Protein AF-0000000084808199 (afdb_homodimer)

Radius of gyration: 27.98 Å; Cα contacts (8 Å, |Δi|>4): 1368; chains: 2; bounding box: 54×91×61 Å

Nearest PDB structures (foldseek):
  1wwk-assembly1_B  TM=9.023E-01  e=4.568E-27  Pyrococcus horikoshii OT3
  5tx7-assembly1_B  TM=8.523E-01  e=6.727E-28  Nitratidesulfovibrio vulgaris
  6p2i-assembly1_B  TM=8.141E-01  e=3.147E-24  Bacillus sp. 5mfcol3.1
  1sc6-assembly1_C  TM=8.464E-01  e=5.380E-20  Escherichia coli
  5vg6-assembly3_D  TM=7.647E-01  e=9.998E-20  Xanthobacter autotrophicus Py2

Solvent-accessible surface area (backbone atoms only — not comparable to full-atom values): 30611 Å² total; per-residue (Å²): 113,36,32,24,32,56,34,25,40,71,65,56,43,51,50,42,63,72,64,62,52,90,78,44,52,56,70,44,76,36,77,33,64,76,54,49,50,86,46,42,37,67,72,42,65,51,26,28,28,40,34,35,64,82,58,46,47,49,64,76,48,52,70,58,26,49,62,47,35,36,35,42,31,65,35,78,64,50,70,82,34,30,55,66,69,63,33,43,74,72,57,24,46,75,42,68,46,70,76,38,30,24,65,36,33,19,50,40,49,52,19,37,50,35,24,50,36,51,43,37,49,48,28,28,54,38,32,44,72,45,38,80,53,66,53,73,27,56,75,54,65,71,34,32,38,19,30,41,23,70,48,71,34,36,49,46,36,47,48,31,41,43,32,46,43,28,42,38,35,32,29,44,98,69,77,70,95,42,92,85,45,46,74,46,55,66,68,58,38,33,46,63,16,48,29,39,36,47,44,50,73,78,46,88,85,32,46,40,60,44,26,56,68,52,56,70,47,30,26,79,51,16,35,41,35,34,69,50,52,33,60,29,38,33,60,70,44,51,53,52,31,46,74,73,43,42,27,52,22,38,21,35,25,46,54,87,51,79,72,58,60,45,80,38,69,68,53,73,42,73,50,46,43,44,40,51,65,29,45,52,37,21,68,65,20,52,49,38,42,45,51,51,51,49,53,49,47,32,54,52,58,70,73,104,112,37,34,25,32,56,34,24,39,73,67,56,43,51,49,43,63,72,64,60,52,91,76,43,52,55,70,44,78,36,79,34,63,76,54,49,51,87,46,43,36,68,73,43,66,49,26,28,30,39,34,35,63,81,55,47,47,49,65,74,49,53,71,58,26,50,62,47,34,34,35,41,31,66,34,78,65,52,70,81,34,31,55,64,70,63,34,43,75,72,57,24,46,77,43,68,47,71,73,38,30,26,65,34,34,19,51,38,49,52,19,37,50,35,26,49,35,50,44,36,48,47,27,28,53,38,32,44,72,46,37,78,53,67,54,74,27,56,73,54,64,70,34,32,38,19,31,40,22,70,49,72,34,36,49,47,36,44,48,31,42,42,31,47,43,27,41,37,35,32,31,42,98,70,76,70,95,42,93,83,46,47,75,47,56,67,67,57,38,32,46,64,17,48,28,39,34,48,44,49,74,80,45,88,86,33,48,38,60,46,26,54,69,52,56,69,48,30,26,80,52,16,34,41,34,35,72,49,51,34,59,30,38,33,61,69,45,51,52,51,30,46,73,73,43,42,28,52,23,39,22,35,24,47,53,87,51,77,73,58,58,46,81,38,69,69,55,73,43,74,51,46,42,44,40,52,64,29,45,50,38,20,66,65,19,51,50,39,41,44,52,51,51,49,52,49,47,32,52,53,59,70,74,103

Sequence (608 aa):
MHAVFVDASETLAMIMEAQALPDDPPMVIHRDPDVTPEELPGVLAGAEIAIIDHTYLPTDIARQCAGLKHVVFLGTGARSYMNIEELAELGISVHLIRGYGDTAVAEATIALMWAAARNLALMDREMRAGQWLREDGMQLTGKTLGLIGFGGIGAEVARIAHGSGMKVIAWNRTPKPTPGVTFVDIDTLLRDSHVVSLHLLLDDETRGFLSRERIAAMRPGAILVNTARAGLTDEAAMIEALRSGHLRHAALDVFEIEPLPADHPLTTLPNVTLSAHSAFRTPEASDNLIAASLAHCRRIAAVEMHAVFVDASETLAMIMEAQALPDDPPMVIHRDPDVTPEELPGVLAGAEIAIIDHTYLPTDIARQCAGLKHVVFLGTGARSYMNIEELAELGISVHLIRGYGDTAVAEATIALMWAAARNLALMDREMRAGQWLREDGMQLTGKTLGLIGFGGIGAEVARIAHGSGMKVIAWNRTPKPTPGVTFVDIDTLLRDSHVVSLHLLLDDETRGFLSRERIAAMRPGAILVNTARAGLTDEAAMIEALRSGHLRHAALDVFEIEPLPADHPLTTLPNVTLSAHSAFRTPEASDNLIAASLAHCRRIAAVE

Organism: Rhodopseudomonas palustris (strain HaA2) (NCBI:txid316058)

pLDDT: mean 95.82, std 3.43, range [76.19, 98.94]

Foldseek 3Di:
DEEEAQQDAPLLVVLLVVQDDPLFHHYHYDHHNPDALQCRLVRCVQPQEYEYEAYAHELVSLLSNHNHQEYEYLADPCVVRYDQVSCVVVNHHYHYDPDLQLLLLLVVLVVLVQCLQLLVVLCVVQVVVVDRDHDDGHDQAAFEEEEEDDDSNNVNNQVVSVVVRHQYEYEDPDDDDDPRYHYDDLLCRQDRHLEYEYDDADDPVQFQVAPLVSLLSHHFQHEYEYLHEQRNHDPVSVLVCLVVRSHQAYEYQYDPDPPDDCPPSQNVRSRYHYHDSCSRPDPSSSSSSSNSSSVVSSVVVVVD/DEEEAQQDAPLLVVLLVVLDDPLFHHYHYDHHNPDALQCRLVRCVQPQEYEYEAYAHELVSLLSNHNHQEYEYLADPCVVRYDQVSCVVVNHHYHYDPDLQLLLLLVVLVVLVQCLQLLVVLCVVQVVVVDRDHDDGHDQAAAEEEEEDDDSNN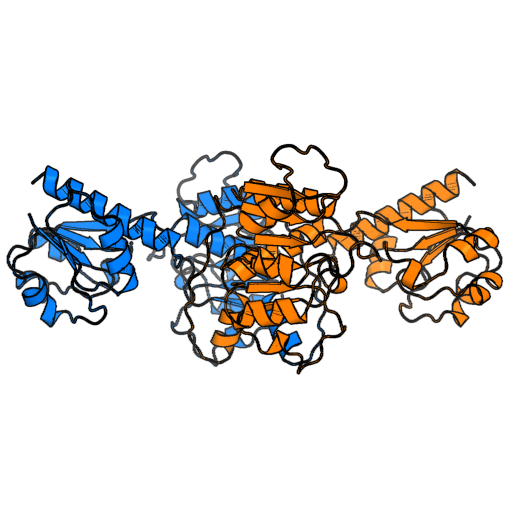VNNQVVSVVVRHQYEYEDPDDDDDPRYHYDDLLCRQQRHLEYEYDDADDPVQFQVAPLVSLLSHQFQHEYEYLHEQRNHPPVSVLVCLVVRSHVAYEYQYDPDPPDDCPPSQVVRSRYHYHDSCSRPDPSSSSSSSNSSSVVSSVVVVVD

Structure (mmCIF, N/CA/C/O backbone):
data_AF-0000000084808199-model_v1
#
loop_
_entity.id
_entity.type
_entity.pdbx_description
1 polymer 'D-isomer specific 2-hydroxyacid dehydrogenase, NAD-binding'
#
loop_
_atom_site.group_PDB
_atom_site.id
_atom_site.type_symbol
_atom_site.label_atom_id
_atom_site.label_alt_id
_atom_site.label_comp_id
_atom_site.label_asym_id
_atom_site.label_entity_id
_atom_site.label_seq_id
_atom_site.pdbx_PDB_ins_code
_atom_site.Cartn_x
_atom_site.Cartn_y
_atom_site.Cartn_z
_atom_site.occupancy
_atom_site.B_iso_or_equiv
_atom_site.auth_seq_id
_atom_site.auth_comp_id
_atom_site.auth_asym_id
_atom_site.auth_atom_id
_atom_site.pdbx_PDB_model_num
ATOM 1 N N . MET A 1 1 ? -4.422 35.656 29.141 1 88.12 1 MET A N 1
ATOM 2 C CA . MET A 1 1 ? -3.984 35.5 27.766 1 88.12 1 MET A CA 1
ATOM 3 C C . MET A 1 1 ? -5.07 34.812 26.938 1 88.12 1 MET A C 1
ATOM 5 O O . MET A 1 1 ? -5.75 33.906 27.406 1 88.12 1 MET A O 1
ATOM 9 N N . HIS A 1 2 ? -5.391 35.469 25.812 1 92.88 2 HIS A N 1
ATOM 10 C CA . HIS A 1 2 ? -6.379 34.812 24.953 1 92.88 2 HIS A CA 1
ATOM 11 C C . HIS A 1 2 ? -5.797 34.5 23.578 1 92.88 2 HIS A C 1
ATOM 13 O O . HIS A 1 2 ? -4.836 35.125 23.156 1 92.88 2 HIS A O 1
ATOM 19 N N . ALA A 1 3 ? -6.324 33.438 22.984 1 96.94 3 ALA A N 1
ATOM 20 C CA . ALA A 1 3 ? -5.832 32.906 21.719 1 96.94 3 ALA A CA 1
ATOM 21 C C . ALA A 1 3 ? -6.898 33.031 20.625 1 96.94 3 ALA A C 1
ATOM 23 O O . ALA A 1 3 ? -8.094 33 20.922 1 96.94 3 ALA A O 1
ATOM 24 N N . VAL A 1 4 ? -6.422 33.219 19.406 1 98 4 VAL A N 1
ATOM 25 C CA . VAL A 1 4 ? -7.328 33.219 18.266 1 98 4 VAL A CA 1
ATOM 26 C C . VAL A 1 4 ? -6.801 32.281 17.188 1 98 4 VAL A C 1
ATOM 28 O O . VAL A 1 4 ? -5.652 32.375 16.766 1 98 4 VAL A O 1
ATOM 31 N N . PHE A 1 5 ? -7.605 31.297 16.797 1 98.5 5 PHE A N 1
ATOM 32 C CA . PHE A 1 5 ? -7.367 30.562 15.562 1 98.5 5 PHE A CA 1
ATOM 33 C C . PHE A 1 5 ? -7.848 31.359 14.359 1 98.5 5 PHE A C 1
ATOM 35 O O . PHE A 1 5 ? -9.047 31.406 14.078 1 98.5 5 PHE A O 1
ATOM 42 N N . VAL A 1 6 ? -6.926 31.844 13.586 1 98 6 VAL A N 1
ATOM 43 C CA . VAL A 1 6 ? -7.254 32.969 12.742 1 98 6 VAL A CA 1
ATOM 44 C C . VAL A 1 6 ? -7.816 32.5 11.406 1 98 6 VAL A C 1
ATOM 46 O O . VAL A 1 6 ? -8.516 33.219 10.711 1 98 6 VAL A O 1
ATOM 49 N N . ASP A 1 7 ? -7.52 31.25 11.016 1 97.62 7 ASP A N 1
ATOM 50 C CA . ASP A 1 7 ? -7.891 30.766 9.688 1 97.62 7 ASP A CA 1
ATOM 51 C C . ASP A 1 7 ? -8.422 29.344 9.742 1 97.62 7 ASP A C 1
ATOM 53 O O . ASP A 1 7 ? -8.062 28.5 8.914 1 97.62 7 ASP A O 1
ATOM 57 N N . ALA A 1 8 ? -9.297 29.094 10.672 1 96.75 8 ALA A N 1
ATOM 58 C CA . ALA A 1 8 ? -9.812 27.75 10.922 1 96.75 8 ALA A CA 1
ATOM 59 C C . ALA A 1 8 ? -10.766 27.312 9.812 1 96.75 8 ALA A C 1
ATOM 61 O O . ALA A 1 8 ? -11.734 28.016 9.508 1 96.75 8 ALA A O 1
ATOM 62 N N . SER A 1 9 ? -10.43 26.25 9.164 1 94.12 9 SER A N 1
ATOM 63 C CA . SER A 1 9 ? -11.469 25.578 8.383 1 94.12 9 SER A CA 1
ATOM 64 C C . SER A 1 9 ? -12.555 25 9.289 1 94.12 9 SER A C 1
ATOM 66 O O . SER A 1 9 ? -12.359 24.875 10.5 1 94.12 9 SER A O 1
ATOM 68 N N . GLU A 1 10 ? -13.695 24.719 8.672 1 94.12 10 GLU A N 1
ATOM 69 C CA . GLU A 1 10 ? -14.773 24.141 9.477 1 94.12 10 GLU A CA 1
ATOM 70 C C . GLU A 1 10 ? -14.328 22.859 10.164 1 94.12 10 GLU A C 1
ATOM 72 O O . GLU A 1 10 ? -14.656 22.625 11.328 1 94.12 10 GLU A O 1
ATOM 77 N N . THR A 1 11 ? -13.586 22.109 9.531 1 92.06 11 THR A N 1
ATOM 78 C CA . THR A 1 11 ? -13.109 20.844 10.078 1 92.06 11 THR A CA 1
ATOM 79 C C . THR A 1 11 ? -12.18 21.078 11.258 1 92.06 11 THR A C 1
ATOM 81 O O . THR A 1 11 ? -12.352 20.484 12.328 1 92.06 11 THR A O 1
ATOM 84 N N . LEU A 1 12 ? -11.219 21.875 11.109 1 94.88 12 LEU A N 1
ATOM 85 C CA . LEU A 1 12 ? -10.258 22.125 12.172 1 94.88 12 LEU A CA 1
ATOM 86 C C . LEU A 1 12 ? -10.922 22.828 13.359 1 94.88 12 LEU A C 1
ATOM 88 O O . LEU A 1 12 ? -10.57 22.562 14.508 1 94.88 12 LEU A O 1
ATOM 92 N N . ALA A 1 13 ? -11.875 23.703 13 1 96.12 13 ALA A N 1
ATOM 93 C CA . ALA A 1 13 ? -12.633 24.359 14.062 1 96.12 13 ALA A CA 1
ATOM 94 C C . ALA A 1 13 ? -13.375 23.344 14.922 1 96.12 13 ALA A C 1
ATOM 96 O O . ALA A 1 13 ? -13.336 23.422 16.156 1 96.12 13 ALA A O 1
ATOM 97 N N . MET A 1 14 ? -13.953 22.438 14.219 1 96 14 MET A N 1
ATOM 98 C CA . MET A 1 14 ? -14.734 21.422 14.922 1 96 14 MET A CA 1
ATOM 99 C C . MET A 1 14 ? -13.828 20.547 15.789 1 96 14 MET A C 1
ATOM 101 O O . MET A 1 14 ? -14.195 20.188 16.922 1 96 14 MET A O 1
ATOM 105 N N . ILE A 1 15 ? -12.727 20.234 15.289 1 95.69 15 ILE A N 1
ATOM 106 C CA . ILE A 1 15 ? -11.773 19.422 16.047 1 95.69 15 ILE A CA 1
ATOM 107 C C . ILE A 1 15 ? -11.305 20.188 17.281 1 95.69 15 ILE A C 1
ATOM 109 O O . ILE A 1 15 ? -11.234 19.625 18.375 1 95.69 15 ILE A O 1
ATOM 113 N N . MET A 1 16 ? -10.984 21.422 17.109 1 96.56 16 MET A N 1
ATOM 114 C CA . MET A 1 16 ? -10.492 22.234 18.219 1 96.56 16 MET A CA 1
ATOM 115 C C . MET A 1 16 ? -11.555 22.359 19.312 1 96.56 16 MET A C 1
ATOM 117 O O . MET A 1 16 ? -11.25 22.266 20.5 1 96.56 16 MET A O 1
ATOM 121 N N . GLU A 1 17 ? -12.773 22.562 18.875 1 96.62 17 GLU A N 1
ATOM 122 C CA . GLU A 1 17 ? -13.875 22.656 19.828 1 96.62 17 GLU A CA 1
ATOM 123 C C . GLU A 1 17 ? -14.055 21.359 20.609 1 96.62 17 GLU A C 1
ATOM 125 O O . GLU A 1 17 ? -14.266 21.375 21.812 1 96.62 17 GLU A O 1
ATOM 130 N N . ALA A 1 18 ? -13.914 20.328 19.906 1 96.19 18 ALA A N 1
ATOM 131 C CA . ALA A 1 18 ? -14.117 19.016 20.516 1 96.19 18 ALA A CA 1
ATOM 132 C C . ALA A 1 18 ? -13 18.703 21.5 1 96.19 18 ALA A C 1
ATOM 134 O O . ALA A 1 18 ? -13.219 17.969 22.469 1 96.19 18 ALA A O 1
ATOM 135 N N . GLN A 1 19 ? -11.852 19.312 21.328 1 96.38 19 GLN A N 1
ATOM 136 C CA . GLN A 1 19 ? -10.688 18.969 22.141 1 96.38 19 GLN A CA 1
ATOM 137 C C . GLN A 1 19 ? -10.43 20.016 23.219 1 96.38 19 GLN A C 1
ATOM 139 O O . GLN A 1 19 ? -9.5 19.875 24.016 1 96.38 19 GLN A O 1
ATOM 144 N N . ALA A 1 20 ? -11.234 20.984 23.234 1 94.19 20 ALA A N 1
ATOM 145 C CA . ALA A 1 20 ? -11.039 22.078 24.188 1 94.19 20 ALA A CA 1
ATOM 146 C C . ALA A 1 20 ? -11.133 21.578 25.625 1 94.19 20 ALA A C 1
ATOM 148 O O . ALA A 1 20 ? -11.961 20.734 25.953 1 94.19 20 ALA A O 1
ATOM 149 N N . LEU A 1 21 ? -10.297 22.031 26.406 1 93.25 21 LEU A N 1
ATOM 150 C CA . LEU A 1 21 ? -10.273 21.719 27.828 1 93.25 21 LEU A CA 1
ATOM 151 C C . LEU A 1 21 ? -10.477 22.969 28.656 1 93.25 21 LEU A C 1
ATOM 153 O O . LEU A 1 21 ? -10.227 24.094 28.203 1 93.25 21 LEU A O 1
ATOM 157 N N . PRO A 1 22 ? -10.891 22.812 29.891 1 90.81 22 PRO A N 1
ATOM 158 C CA . PRO A 1 22 ? -11.133 23.969 30.766 1 90.81 22 PRO A CA 1
ATOM 159 C C . PRO A 1 22 ? -9.867 24.781 31.031 1 90.81 22 PRO A C 1
ATOM 161 O O . PRO A 1 22 ? -9.945 25.984 31.266 1 90.81 22 PRO A O 1
ATOM 164 N N . ASP A 1 23 ? -8.766 24.156 30.953 1 89.81 23 ASP A N 1
ATOM 165 C CA . ASP A 1 23 ? -7.523 24.844 31.281 1 89.81 23 ASP A CA 1
ATOM 166 C C . ASP A 1 23 ? -6.945 25.547 30.047 1 89.81 23 ASP A C 1
ATOM 168 O O . ASP A 1 23 ? -5.91 26.203 30.141 1 89.81 23 ASP A O 1
ATOM 172 N N . ASP A 1 24 ? -7.617 25.391 28.953 1 92.88 24 ASP A N 1
ATOM 173 C CA . ASP A 1 24 ? -7.188 26.141 27.781 1 92.88 24 ASP A CA 1
ATOM 174 C C . ASP A 1 24 ? -7.387 27.641 27.969 1 92.88 24 ASP A C 1
ATOM 176 O O . ASP A 1 24 ? -8.32 28.062 28.641 1 92.88 24 ASP A O 1
ATOM 180 N N . PRO A 1 25 ? -6.461 28.406 27.422 1 93.62 25 PRO A N 1
ATOM 181 C CA . PRO A 1 25 ? -6.785 29.828 27.406 1 93.62 25 PRO A CA 1
ATOM 182 C C . PRO A 1 25 ? -8.031 30.141 26.578 1 93.62 25 PRO A C 1
ATOM 184 O O . PRO A 1 25 ? -8.438 29.328 25.734 1 93.62 25 PRO A O 1
ATOM 187 N N . PRO A 1 26 ? -8.648 31.25 27 1 94.38 26 PRO A N 1
ATOM 188 C CA . PRO A 1 26 ? -9.789 31.625 26.156 1 94.38 26 PRO A CA 1
ATOM 189 C C . PRO A 1 26 ? -9.445 31.625 24.672 1 94.38 26 PRO A C 1
ATOM 191 O O . PRO A 1 26 ? -8.406 32.156 24.266 1 94.38 26 PRO A O 1
ATOM 194 N N . MET A 1 27 ? -10.281 30.938 23.922 1 94.75 27 MET A N 1
ATOM 195 C CA . MET A 1 27 ? -10 30.688 22.516 1 94.75 27 MET A CA 1
ATOM 196 C C . MET A 1 27 ? -11.133 31.203 21.625 1 94.75 27 MET A C 1
ATOM 198 O O . MET A 1 27 ? -12.297 30.859 21.844 1 94.75 27 MET A O 1
ATOM 202 N N . VAL A 1 28 ? -10.766 32.062 20.75 1 96.88 28 VAL A N 1
ATOM 203 C CA . VAL A 1 28 ? -11.695 32.438 19.703 1 96.88 28 VAL A CA 1
ATOM 204 C C . VAL A 1 28 ? -11.336 31.734 18.406 1 96.88 28 VAL A C 1
ATOM 206 O O . VAL A 1 28 ? -10.172 31.734 18 1 96.88 28 VAL A O 1
ATOM 209 N N . ILE A 1 29 ? -12.281 31.094 17.781 1 98 29 ILE A N 1
ATOM 210 C CA . ILE A 1 29 ? -12.062 30.391 16.516 1 98 29 ILE A CA 1
ATOM 211 C C . ILE A 1 29 ? -12.664 31.203 15.375 1 98 29 ILE A C 1
ATOM 213 O O . ILE A 1 29 ? -13.891 31.297 15.25 1 98 29 ILE A O 1
ATOM 217 N N . HIS A 1 30 ? -11.773 31.781 14.57 1 98 30 HIS A N 1
ATOM 218 C CA . HIS A 1 30 ? -12.211 32.469 13.367 1 98 30 HIS A CA 1
ATOM 219 C C . HIS A 1 30 ? -12.367 31.516 12.203 1 98 30 HIS A C 1
ATOM 221 O O . HIS A 1 30 ? -11.391 31.172 11.531 1 98 30 HIS A O 1
ATOM 227 N N . ARG A 1 31 ? -13.586 31.172 11.852 1 97.06 31 ARG A N 1
ATOM 228 C CA . ARG A 1 31 ? -13.898 30.125 10.867 1 97.06 31 ARG A CA 1
ATOM 229 C C . ARG A 1 31 ? -13.875 30.688 9.453 1 97.06 31 ARG A C 1
ATOM 231 O O . ARG A 1 31 ? -14.906 30.734 8.781 1 97.06 31 ARG A O 1
ATOM 238 N N . ASP A 1 32 ? -12.703 31.047 8.984 1 96.38 32 ASP A N 1
ATOM 239 C CA . ASP A 1 32 ? -12.469 31.547 7.633 1 96.38 32 ASP A CA 1
ATOM 240 C C . ASP A 1 32 ? -11.062 31.188 7.148 1 96.38 32 ASP A C 1
ATOM 242 O O . ASP A 1 32 ? -10.117 31.953 7.344 1 96.38 32 ASP A O 1
ATOM 246 N N . PRO A 1 33 ? -11.031 30.094 6.434 1 93.69 33 PRO A N 1
ATOM 247 C CA . PRO A 1 33 ? -9.711 29.656 5.961 1 93.69 33 PRO A CA 1
ATOM 248 C C . PRO A 1 33 ? -9.117 30.609 4.93 1 93.69 33 PRO A C 1
ATOM 250 O O . PRO A 1 33 ? -7.93 30.5 4.594 1 93.69 33 PRO A O 1
ATOM 253 N N . ASP A 1 34 ? -9.859 31.641 4.484 1 94.5 34 ASP A N 1
ATOM 254 C CA . ASP A 1 34 ? -9.391 32.531 3.42 1 94.5 34 ASP A CA 1
ATOM 255 C C . ASP A 1 34 ? -9.07 33.906 3.961 1 94.5 34 ASP A C 1
ATOM 257 O O . ASP A 1 34 ? -8.906 34.875 3.191 1 94.5 34 ASP A O 1
ATOM 261 N N . VAL A 1 35 ? -9.008 34.062 5.219 1 96.19 35 VAL A N 1
ATOM 262 C CA . VAL A 1 35 ? -8.648 35.344 5.828 1 96.19 35 VAL A CA 1
ATOM 263 C C . VAL A 1 35 ? -7.348 35.844 5.211 1 96.19 35 VAL A C 1
ATOM 265 O O . VAL A 1 35 ? -6.438 35.062 4.922 1 96.19 35 VAL A O 1
ATOM 268 N N . THR A 1 36 ? -7.301 37.156 4.977 1 96.56 36 THR A N 1
ATOM 269 C CA . THR A 1 36 ? -6.113 37.75 4.387 1 96.56 36 THR A CA 1
ATOM 270 C C . THR A 1 36 ? -5.219 38.375 5.469 1 96.56 36 THR A C 1
ATOM 272 O O . THR A 1 36 ? -5.68 38.656 6.574 1 96.56 36 THR A O 1
ATOM 275 N N . PRO A 1 37 ? -3.955 38.5 5.086 1 97.5 37 PRO A N 1
ATOM 276 C CA . PRO A 1 37 ? -3.039 39.094 6.051 1 97.5 37 PRO A CA 1
ATOM 277 C C . PRO A 1 37 ? -3.553 40.438 6.586 1 97.5 37 PRO A C 1
ATOM 279 O O . PRO A 1 37 ? -3.482 40.688 7.789 1 97.5 37 PRO A O 1
ATOM 282 N N . GLU A 1 38 ? -4.125 41.219 5.754 1 96.94 38 GLU A N 1
ATOM 283 C CA . GLU A 1 38 ? -4.582 42.562 6.113 1 96.94 38 GLU A CA 1
ATOM 284 C C . GLU A 1 38 ? -5.715 42.5 7.137 1 96.94 38 GLU A C 1
ATOM 286 O O . GLU A 1 38 ? -5.949 43.469 7.867 1 96.94 38 GLU A O 1
ATOM 291 N N . GLU A 1 39 ? -6.324 41.406 7.211 1 98.06 39 GLU A N 1
ATOM 292 C CA . GLU A 1 39 ? -7.465 41.25 8.109 1 98.06 39 GLU A CA 1
ATOM 293 C C . GLU A 1 39 ? -7.02 40.781 9.492 1 98.06 39 GLU A C 1
ATOM 295 O O . GLU A 1 39 ? -7.785 40.844 10.453 1 98.06 39 GLU A O 1
ATOM 300 N N . LEU A 1 40 ? -5.816 40.344 9.656 1 98 40 LEU A N 1
ATOM 301 C CA . LEU A 1 40 ? -5.332 39.688 10.859 1 98 40 LEU A CA 1
ATOM 302 C C . LEU A 1 40 ? -5.406 40.594 12.062 1 98 40 LEU A C 1
ATOM 304 O O . LEU A 1 40 ? -5.809 40.188 13.148 1 98 40 LEU A O 1
ATOM 308 N N . PRO A 1 41 ? -4.996 41.938 11.969 1 97.75 41 PRO A N 1
ATOM 309 C CA . PRO A 1 41 ? -5.094 42.812 13.141 1 97.75 41 PRO A CA 1
ATOM 310 C C . PRO A 1 41 ? -6.508 42.875 13.711 1 97.75 41 PRO A C 1
ATOM 312 O O . PRO A 1 41 ? -6.691 42.875 14.93 1 97.75 41 PRO A O 1
ATOM 315 N N . GLY A 1 42 ? -7.422 42.969 12.82 1 97.31 42 GLY A N 1
ATOM 316 C CA . GLY A 1 42 ? -8.812 42.969 13.25 1 97.31 42 GLY A CA 1
ATOM 317 C C . GLY A 1 42 ? -9.273 41.656 13.844 1 97.31 42 GLY A C 1
ATOM 318 O O . GLY A 1 42 ? -9.938 41.656 14.883 1 97.31 42 GLY A O 1
ATOM 319 N N . VAL A 1 43 ? -8.914 40.531 13.227 1 97.69 43 VAL A N 1
ATOM 320 C CA . VAL A 1 43 ? -9.305 39.188 13.656 1 97.69 43 VAL A CA 1
ATOM 321 C C . VAL A 1 43 ? -8.695 38.906 15.031 1 97.69 43 VAL A C 1
ATOM 323 O O . VAL A 1 43 ? -9.359 38.312 15.891 1 97.69 43 VAL A O 1
ATOM 326 N N . LEU A 1 44 ? -7.473 39.281 15.25 1 97.5 44 LEU A N 1
ATOM 327 C CA . LEU A 1 44 ? -6.777 39 16.5 1 97.5 44 LEU A CA 1
ATOM 328 C C . LEU A 1 44 ? -7.297 39.906 17.625 1 97.5 44 LEU A C 1
ATOM 330 O O . LEU A 1 44 ? -7.336 39.5 18.781 1 97.5 44 LEU A O 1
ATOM 334 N N . ALA A 1 45 ? -7.652 41.156 17.25 1 94.62 45 ALA A N 1
ATOM 335 C CA . ALA A 1 45 ? -8.305 42.094 18.172 1 94.62 45 ALA A CA 1
ATOM 336 C C . ALA A 1 45 ? -7.582 42.125 19.516 1 94.62 45 ALA A C 1
ATOM 338 O O . ALA A 1 45 ? -8.203 41.969 20.578 1 94.62 45 ALA A O 1
ATOM 339 N N . GLY A 1 46 ? -6.273 42.188 19.484 1 94.94 46 GLY A N 1
ATOM 340 C CA . GLY A 1 46 ? -5.492 42.344 20.688 1 94.94 46 GLY A CA 1
ATOM 341 C C . GLY A 1 46 ? -5.098 41.031 21.344 1 94.94 46 GLY A C 1
ATOM 342 O O . GLY A 1 46 ? -4.492 41.031 22.422 1 94.94 46 GLY A O 1
ATOM 343 N N . ALA A 1 47 ? -5.375 39.938 20.75 1 96.5 47 ALA A N 1
ATOM 344 C CA . ALA A 1 47 ? -5.02 38.625 21.281 1 96.5 47 ALA A CA 1
ATOM 345 C C . ALA A 1 47 ? -3.506 38.469 21.406 1 96.5 47 ALA A C 1
ATOM 347 O O . ALA A 1 47 ? -2.752 39 20.594 1 96.5 47 ALA A O 1
ATOM 348 N N . GLU A 1 48 ? -3.082 37.719 22.406 1 97.12 48 GLU A N 1
ATOM 349 C CA . GLU A 1 48 ? -1.659 37.5 22.656 1 97.12 48 GLU A CA 1
ATOM 350 C C . GLU A 1 48 ? -1.141 36.312 21.875 1 97.12 48 GLU A C 1
ATOM 352 O O . GLU A 1 48 ? 0.057 36.219 21.594 1 97.12 48 GLU A O 1
ATOM 357 N N . ILE A 1 49 ? -2.078 35.344 21.531 1 97.75 49 ILE A N 1
ATOM 358 C CA . ILE A 1 49 ? -1.688 34.125 20.828 1 97.75 49 ILE A CA 1
ATOM 359 C C . ILE A 1 49 ? -2.477 34 19.531 1 97.75 49 ILE A C 1
ATOM 361 O O . ILE A 1 49 ? -3.711 34.031 19.531 1 97.75 49 ILE A O 1
ATOM 365 N N . ALA A 1 50 ? -1.767 33.906 18.438 1 98.31 50 ALA A N 1
ATOM 366 C CA . ALA A 1 50 ? -2.367 33.625 17.141 1 98.31 50 ALA A CA 1
ATOM 367 C C . ALA A 1 50 ? -2.072 32.188 16.719 1 98.31 50 ALA A C 1
ATOM 369 O O . ALA A 1 50 ? -0.909 31.766 16.641 1 98.31 50 ALA A O 1
ATOM 370 N N . ILE A 1 51 ? -3.08 31.406 16.469 1 98.06 51 ILE A N 1
ATOM 371 C CA . ILE A 1 51 ? -2.932 30.094 15.844 1 98.06 51 ILE A CA 1
ATOM 372 C C . ILE A 1 51 ? -3.148 30.219 14.336 1 98.06 51 ILE A C 1
ATOM 374 O O . ILE A 1 51 ? -4.199 30.688 13.891 1 98.06 51 ILE A O 1
ATOM 378 N N . ILE A 1 52 ? -2.131 29.844 13.547 1 97.25 52 ILE A N 1
ATOM 379 C CA . ILE A 1 52 ? -2.172 30.062 12.109 1 97.25 52 ILE A CA 1
ATOM 380 C C . ILE A 1 52 ? -1.924 28.75 11.375 1 97.25 52 ILE A C 1
ATOM 382 O O . ILE A 1 52 ? -0.94 28.062 11.648 1 97.25 52 ILE A O 1
ATOM 386 N N . ASP A 1 53 ? -2.82 28.453 10.5 1 94.44 53 ASP A N 1
ATOM 387 C CA . ASP A 1 53 ? -2.672 27.25 9.68 1 94.44 53 ASP A CA 1
ATOM 388 C C . ASP A 1 53 ? -1.896 27.547 8.398 1 94.44 53 ASP A C 1
ATOM 390 O O . ASP A 1 53 ? -0.922 26.859 8.078 1 94.44 53 ASP A O 1
ATOM 394 N N . HIS A 1 54 ? -2.338 28.641 7.594 1 91.88 54 HIS A N 1
ATOM 395 C CA . HIS A 1 54 ? -1.683 28.875 6.309 1 91.88 54 HIS A CA 1
ATOM 396 C C . HIS A 1 54 ? -1.726 30.344 5.918 1 91.88 54 HIS A C 1
ATOM 398 O O . HIS A 1 54 ? -1.426 30.703 4.773 1 91.88 54 HIS A O 1
ATOM 404 N N . THR A 1 55 ? -2.172 31.234 6.746 1 94.81 55 THR A N 1
ATOM 405 C CA . THR A 1 55 ? -2.26 32.656 6.414 1 94.81 55 THR A CA 1
ATOM 406 C C . THR A 1 55 ? -0.902 33.312 6.574 1 94.81 55 THR A C 1
ATOM 408 O O . THR A 1 55 ? -0.219 33.125 7.582 1 94.81 55 THR A O 1
ATOM 411 N N . TYR A 1 56 ? -0.562 34.062 5.574 1 95.62 56 TYR A N 1
ATOM 412 C CA . TYR A 1 56 ? 0.684 34.812 5.621 1 95.62 56 TYR A CA 1
ATOM 413 C C . TYR A 1 56 ? 0.639 35.875 6.715 1 95.62 56 TYR A C 1
ATOM 415 O O . TYR A 1 56 ? -0.382 36.531 6.902 1 95.62 56 TYR A O 1
ATOM 423 N N . LEU A 1 57 ? 1.729 36.031 7.488 1 97.38 57 LEU A N 1
ATOM 424 C CA . LEU A 1 57 ? 1.896 37.031 8.508 1 97.38 57 LEU A CA 1
ATOM 425 C C . LEU A 1 57 ? 3.156 37.875 8.258 1 97.38 57 LEU A C 1
ATOM 427 O O . LEU A 1 57 ? 4.176 37.656 8.922 1 97.38 57 LEU A O 1
ATOM 431 N N . PRO A 1 58 ? 2.998 38.812 7.309 1 96.88 58 PRO A N 1
ATOM 432 C CA . PRO A 1 58 ? 4.137 39.719 7.078 1 96.88 58 PRO A CA 1
ATOM 433 C C . PRO A 1 58 ? 4.484 40.562 8.305 1 96.88 58 PRO A C 1
ATOM 435 O O . PRO A 1 58 ? 3.605 40.875 9.109 1 96.88 58 PRO A O 1
ATOM 438 N N . THR A 1 59 ? 5.758 40.938 8.32 1 97.31 59 THR A N 1
ATOM 439 C CA . THR A 1 59 ? 6.254 41.656 9.477 1 97.31 59 THR A CA 1
ATOM 440 C C . THR A 1 59 ? 5.469 42.969 9.664 1 97.31 59 THR A C 1
ATOM 442 O O . THR A 1 59 ? 5.176 43.344 10.797 1 97.31 59 THR A O 1
ATOM 445 N N . ASP A 1 60 ? 5.168 43.594 8.578 1 97.25 60 ASP A N 1
ATOM 446 C CA . ASP A 1 60 ? 4.449 44.875 8.656 1 97.25 60 ASP A CA 1
ATOM 447 C C . ASP A 1 60 ? 3.043 44.656 9.219 1 97.25 60 ASP A C 1
ATOM 449 O O . ASP A 1 60 ? 2.523 45.531 9.922 1 97.25 60 ASP A O 1
ATOM 453 N N . ILE A 1 61 ? 2.432 43.562 8.922 1 97.75 61 ILE A N 1
ATOM 454 C CA . ILE A 1 61 ? 1.113 43.25 9.461 1 97.75 61 ILE A CA 1
ATOM 455 C C . ILE A 1 61 ? 1.235 42.844 10.93 1 97.75 61 ILE A C 1
ATOM 457 O O . ILE A 1 61 ? 0.406 43.25 11.758 1 97.75 61 ILE A O 1
ATOM 461 N N . ALA A 1 62 ? 2.234 42.125 11.297 1 97.88 62 ALA A N 1
ATOM 462 C CA . ALA A 1 62 ? 2.469 41.719 12.68 1 97.88 62 ALA A CA 1
ATOM 463 C C . ALA A 1 62 ? 2.604 42.938 13.594 1 97.88 62 ALA A C 1
ATOM 465 O O . ALA A 1 62 ? 2.125 42.906 14.727 1 97.88 62 ALA A O 1
ATOM 466 N N . ARG A 1 63 ? 3.225 43.969 13.07 1 96.62 63 ARG A N 1
ATOM 467 C CA . ARG A 1 63 ? 3.418 45.188 13.836 1 96.62 63 ARG A CA 1
ATOM 468 C C . ARG A 1 63 ? 2.078 45.844 14.18 1 96.62 63 ARG A C 1
ATOM 470 O O . ARG A 1 63 ? 1.959 46.5 15.203 1 96.62 63 ARG A O 1
ATOM 477 N N . GLN A 1 64 ? 1.204 45.562 13.305 1 97.06 64 GLN A N 1
ATOM 478 C CA . GLN A 1 64 ? -0.115 46.156 13.5 1 97.06 64 GLN A CA 1
ATOM 479 C C . GLN A 1 64 ? -0.958 45.312 14.453 1 97.06 64 GLN A C 1
ATOM 481 O O . GLN A 1 64 ? -2.029 45.75 14.883 1 97.06 64 GLN A O 1
ATOM 486 N N . CYS A 1 65 ? -0.599 44.094 14.727 1 96.31 65 CYS A N 1
ATOM 487 C CA . CYS A 1 65 ? -1.321 43.219 15.641 1 96.31 65 CYS A CA 1
ATOM 488 C C . CYS A 1 65 ? -0.948 43.531 17.094 1 96.31 65 CYS A C 1
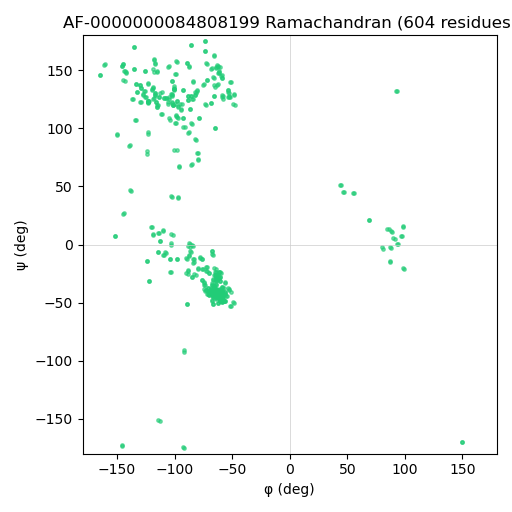ATOM 490 O O . CYS A 1 65 ? -0.164 42.781 17.688 1 96.31 65 CYS A O 1
ATOM 492 N N . ALA A 1 66 ? -1.755 44.438 17.578 1 90.44 66 ALA A N 1
ATOM 493 C CA . ALA A 1 66 ? -1.458 44.938 18.922 1 90.44 66 ALA A CA 1
ATOM 494 C C . ALA A 1 66 ? -1.629 43.812 19.953 1 90.44 66 ALA A C 1
ATOM 496 O O . ALA A 1 66 ? -2.609 43.062 19.906 1 90.44 66 ALA A O 1
ATOM 497 N N . GLY A 1 67 ? -0.681 43.562 20.766 1 94.06 67 GLY A N 1
ATOM 498 C CA . GLY A 1 67 ? -0.786 42.625 21.859 1 94.06 67 GLY A CA 1
ATOM 499 C C . GLY A 1 67 ? -0.181 41.25 21.531 1 94.06 67 GLY A C 1
ATOM 500 O O . GLY A 1 67 ? 0.08 40.469 22.438 1 94.06 67 GLY A O 1
ATOM 501 N N . LEU A 1 68 ? -0.036 40.969 20.203 1 97.25 68 LEU A N 1
ATOM 502 C CA . LEU A 1 68 ? 0.448 39.656 19.766 1 97.25 68 LEU A CA 1
ATOM 503 C C . LEU A 1 68 ? 1.824 39.375 20.344 1 97.25 68 LEU A C 1
ATOM 505 O O . LEU A 1 68 ? 2.746 40.188 20.219 1 97.25 68 LEU A O 1
ATOM 509 N N . LYS A 1 69 ? 1.919 38.219 21 1 97.31 69 LYS A N 1
ATOM 510 C CA . LYS A 1 69 ? 3.18 37.812 21.609 1 97.31 69 LYS A CA 1
ATOM 511 C C . LYS A 1 69 ? 3.654 36.469 21.078 1 97.31 69 LYS A C 1
ATOM 513 O O . LYS A 1 69 ? 4.855 36.219 21.016 1 97.31 69 LYS A O 1
ATOM 518 N N . HIS A 1 70 ? 2.688 35.594 20.719 1 97.75 70 HIS A N 1
ATOM 519 C CA . HIS A 1 70 ? 3.006 34.25 20.281 1 97.75 70 HIS A CA 1
ATOM 520 C C . HIS A 1 70 ? 2.24 33.875 19.016 1 97.75 70 HIS A C 1
ATOM 522 O O . HIS A 1 70 ? 1.072 34.25 18.875 1 97.75 70 HIS A O 1
ATOM 528 N N . VAL A 1 71 ? 2.924 33.25 18.141 1 98.12 71 VAL A N 1
ATOM 529 C CA . VAL A 1 71 ? 2.299 32.594 17 1 98.12 71 VAL A CA 1
ATOM 530 C C . VAL A 1 71 ? 2.494 31.094 17.094 1 98.12 71 VAL A C 1
ATOM 532 O O . VAL A 1 71 ? 3.625 30.609 17.188 1 98.12 71 VAL A O 1
ATOM 535 N N . VAL A 1 72 ? 1.428 30.375 17.141 1 97.56 72 VAL A N 1
ATOM 536 C CA . VAL A 1 72 ? 1.451 28.922 17.031 1 97.56 72 VAL A CA 1
ATOM 537 C C . VAL A 1 72 ? 1.092 28.516 15.602 1 97.56 72 VAL A C 1
ATOM 539 O O . VAL A 1 72 ? -0.081 28.531 15.219 1 97.56 72 VAL A O 1
ATOM 542 N N . PHE A 1 73 ? 2.074 28.125 14.852 1 96.31 73 PHE A N 1
ATOM 543 C CA . PHE A 1 73 ? 1.872 27.719 13.461 1 96.31 73 PHE A CA 1
ATOM 544 C C . PHE A 1 73 ? 1.54 26.234 13.383 1 96.31 73 PHE A C 1
ATOM 546 O O . PHE A 1 73 ? 2.271 25.391 13.914 1 96.31 73 PHE A O 1
ATOM 553 N N . LEU A 1 74 ? 0.439 25.984 12.68 1 94.06 74 LEU A N 1
ATOM 554 C CA . LEU A 1 74 ? -0.005 24.594 12.555 1 94.06 74 LEU A CA 1
ATOM 555 C C . LEU A 1 74 ? 0.798 23.859 11.484 1 94.06 74 LEU A C 1
ATOM 557 O O . LEU A 1 74 ? 0.247 23.438 10.469 1 94.06 74 LEU A O 1
ATOM 561 N N . GLY A 1 75 ? 2.068 23.531 11.766 1 87.44 75 GLY A N 1
ATOM 562 C CA . GLY A 1 75 ? 2.982 22.844 10.875 1 87.44 75 GLY A CA 1
ATOM 563 C C . GLY A 1 75 ? 4.434 23.219 11.094 1 87.44 75 GLY A C 1
ATOM 564 O O . GLY A 1 75 ? 4.77 23.859 12.094 1 87.44 75 GLY A O 1
ATOM 565 N N . THR A 1 76 ? 5.32 22.797 10.188 1 79.81 76 THR A N 1
ATOM 566 C CA . THR A 1 76 ? 6.746 23.031 10.367 1 79.81 76 THR A CA 1
ATOM 567 C C . THR A 1 76 ? 7.246 24.062 9.352 1 79.81 76 THR A C 1
ATOM 569 O O . THR A 1 76 ? 8.367 24.562 9.469 1 79.81 76 THR A O 1
ATOM 572 N N . GLY A 1 77 ? 6.473 24.438 8.422 1 79.75 77 GLY A N 1
ATOM 573 C CA . GLY A 1 77 ? 6.91 25.297 7.336 1 79.75 77 GLY A CA 1
ATOM 574 C C . GLY A 1 77 ? 6.586 26.766 7.57 1 79.75 77 GLY A C 1
ATOM 575 O O . GLY A 1 77 ? 6.195 27.469 6.645 1 79.75 77 GLY A O 1
ATOM 576 N N . ALA A 1 78 ? 6.734 27.234 8.75 1 87.94 78 ALA A N 1
ATOM 577 C CA . ALA A 1 78 ? 6.336 28.594 9.117 1 87.94 78 ALA A CA 1
ATOM 578 C C . ALA A 1 78 ? 7.09 29.625 8.281 1 87.94 78 ALA A C 1
ATOM 580 O O . ALA A 1 78 ? 6.559 30.703 7.988 1 87.94 78 ALA A O 1
ATOM 581 N N . ARG A 1 79 ? 8.25 29.266 7.77 1 85.62 79 ARG A N 1
ATOM 582 C CA . ARG A 1 79 ? 9.102 30.219 7.066 1 85.62 79 ARG A CA 1
ATOM 583 C C . ARG A 1 79 ? 8.516 30.578 5.707 1 85.62 79 ARG A C 1
ATOM 585 O O . ARG A 1 79 ? 8.867 31.609 5.129 1 85.62 79 ARG A O 1
ATOM 592 N N . SER A 1 80 ? 7.637 29.734 5.242 1 81.75 80 SER A N 1
ATOM 593 C CA . SER A 1 80 ? 6.945 30.062 3.994 1 81.75 80 SER A CA 1
ATOM 594 C C . SER A 1 80 ? 5.859 31.109 4.215 1 81.75 80 SER A C 1
ATOM 596 O O . SER A 1 80 ? 5.383 31.719 3.26 1 81.75 80 SER A O 1
ATOM 598 N N . TYR A 1 81 ? 5.531 31.375 5.461 1 91.62 81 TYR A N 1
ATOM 599 C CA . TYR A 1 81 ? 4.359 32.188 5.738 1 91.62 81 TYR A CA 1
ATOM 600 C C . TYR A 1 81 ? 4.727 33.406 6.586 1 91.62 81 TYR A C 1
ATOM 602 O O . TYR A 1 81 ? 3.936 34.344 6.723 1 91.62 81 TYR A O 1
ATOM 610 N N . MET A 1 82 ? 5.91 33.406 7.172 1 94.62 82 MET A N 1
ATOM 611 C CA . MET A 1 82 ? 6.32 34.5 8.062 1 94.62 82 MET A CA 1
ATOM 612 C C . MET A 1 82 ? 7.836 34.5 8.227 1 94.62 82 MET A C 1
ATOM 614 O O . MET A 1 82 ? 8.516 33.531 7.949 1 94.62 82 MET A O 1
ATOM 618 N N . ASN A 1 83 ? 8.375 35.656 8.531 1 95.12 83 ASN A N 1
ATOM 619 C CA . ASN A 1 83 ? 9.781 35.812 8.883 1 95.12 83 ASN A CA 1
ATOM 620 C C . ASN A 1 83 ? 10 35.688 10.391 1 95.12 83 ASN A C 1
ATOM 622 O O . ASN A 1 83 ? 9.867 36.656 11.133 1 95.12 83 ASN A O 1
ATOM 626 N N . ILE A 1 84 ? 10.453 34.562 10.766 1 96.19 84 ILE A N 1
ATOM 627 C CA . ILE A 1 84 ? 10.516 34.188 12.18 1 96.19 84 ILE A CA 1
ATOM 628 C C . ILE A 1 84 ? 11.477 35.125 12.914 1 96.19 84 ILE A C 1
ATOM 630 O O . ILE A 1 84 ? 11.18 35.594 14.016 1 96.19 84 ILE A O 1
ATOM 634 N N . GLU A 1 85 ? 12.594 35.438 12.312 1 95.81 85 GLU A N 1
ATOM 635 C CA . GLU A 1 85 ? 13.594 36.312 12.93 1 95.81 85 GLU A CA 1
ATOM 636 C C . GLU A 1 85 ? 13.055 37.75 13.117 1 95.81 85 GLU A C 1
ATOM 638 O O . GLU A 1 85 ? 13.242 38.344 14.18 1 95.81 85 GLU A O 1
ATOM 643 N N . GLU A 1 86 ? 12.422 38.219 12.148 1 97 86 GLU A N 1
ATOM 644 C CA . GLU A 1 86 ? 11.852 39.562 12.242 1 97 86 GLU A CA 1
ATOM 645 C C . GLU A 1 86 ? 10.75 39.625 13.297 1 97 86 GLU A C 1
ATOM 647 O O . GLU A 1 86 ? 10.617 40.625 14.016 1 97 86 GLU A O 1
ATOM 652 N N . LEU A 1 87 ? 9.953 38.594 13.375 1 97.69 87 LEU A N 1
ATOM 653 C CA . LEU A 1 87 ? 8.906 38.531 14.383 1 97.69 87 LEU A CA 1
ATOM 654 C C . LEU A 1 87 ? 9.508 38.531 15.789 1 97.69 87 LEU A C 1
ATOM 656 O O . LEU A 1 87 ? 8.984 39.156 16.703 1 97.69 87 LEU A O 1
ATOM 660 N N . ALA A 1 88 ? 10.594 37.844 15.961 1 97.12 88 ALA A N 1
ATOM 661 C CA . ALA A 1 88 ? 11.281 37.781 17.25 1 97.12 88 ALA A CA 1
ATOM 662 C C . ALA A 1 88 ? 11.758 39.188 17.672 1 97.12 88 ALA A C 1
ATOM 664 O O . ALA A 1 88 ? 11.719 39.531 18.859 1 97.12 88 ALA A O 1
ATOM 665 N N . GLU A 1 89 ? 12.227 39.938 16.703 1 96.75 89 GLU A N 1
ATOM 666 C CA . GLU A 1 89 ? 12.672 41.281 16.969 1 96.75 89 GLU A CA 1
ATOM 667 C C . GLU A 1 89 ? 11.523 42.156 17.453 1 96.75 89 GLU A C 1
ATOM 669 O O . GLU A 1 89 ? 11.742 43.156 18.172 1 96.75 89 GLU A O 1
ATOM 674 N N . LEU A 1 90 ? 10.336 41.844 17.062 1 96.56 90 LEU A N 1
ATOM 675 C CA . LEU A 1 90 ? 9.148 42.562 17.5 1 96.56 90 LEU A CA 1
ATOM 676 C C . LEU A 1 90 ? 8.656 42.031 18.844 1 96.56 90 LEU A C 1
ATOM 678 O O . LEU A 1 90 ? 7.648 42.5 19.359 1 96.56 90 LEU A O 1
ATOM 682 N N . GLY A 1 91 ? 9.375 41 19.344 1 96.19 91 GLY A N 1
ATOM 683 C CA . GLY A 1 91 ? 8.953 40.406 20.594 1 96.19 91 GLY A CA 1
ATOM 684 C C . GLY A 1 91 ? 7.906 39.312 20.406 1 96.19 91 GLY A C 1
ATOM 685 O O . GLY A 1 91 ? 7.23 38.938 21.359 1 96.19 91 GLY A O 1
ATOM 686 N N . ILE A 1 92 ? 7.695 38.844 19.219 1 97.62 92 ILE A N 1
ATOM 687 C CA . ILE A 1 92 ? 6.73 37.812 18.922 1 97.62 92 ILE A CA 1
ATOM 688 C C . ILE A 1 92 ? 7.449 36.469 18.75 1 97.62 92 ILE A C 1
ATOM 690 O O . ILE A 1 92 ? 8.297 36.312 17.875 1 97.62 92 ILE A O 1
ATOM 694 N N . SER A 1 93 ? 7.109 35.469 19.578 1 97.19 93 SER A N 1
ATOM 695 C CA . SER A 1 93 ? 7.695 34.125 19.5 1 97.19 93 SER A CA 1
ATOM 696 C C . SER A 1 93 ? 6.863 33.219 18.625 1 97.19 93 SER A C 1
ATOM 698 O O . SER A 1 93 ? 5.641 33.156 18.75 1 97.19 93 SER A O 1
ATOM 700 N N . VAL A 1 94 ? 7.547 32.5 17.719 1 97.25 94 VAL A N 1
ATOM 701 C CA . VAL A 1 94 ? 6.867 31.594 16.828 1 97.25 94 VAL A CA 1
ATOM 702 C C . VAL A 1 94 ? 7.105 30.156 17.297 1 97.25 94 VAL A C 1
ATOM 704 O O . VAL A 1 94 ? 8.242 29.75 17.531 1 97.25 94 VAL A O 1
ATOM 707 N N . HIS A 1 95 ? 6.031 29.422 17.469 1 95.88 95 HIS A N 1
ATOM 708 C CA . HIS A 1 95 ? 6.051 28.031 17.875 1 95.88 95 HIS A CA 1
ATOM 709 C C . HIS A 1 95 ? 5.551 27.109 16.766 1 95.88 95 HIS A C 1
ATOM 711 O O . HIS A 1 95 ? 4.5 27.375 16.172 1 95.88 95 HIS A O 1
ATOM 717 N N . LEU A 1 96 ? 6.328 26.078 16.5 1 93.88 96 LEU A N 1
ATOM 718 C CA . LEU A 1 96 ? 5.961 25.141 15.453 1 93.88 96 LEU A CA 1
ATOM 719 C C . LEU A 1 96 ? 5.383 23.859 16.062 1 93.88 96 LEU A C 1
ATOM 721 O O . LEU A 1 96 ? 5.766 23.453 17.156 1 93.88 96 LEU A O 1
ATOM 725 N N . ILE A 1 97 ? 4.391 23.359 15.43 1 93 97 ILE A N 1
ATOM 726 C CA . ILE A 1 97 ? 3.857 22.047 15.812 1 93 97 ILE A CA 1
ATOM 727 C C . ILE A 1 97 ? 4.52 20.953 14.977 1 93 97 ILE A C 1
ATOM 729 O O . ILE A 1 97 ? 4.238 20.812 13.789 1 93 97 ILE A O 1
ATOM 733 N N . ARG A 1 98 ? 5.355 20.203 15.633 1 88.31 98 ARG A N 1
ATOM 734 C CA . ARG A 1 98 ? 6.129 19.156 14.953 1 88.31 98 ARG A CA 1
ATOM 735 C C . ARG A 1 98 ? 5.582 17.781 15.266 1 88.31 98 ARG A C 1
ATOM 737 O O . ARG A 1 98 ? 4.871 17.594 16.25 1 88.31 98 ARG A O 1
ATOM 744 N N . GLY A 1 99 ? 5.781 16.875 14.398 1 89.94 99 GLY A N 1
ATOM 745 C CA . GLY A 1 99 ? 5.566 15.461 14.672 1 89.94 99 GLY A CA 1
ATOM 746 C C . GLY A 1 99 ? 4.109 15.047 14.586 1 89.94 99 GLY A C 1
ATOM 747 O O . GLY A 1 99 ? 3.773 13.875 14.781 1 89.94 99 GLY A O 1
ATOM 748 N N . TYR A 1 100 ? 3.178 15.992 14.328 1 89.38 100 TYR A N 1
ATOM 749 C CA . TYR A 1 100 ? 1.749 15.703 14.344 1 89.38 100 TYR A CA 1
ATOM 750 C C . TYR A 1 100 ? 1.386 14.719 13.234 1 89.38 100 TYR A C 1
ATOM 752 O O . TYR A 1 100 ? 0.396 13.992 13.336 1 89.38 100 TYR A O 1
ATOM 760 N N . GLY A 1 101 ? 2.201 14.672 12.211 1 92.12 101 GLY A N 1
ATOM 761 C CA . GLY A 1 101 ? 1.838 13.898 11.031 1 92.12 101 GLY A CA 1
ATOM 762 C C . GLY A 1 101 ? 2.82 12.789 10.719 1 92.12 101 GLY A C 1
ATOM 763 O O . GLY A 1 101 ? 2.801 12.219 9.625 1 92.12 101 GLY A O 1
ATOM 764 N N . ASP A 1 102 ? 3.688 12.461 11.703 1 94.19 102 ASP A N 1
ATOM 765 C CA . ASP A 1 102 ? 4.738 11.477 11.445 1 94.19 102 ASP A CA 1
ATOM 766 C C . ASP A 1 102 ? 4.145 10.141 11.016 1 94.19 102 ASP A C 1
ATOM 768 O O . ASP A 1 102 ? 4.562 9.562 10.008 1 94.19 102 ASP A O 1
ATOM 772 N N . THR A 1 103 ? 3.145 9.719 11.719 1 95.75 103 THR A N 1
ATOM 773 C CA . THR A 1 103 ? 2.523 8.438 11.398 1 95.75 103 THR A CA 1
ATOM 774 C C . THR A 1 103 ? 1.777 8.523 10.07 1 95.75 103 THR A C 1
ATOM 776 O O . THR A 1 103 ? 1.854 7.602 9.25 1 95.75 103 THR A O 1
ATOM 779 N N . ALA A 1 104 ? 1.092 9.625 9.875 1 96.69 104 ALA A N 1
ATOM 780 C CA . ALA A 1 104 ? 0.347 9.812 8.633 1 96.69 104 ALA A CA 1
ATOM 781 C C . ALA A 1 104 ? 1.279 9.766 7.426 1 96.69 104 ALA A C 1
ATOM 783 O O . ALA A 1 104 ? 1.018 9.047 6.457 1 96.69 104 ALA A O 1
ATOM 784 N N . VAL A 1 105 ? 2.338 10.484 7.492 1 97.19 105 VAL A N 1
ATOM 785 C CA . VAL A 1 105 ? 3.271 10.562 6.371 1 97.19 105 VAL A CA 1
ATOM 786 C C . VAL A 1 105 ? 3.979 9.219 6.199 1 97.19 105 VAL A C 1
ATOM 788 O O . VAL A 1 105 ? 4.211 8.766 5.074 1 97.19 105 VAL A O 1
ATOM 791 N N . ALA A 1 106 ? 4.332 8.57 7.309 1 98.25 106 ALA A N 1
ATOM 792 C CA . ALA A 1 106 ? 4.965 7.258 7.246 1 98.25 106 ALA A CA 1
ATOM 793 C C . ALA A 1 106 ? 4.055 6.242 6.555 1 98.25 106 ALA A C 1
ATOM 795 O O . ALA A 1 106 ? 4.5 5.488 5.688 1 98.25 106 ALA A O 1
ATOM 796 N N . GLU A 1 107 ? 2.791 6.266 6.914 1 98.38 107 GLU A N 1
ATOM 797 C CA . GLU A 1 107 ? 1.838 5.336 6.32 1 98.38 107 GLU A CA 1
ATOM 798 C C . GLU A 1 107 ? 1.62 5.641 4.84 1 98.38 107 GLU A C 1
ATOM 800 O O . GLU A 1 107 ? 1.418 4.727 4.035 1 98.38 107 GLU A O 1
ATOM 805 N N . ALA A 1 108 ? 1.659 6.906 4.527 1 98.56 108 ALA A N 1
ATOM 806 C CA . ALA A 1 108 ? 1.566 7.262 3.111 1 98.56 108 ALA A CA 1
ATOM 807 C C . ALA A 1 108 ? 2.77 6.738 2.334 1 98.56 108 ALA A C 1
ATOM 809 O O . ALA A 1 108 ? 2.627 6.266 1.202 1 98.56 108 ALA A O 1
ATOM 810 N N . THR A 1 109 ? 3.926 6.84 2.93 1 98.81 109 THR A N 1
ATOM 811 C CA . THR A 1 109 ? 5.145 6.305 2.336 1 98.81 109 THR A CA 1
ATOM 812 C C . THR A 1 109 ? 5.016 4.805 2.094 1 98.81 109 THR A C 1
ATOM 814 O O . THR A 1 109 ? 5.316 4.316 1.002 1 98.81 109 THR A O 1
ATOM 817 N N . ILE A 1 110 ? 4.52 4.09 3.078 1 98.81 110 ILE A N 1
ATOM 818 C CA . ILE A 1 110 ? 4.312 2.646 3.012 1 98.81 110 ILE A CA 1
ATOM 819 C C . ILE A 1 110 ? 3.283 2.322 1.932 1 98.81 110 ILE A C 1
ATOM 821 O O . ILE A 1 110 ? 3.482 1.406 1.13 1 98.81 110 ILE A O 1
ATOM 825 N N . ALA A 1 111 ? 2.199 3.094 1.901 1 98.81 111 ALA A N 1
ATOM 826 C CA . ALA A 1 111 ? 1.154 2.887 0.902 1 98.81 111 ALA A CA 1
ATOM 827 C C . ALA A 1 111 ? 1.706 3.051 -0.511 1 98.81 111 ALA A C 1
ATOM 829 O O . ALA A 1 111 ? 1.446 2.221 -1.386 1 98.81 111 ALA A O 1
ATOM 830 N N . LEU A 1 112 ? 2.469 4.086 -0.691 1 98.88 112 LEU A N 1
ATOM 831 C CA . LEU A 1 112 ? 3.07 4.367 -1.991 1 98.88 112 LEU A CA 1
ATOM 832 C C . LEU A 1 112 ? 4.051 3.268 -2.383 1 98.88 112 LEU A C 1
ATOM 834 O O . LEU A 1 112 ? 4.062 2.818 -3.531 1 98.88 112 LEU A O 1
ATOM 838 N N . MET A 1 113 ? 4.859 2.848 -1.457 1 98.81 113 MET A N 1
ATOM 839 C CA . MET A 1 113 ? 5.824 1.771 -1.68 1 98.81 113 MET A CA 1
ATOM 840 C C . MET A 1 113 ? 5.121 0.504 -2.156 1 98.81 113 MET A C 1
ATOM 842 O O . MET A 1 113 ? 5.496 -0.072 -3.178 1 98.81 113 MET A O 1
ATOM 846 N N . TRP A 1 114 ? 4.074 0.128 -1.482 1 98.62 114 TRP A N 1
ATOM 847 C CA . TRP A 1 114 ? 3.359 -1.103 -1.803 1 98.62 114 TRP A CA 1
ATOM 848 C C . TRP A 1 114 ? 2.621 -0.973 -3.131 1 98.62 114 TRP A C 1
ATOM 850 O O . TRP A 1 114 ? 2.605 -1.909 -3.934 1 98.62 114 TRP A O 1
ATOM 860 N N . ALA A 1 115 ? 1.972 0.177 -3.328 1 98.75 115 ALA A N 1
ATOM 861 C CA . ALA A 1 115 ? 1.273 0.403 -4.59 1 98.75 115 ALA A CA 1
ATOM 862 C C . ALA A 1 115 ? 2.234 0.31 -5.773 1 98.75 115 ALA A C 1
ATOM 864 O O . ALA A 1 115 ? 1.897 -0.265 -6.809 1 98.75 115 ALA A O 1
ATOM 865 N N . ALA A 1 116 ? 3.414 0.849 -5.617 1 98.75 116 ALA A N 1
ATOM 866 C CA . ALA A 1 116 ? 4.438 0.807 -6.656 1 98.75 116 ALA A CA 1
ATOM 867 C C . ALA A 1 116 ? 4.918 -0.622 -6.898 1 98.75 116 ALA A C 1
ATOM 869 O O . ALA A 1 116 ? 5.07 -1.048 -8.047 1 98.75 116 ALA A O 1
ATOM 870 N N . ALA A 1 117 ? 5.125 -1.358 -5.828 1 98.56 117 ALA A N 1
ATOM 871 C CA . ALA A 1 117 ? 5.625 -2.727 -5.922 1 98.56 117 ALA A CA 1
ATOM 872 C C . ALA A 1 117 ? 4.664 -3.611 -6.711 1 98.56 117 ALA A C 1
ATOM 874 O O . ALA A 1 117 ? 5.086 -4.555 -7.383 1 98.56 117 ALA A O 1
ATOM 875 N N . ARG A 1 118 ? 3.373 -3.221 -6.66 1 98.25 118 ARG A N 1
ATOM 876 C CA . ARG A 1 118 ? 2.367 -4.086 -7.27 1 98.25 118 ARG A CA 1
ATOM 877 C C . ARG A 1 118 ? 1.75 -3.424 -8.5 1 98.25 118 ARG A C 1
ATOM 879 O O . ARG A 1 118 ? 0.815 -3.961 -9.094 1 98.25 118 ARG A O 1
ATOM 886 N N . ASN A 1 119 ? 2.234 -2.24 -8.867 1 98.12 119 ASN A N 1
ATOM 887 C CA . ASN A 1 119 ? 1.761 -1.498 -10.023 1 98.12 119 ASN A CA 1
ATOM 888 C C . ASN A 1 119 ? 0.252 -1.274 -9.969 1 98.12 119 ASN A C 1
ATOM 890 O O . ASN A 1 119 ? -0.441 -1.44 -10.977 1 98.12 119 ASN A O 1
ATOM 894 N N . LEU A 1 120 ? -0.253 -0.902 -8.836 1 98.56 120 LEU A N 1
ATOM 895 C CA . LEU A 1 120 ? -1.696 -0.842 -8.633 1 98.56 120 LEU A CA 1
ATOM 896 C C . LEU A 1 120 ? -2.311 0.309 -9.422 1 98.56 120 LEU A C 1
ATOM 898 O O . LEU A 1 120 ? -3.375 0.156 -10.023 1 98.56 120 LEU A O 1
ATOM 902 N N . ALA A 1 121 ? -1.633 1.485 -9.406 1 98.25 121 ALA A N 1
ATOM 903 C CA . ALA A 1 121 ? -2.174 2.646 -10.109 1 98.25 121 ALA A CA 1
ATOM 904 C C . ALA A 1 121 ? -2.314 2.369 -11.602 1 98.25 121 ALA A C 1
ATOM 906 O O . ALA A 1 121 ? -3.332 2.711 -12.211 1 98.25 121 ALA A O 1
ATOM 907 N N . LEU A 1 122 ? -1.317 1.737 -12.203 1 97.94 122 LEU A N 1
ATOM 908 C CA . LEU A 1 122 ? -1.349 1.39 -13.617 1 97.94 122 LEU A CA 1
ATOM 909 C C . LEU A 1 122 ? -2.494 0.426 -13.914 1 97.94 122 LEU A C 1
ATOM 911 O O . LEU A 1 122 ? -3.256 0.634 -14.859 1 97.94 122 LEU A O 1
ATOM 915 N N . MET A 1 123 ? -2.6 -0.654 -13.133 1 98.06 123 MET A N 1
ATOM 916 C CA . MET A 1 123 ? -3.646 -1.646 -13.359 1 98.06 123 MET A CA 1
ATOM 917 C C . MET A 1 123 ? -5.031 -1.014 -13.25 1 98.06 123 MET A C 1
ATOM 919 O O . MET A 1 123 ? -5.902 -1.263 -14.086 1 98.06 123 MET A O 1
ATOM 923 N N . ASP A 1 124 ? -5.227 -0.15 -12.234 1 98.19 124 ASP A N 1
ATOM 924 C CA . ASP A 1 124 ? -6.516 0.505 -12.039 1 98.19 124 ASP A CA 1
ATOM 925 C C . ASP A 1 124 ? -6.895 1.35 -13.25 1 98.19 124 ASP A C 1
ATOM 927 O O . ASP A 1 124 ? -8.008 1.246 -13.758 1 98.19 124 ASP A O 1
ATOM 931 N N . ARG A 1 125 ? -5.961 2.162 -13.703 1 96.56 125 ARG A N 1
ATOM 932 C CA . ARG A 1 125 ? -6.223 3.023 -14.852 1 96.56 125 ARG A CA 1
ATOM 933 C C . ARG A 1 125 ? -6.559 2.197 -16.094 1 96.56 125 ARG A C 1
ATOM 935 O O . ARG A 1 125 ? -7.523 2.494 -16.797 1 96.56 125 ARG A O 1
ATOM 942 N N . GLU A 1 126 ? -5.75 1.191 -16.328 1 96.25 126 GLU A N 1
ATOM 943 C CA . GLU A 1 126 ? -5.914 0.388 -17.531 1 96.25 126 GLU A CA 1
ATOM 944 C C . GLU A 1 126 ? -7.227 -0.393 -17.5 1 96.25 126 GLU A C 1
ATOM 946 O O . GLU A 1 126 ? -7.91 -0.512 -18.531 1 96.25 126 GLU A O 1
ATOM 951 N N . MET A 1 127 ? -7.582 -0.924 -16.375 1 96.94 127 MET A N 1
ATOM 952 C CA . MET A 1 127 ? -8.836 -1.666 -16.25 1 96.94 127 MET A CA 1
ATOM 953 C C . MET A 1 127 ? -10.031 -0.754 -16.484 1 96.94 127 MET A C 1
ATOM 955 O O . MET A 1 127 ? -10.992 -1.146 -17.156 1 96.94 127 MET A O 1
ATOM 959 N N . ARG A 1 128 ? -9.992 0.448 -15.953 1 96.69 128 ARG A N 1
ATOM 960 C CA . ARG A 1 128 ? -11.07 1.406 -16.156 1 96.69 128 ARG A CA 1
ATOM 961 C C . ARG A 1 128 ? -11.172 1.815 -17.625 1 96.69 128 ARG A C 1
ATOM 963 O O . ARG A 1 128 ? -12.242 2.197 -18.094 1 96.69 128 ARG A O 1
ATOM 970 N N . ALA A 1 129 ? -10.102 1.73 -18.344 1 94.12 129 ALA A N 1
ATOM 971 C CA . ALA A 1 129 ? -10.07 2.039 -19.766 1 94.12 129 ALA A CA 1
ATOM 972 C C . ALA A 1 129 ? -10.422 0.813 -20.609 1 94.12 129 ALA A C 1
ATOM 974 O O . ALA A 1 129 ? -10.367 0.854 -21.828 1 94.12 129 ALA A O 1
ATOM 975 N N . GLY A 1 130 ? -10.727 -0.337 -19.969 1 94.69 130 GLY A N 1
ATOM 976 C CA . GLY A 1 130 ? -11.195 -1.524 -20.672 1 94.69 130 GLY A CA 1
ATOM 977 C C . GLY A 1 130 ? -10.086 -2.52 -20.969 1 94.69 130 GLY A C 1
ATOM 978 O O . GLY A 1 130 ? -10.297 -3.492 -21.688 1 94.69 130 GLY A O 1
ATOM 979 N N . GLN A 1 131 ? -8.969 -2.24 -20.438 1 94.5 131 GLN A N 1
ATOM 980 C CA . GLN A 1 131 ? -7.859 -3.162 -20.641 1 94.5 131 GLN A CA 1
ATOM 981 C C . GLN A 1 131 ? -7.664 -4.062 -19.422 1 94.5 131 GLN A C 1
ATOM 983 O O . GLN A 1 131 ? -7.828 -3.623 -18.281 1 94.5 131 GLN A O 1
ATOM 988 N N . TRP A 1 132 ? -7.461 -5.289 -19.703 1 93.81 132 TRP A N 1
ATOM 989 C CA . TRP A 1 132 ? -7.172 -6.258 -18.656 1 93.81 132 TRP A CA 1
ATOM 990 C C . TRP A 1 132 ? -5.676 -6.551 -18.578 1 93.81 132 TRP A C 1
ATOM 992 O O . TRP A 1 132 ? -5.203 -7.551 -19.125 1 93.81 132 TRP A O 1
ATOM 1002 N N . LEU A 1 133 ? -4.98 -5.719 -17.938 1 89.44 133 LEU A N 1
ATOM 1003 C CA . LEU A 1 133 ? -3.529 -5.809 -17.828 1 89.44 133 LEU A CA 1
ATOM 1004 C C . LEU A 1 133 ? -3.125 -6.543 -16.562 1 89.44 133 LEU A C 1
ATOM 1006 O O . LEU A 1 133 ? -3.422 -6.086 -15.453 1 89.44 133 LEU A O 1
ATOM 1010 N N . ARG A 1 134 ? -2.502 -7.664 -16.688 1 86.88 134 ARG A N 1
ATOM 1011 C CA . ARG A 1 134 ? -1.982 -8.422 -15.555 1 86.88 134 ARG A CA 1
ATOM 1012 C C . ARG A 1 134 ? -0.491 -8.164 -15.359 1 86.88 134 ARG A C 1
ATOM 1014 O O . ARG A 1 134 ? 0.327 -8.586 -16.188 1 86.88 134 ARG A O 1
ATOM 1021 N N . GLU A 1 135 ? -0.172 -7.496 -14.32 1 88.81 135 GLU A N 1
ATOM 1022 C CA . GLU A 1 135 ? 1.209 -7.098 -14.07 1 88.81 135 GLU A CA 1
ATOM 1023 C C . GLU A 1 135 ? 1.887 -8.047 -13.086 1 88.81 135 GLU A C 1
ATOM 1025 O O . GLU A 1 135 ? 1.237 -8.586 -12.188 1 88.81 135 GLU A O 1
ATOM 1030 N N . ASP A 1 136 ? 3.174 -8.211 -13.336 1 92 136 ASP A N 1
ATOM 1031 C CA . ASP A 1 136 ? 3.996 -8.859 -12.32 1 92 136 ASP A CA 1
ATOM 1032 C C . ASP A 1 136 ? 4.469 -7.855 -11.273 1 92 136 ASP A C 1
ATOM 1034 O O . ASP A 1 136 ? 5.023 -6.809 -11.617 1 92 136 ASP A O 1
ATOM 1038 N N . GLY A 1 137 ? 4.195 -8.156 -10.039 1 95 137 GLY A N 1
ATOM 1039 C CA . GLY A 1 137 ? 4.652 -7.301 -8.961 1 95 137 GLY A CA 1
ATOM 1040 C C . GLY A 1 137 ? 6 -7.723 -8.398 1 95 137 GLY A C 1
ATOM 1041 O O . GLY A 1 137 ? 6.684 -8.562 -8.977 1 95 137 GLY A O 1
ATOM 1042 N N . MET A 1 138 ? 6.379 -7.094 -7.41 1 96.75 138 MET A N 1
ATOM 1043 C CA . MET A 1 138 ? 7.586 -7.387 -6.645 1 96.75 138 MET A CA 1
ATOM 1044 C C . MET A 1 138 ? 7.238 -7.742 -5.199 1 96.75 138 MET A C 1
ATOM 1046 O O . MET A 1 138 ? 6.477 -7.027 -4.547 1 96.75 138 MET A O 1
ATOM 1050 N N . GLN A 1 139 ? 7.688 -8.852 -4.77 1 97.25 139 GLN A N 1
ATOM 1051 C CA . GLN A 1 139 ? 7.559 -9.156 -3.346 1 97.25 139 GLN A CA 1
ATOM 1052 C C . GLN A 1 139 ? 8.562 -8.359 -2.52 1 97.25 139 GLN A C 1
ATOM 1054 O O . GLN A 1 139 ? 9.734 -8.242 -2.896 1 97.25 139 GLN A O 1
ATOM 1059 N N . LEU A 1 140 ? 8.125 -7.828 -1.377 1 98 140 LEU A N 1
ATOM 1060 C CA . LEU A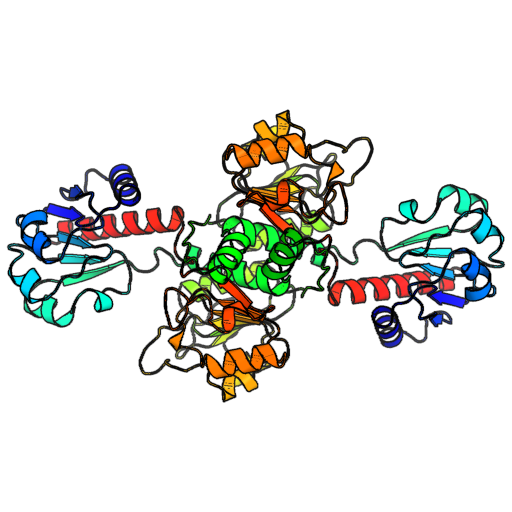 1 140 ? 9 -6.961 -0.592 1 98 140 LEU A CA 1
ATOM 1061 C C . LEU A 1 140 ? 9.539 -7.695 0.632 1 98 140 LEU A C 1
ATOM 1063 O O . LEU A 1 140 ? 10.539 -7.277 1.223 1 98 140 LEU A O 1
ATOM 1067 N N . THR A 1 141 ? 8.797 -8.758 1.091 1 96.06 141 THR A N 1
ATOM 1068 C CA . THR A 1 141 ? 9.32 -9.555 2.195 1 96.06 141 THR A CA 1
ATOM 1069 C C . THR A 1 141 ? 10.742 -10.023 1.901 1 96.06 141 THR A C 1
ATOM 1071 O O . THR A 1 141 ? 11.016 -10.562 0.827 1 96.06 141 THR A O 1
ATOM 1074 N N . GLY A 1 142 ? 11.633 -9.75 2.809 1 96.81 142 GLY A N 1
ATOM 1075 C CA . GLY A 1 142 ? 13.016 -10.172 2.67 1 96.81 142 GLY A CA 1
ATOM 1076 C C . GLY A 1 142 ? 13.867 -9.18 1.899 1 96.81 142 GLY A C 1
ATOM 1077 O O . GLY A 1 142 ? 15.094 -9.25 1.926 1 96.81 142 GLY A O 1
ATOM 1078 N N . LYS A 1 143 ? 13.273 -8.266 1.228 1 98.31 143 LYS A N 1
ATOM 1079 C CA . LYS A 1 143 ? 14.016 -7.277 0.449 1 98.31 143 LYS A CA 1
ATOM 1080 C C . LYS A 1 143 ? 14.43 -6.09 1.316 1 98.31 143 LYS A C 1
ATOM 1082 O O . LYS A 1 143 ? 14.023 -5.992 2.475 1 98.31 143 LYS A O 1
ATOM 1087 N N . THR A 1 144 ? 15.242 -5.203 0.791 1 98.81 144 THR A N 1
ATOM 1088 C CA . THR A 1 144 ? 15.867 -4.148 1.582 1 98.81 144 THR A CA 1
ATOM 1089 C C . THR A 1 144 ? 15.242 -2.791 1.268 1 98.81 144 THR A C 1
ATOM 1091 O O . THR A 1 144 ? 15.133 -2.408 0.101 1 98.81 144 THR A O 1
ATOM 1094 N N . LEU A 1 145 ? 14.805 -2.148 2.289 1 98.88 145 LEU A N 1
ATOM 1095 C CA . LEU A 1 145 ? 14.406 -0.748 2.229 1 98.88 145 LEU A CA 1
ATOM 1096 C C . LEU A 1 145 ? 15.531 0.159 2.721 1 98.88 145 LEU A C 1
ATOM 1098 O O . LEU A 1 145 ? 16.031 -0.017 3.83 1 98.88 145 LEU A O 1
ATOM 1102 N N . GLY A 1 146 ? 15.945 1.094 1.876 1 98.88 146 GLY A N 1
ATOM 1103 C CA . GLY A 1 146 ? 16.906 2.115 2.264 1 98.88 146 GLY A CA 1
ATOM 1104 C C . GLY A 1 146 ? 16.266 3.457 2.557 1 98.88 146 GLY A C 1
ATOM 1105 O O . GLY A 1 146 ? 15.594 4.031 1.695 1 98.88 146 GLY A O 1
ATOM 1106 N N . LEU A 1 147 ? 16.453 3.965 3.74 1 98.81 147 LEU A N 1
ATOM 1107 C CA . LEU A 1 147 ? 15.93 5.258 4.156 1 98.81 147 LEU A CA 1
ATOM 1108 C C . LEU A 1 147 ? 17.016 6.328 4.113 1 98.81 147 LEU A C 1
ATOM 1110 O O . LEU A 1 147 ? 18.062 6.195 4.77 1 98.81 147 LEU A O 1
ATOM 1114 N N . ILE A 1 148 ? 16.797 7.348 3.309 1 98.62 148 ILE A N 1
ATOM 1115 C CA . ILE A 1 148 ? 17.688 8.5 3.291 1 98.62 148 ILE A CA 1
ATOM 1116 C C . ILE A 1 148 ? 17.109 9.617 4.164 1 98.62 148 ILE A C 1
ATOM 1118 O O . ILE A 1 148 ? 16.172 10.312 3.754 1 98.62 148 ILE A O 1
ATOM 1122 N N . GLY A 1 149 ? 17.719 9.844 5.258 1 97.31 149 GLY A N 1
ATOM 1123 C CA . GLY A 1 149 ? 17.141 10.633 6.328 1 97.31 149 GLY A CA 1
ATOM 1124 C C . GLY A 1 149 ? 16.406 9.797 7.359 1 97.31 149 GLY A C 1
ATOM 1125 O O . GLY A 1 149 ? 15.625 8.906 7.008 1 97.31 149 GLY A O 1
ATOM 1126 N N . PHE A 1 150 ? 16.719 10.086 8.586 1 96.75 150 PHE A N 1
ATOM 1127 C CA . PHE A 1 150 ? 16.125 9.273 9.633 1 96.75 150 PHE A CA 1
ATOM 1128 C C . PHE A 1 150 ? 15.695 10.141 10.82 1 96.75 150 PHE A C 1
ATOM 1130 O O . PHE A 1 150 ? 16.453 10.305 11.773 1 96.75 150 PHE A O 1
ATOM 1137 N N . GLY A 1 151 ? 14.57 10.664 10.75 1 94.31 151 GLY A N 1
ATOM 1138 C CA . GLY A 1 151 ? 13.883 11.359 11.828 1 94.31 151 GLY A CA 1
ATOM 1139 C C . GLY A 1 151 ? 12.625 10.641 12.289 1 94.31 151 GLY A C 1
ATOM 1140 O O . GLY A 1 151 ? 12.578 9.414 12.32 1 94.31 151 GLY A O 1
ATOM 1141 N N . GLY A 1 152 ? 11.664 11.414 12.781 1 93.75 152 GLY A N 1
ATOM 1142 C CA . GLY A 1 152 ? 10.43 10.812 13.266 1 93.75 152 GLY A CA 1
ATOM 1143 C C . GLY A 1 152 ? 9.703 10.023 12.203 1 93.75 152 GLY A C 1
ATOM 1144 O O . GLY A 1 152 ? 9.258 8.898 12.453 1 93.75 152 GLY A O 1
ATOM 1145 N N . ILE A 1 153 ? 9.578 10.562 11.023 1 95.62 153 ILE A N 1
ATOM 1146 C CA . ILE A 1 153 ? 8.867 9.898 9.93 1 95.62 153 ILE A CA 1
ATOM 1147 C C . ILE A 1 153 ? 9.641 8.656 9.492 1 95.62 153 ILE A C 1
ATOM 1149 O O . ILE A 1 153 ? 9.062 7.57 9.367 1 95.62 153 ILE A O 1
ATOM 1153 N N . GLY A 1 154 ? 10.977 8.789 9.266 1 96.75 154 GLY A N 1
ATOM 1154 C CA . GLY A 1 154 ? 11.82 7.668 8.875 1 96.75 154 GLY A CA 1
ATOM 1155 C C . GLY A 1 154 ? 11.758 6.508 9.852 1 96.75 154 GLY A C 1
ATOM 1156 O O . GLY A 1 154 ? 11.727 5.344 9.445 1 96.75 154 GLY A O 1
ATOM 1157 N N . ALA A 1 155 ? 11.75 6.855 11.102 1 96.5 155 ALA A N 1
ATOM 1158 C CA . ALA A 1 155 ? 11.688 5.828 12.141 1 96.5 155 ALA A CA 1
ATOM 1159 C C . ALA A 1 155 ? 10.375 5.047 12.062 1 96.5 155 ALA A C 1
ATOM 1161 O O . ALA A 1 155 ? 10.359 3.83 12.25 1 96.5 155 ALA A O 1
ATOM 1162 N N . GLU A 1 156 ? 9.312 5.805 11.883 1 96.38 156 GLU A N 1
ATOM 1163 C CA . GLU A 1 156 ? 8.016 5.148 11.758 1 96.38 156 GLU A CA 1
ATOM 1164 C C . GLU A 1 156 ? 7.957 4.27 10.516 1 96.38 156 GLU A C 1
ATOM 1166 O O . GLU A 1 156 ? 7.398 3.17 10.555 1 96.38 156 GLU A O 1
ATOM 1171 N N . VAL A 1 157 ? 8.516 4.711 9.398 1 98.31 157 VAL A N 1
ATOM 1172 C CA . VAL A 1 157 ? 8.586 3.904 8.188 1 98.31 157 VAL A CA 1
ATOM 1173 C C . VAL A 1 157 ? 9.391 2.635 8.453 1 98.31 157 VAL A C 1
ATOM 1175 O O . VAL A 1 157 ? 8.984 1.54 8.055 1 98.31 157 VAL A O 1
ATOM 1178 N N . ALA A 1 158 ? 10.5 2.811 9.141 1 98.12 158 ALA A N 1
ATOM 1179 C CA . ALA A 1 158 ? 11.359 1.674 9.477 1 98.12 158 ALA A CA 1
ATOM 1180 C C . ALA A 1 158 ? 10.594 0.636 10.289 1 98.12 158 ALA A C 1
ATOM 1182 O O . ALA A 1 158 ? 10.688 -0.565 10.031 1 98.12 158 ALA A O 1
ATOM 1183 N N . ARG A 1 159 ? 9.883 1.098 11.234 1 96.81 159 ARG A N 1
ATOM 1184 C CA . ARG A 1 159 ? 9.125 0.201 12.102 1 96.81 159 ARG A CA 1
ATOM 1185 C C . ARG A 1 159 ? 8.117 -0.614 11.289 1 96.81 159 ARG A C 1
ATOM 1187 O O . ARG A 1 159 ? 8.055 -1.838 11.43 1 96.81 159 ARG A O 1
ATOM 1194 N N . ILE A 1 160 ? 7.352 0.03 10.438 1 97.5 160 ILE A N 1
ATOM 1195 C CA . ILE A 1 160 ? 6.312 -0.635 9.664 1 97.5 160 ILE A CA 1
ATOM 1196 C C . ILE A 1 160 ? 6.953 -1.605 8.672 1 97.5 160 ILE A C 1
ATOM 1198 O O . ILE A 1 160 ? 6.512 -2.75 8.547 1 97.5 160 ILE A O 1
ATOM 1202 N N . ALA A 1 161 ? 8.008 -1.152 7.977 1 97.81 161 ALA A N 1
ATOM 1203 C CA . ALA A 1 161 ? 8.68 -1.99 6.988 1 97.81 161 ALA A CA 1
ATOM 1204 C C . ALA A 1 161 ? 9.289 -3.229 7.645 1 97.81 161 ALA A C 1
ATOM 1206 O O . ALA A 1 161 ? 9.195 -4.332 7.105 1 97.81 161 ALA A O 1
ATOM 1207 N N . HIS A 1 162 ? 9.891 -2.984 8.758 1 96.12 162 HIS A N 1
ATOM 1208 C CA . HIS A 1 162 ? 10.453 -4.105 9.508 1 96.12 162 HIS A CA 1
ATOM 1209 C C . HIS A 1 162 ? 9.367 -5.098 9.906 1 96.12 162 HIS A C 1
ATOM 1211 O O . HIS A 1 162 ? 9.555 -6.312 9.789 1 96.12 162 HIS A O 1
ATOM 1217 N N . GLY A 1 163 ? 8.289 -4.641 10.359 1 93.56 163 GLY A N 1
ATOM 1218 C CA . GLY A 1 163 ? 7.16 -5.48 10.719 1 93.56 163 GLY A CA 1
ATOM 1219 C C . GLY A 1 163 ? 6.598 -6.258 9.547 1 93.56 163 GLY A C 1
ATOM 1220 O O . GLY A 1 163 ? 5.984 -7.312 9.727 1 93.56 163 GLY A O 1
ATOM 1221 N N . SER A 1 164 ? 6.836 -5.758 8.336 1 95.62 164 SER A N 1
ATOM 1222 C CA . SER A 1 164 ? 6.352 -6.41 7.125 1 95.62 164 SER A CA 1
ATOM 1223 C C . SER A 1 164 ? 7.332 -7.473 6.641 1 95.62 164 SER A C 1
ATOM 1225 O O . SER A 1 164 ? 7.059 -8.18 5.668 1 95.62 164 SER A O 1
ATOM 1227 N N . GLY A 1 165 ? 8.492 -7.547 7.305 1 96.44 165 GLY A N 1
ATOM 1228 C CA . GLY A 1 165 ? 9.469 -8.57 6.961 1 96.44 165 GLY A CA 1
ATOM 1229 C C . GLY A 1 165 ? 10.562 -8.062 6.047 1 96.44 165 GLY A C 1
ATOM 1230 O O . GLY A 1 165 ? 11.305 -8.852 5.461 1 96.44 165 GLY A O 1
ATOM 1231 N N . MET A 1 166 ? 10.695 -6.77 5.93 1 98 166 MET A N 1
ATOM 1232 C CA . MET A 1 166 ? 11.773 -6.199 5.125 1 98 166 MET A CA 1
ATOM 1233 C C . MET A 1 166 ? 13.031 -5.992 5.965 1 98 166 MET A C 1
ATOM 1235 O O . MET A 1 166 ? 12.953 -5.914 7.195 1 98 166 MET A O 1
ATOM 1239 N N . LYS A 1 167 ? 14.148 -5.961 5.32 1 98.44 167 LYS A N 1
ATOM 1240 C CA . LYS A 1 167 ? 15.367 -5.422 5.914 1 98.44 167 LYS A CA 1
ATOM 1241 C C . LYS A 1 167 ? 15.43 -3.906 5.758 1 98.44 167 LYS A C 1
ATOM 1243 O O . LYS A 1 167 ? 15.039 -3.365 4.723 1 98.44 167 LYS A O 1
ATOM 1248 N N . VAL A 1 168 ? 15.906 -3.223 6.805 1 98.62 168 VAL A N 1
ATOM 1249 C CA . VAL A 1 168 ? 15.922 -1.765 6.742 1 98.62 168 VAL A CA 1
ATOM 1250 C C . VAL A 1 168 ? 17.344 -1.257 6.969 1 98.62 168 VAL A C 1
ATOM 1252 O O . VAL A 1 168 ? 17.969 -1.576 7.98 1 98.62 168 VAL A O 1
ATOM 1255 N N . ILE A 1 169 ? 17.844 -0.529 6.035 1 98.69 169 ILE A N 1
ATOM 1256 C CA . ILE A 1 169 ? 19.094 0.219 6.203 1 98.69 169 ILE A CA 1
ATOM 1257 C C . ILE A 1 169 ? 18.812 1.715 6.078 1 98.69 169 ILE A C 1
ATOM 1259 O O . ILE A 1 169 ? 17.797 2.117 5.508 1 98.69 169 ILE A O 1
ATOM 1263 N N . ALA A 1 170 ? 19.641 2.539 6.648 1 98.62 170 ALA A N 1
ATOM 1264 C CA . ALA A 1 170 ? 19.375 3.975 6.656 1 98.62 170 ALA A CA 1
ATOM 1265 C C . ALA A 1 170 ? 20.672 4.773 6.566 1 98.62 170 ALA A C 1
ATOM 1267 O O . ALA A 1 170 ? 21.75 4.262 6.891 1 98.62 170 ALA A O 1
ATOM 1268 N N . TRP A 1 171 ? 20.547 5.914 6.055 1 98.06 171 TRP A N 1
ATOM 1269 C CA . TRP A 1 171 ? 21.609 6.918 6.051 1 98.06 171 TRP A CA 1
ATOM 1270 C C . TRP A 1 171 ? 21.109 8.234 6.648 1 98.06 171 TRP A C 1
ATOM 1272 O O . TRP A 1 171 ? 20.016 8.688 6.336 1 98.06 171 TRP A O 1
ATOM 1282 N N . ASN A 1 172 ? 21.797 8.773 7.477 1 95.81 172 ASN A N 1
ATOM 1283 C CA . ASN A 1 172 ? 21.625 10.102 8.055 1 95.81 172 ASN A CA 1
ATOM 1284 C C . ASN A 1 172 ? 22.969 10.797 8.289 1 95.81 172 ASN A C 1
ATOM 1286 O O . ASN A 1 172 ? 23.984 10.125 8.461 1 95.81 172 ASN A O 1
ATOM 1290 N N . ARG A 1 173 ? 23.016 12.125 8.18 1 91.38 173 ARG A N 1
ATOM 1291 C CA . ARG A 1 173 ? 24.266 12.828 8.438 1 91.38 173 ARG A CA 1
ATOM 1292 C C . ARG A 1 173 ? 24.891 12.375 9.758 1 91.38 173 ARG A C 1
ATOM 1294 O O . ARG A 1 173 ? 26.078 12.055 9.805 1 91.38 173 ARG A O 1
ATOM 1301 N N . THR A 1 174 ? 24.078 12.375 10.734 1 90.81 174 THR A N 1
ATOM 1302 C CA . THR A 1 174 ? 24.469 11.797 12.016 1 90.81 174 THR A CA 1
ATOM 1303 C C . THR A 1 174 ? 23.688 10.523 12.305 1 90.81 174 THR A C 1
ATOM 1305 O O . THR A 1 174 ? 22.469 10.578 12.547 1 90.81 174 THR A O 1
ATOM 1308 N N . PRO A 1 175 ? 24.391 9.453 12.289 1 87.44 175 PRO A N 1
ATOM 1309 C CA . PRO A 1 175 ? 23.672 8.195 12.516 1 87.44 175 PRO A CA 1
ATOM 1310 C C . PRO A 1 175 ? 22.953 8.164 13.867 1 87.44 175 PRO A C 1
ATOM 1312 O O . PRO A 1 175 ? 23.453 8.711 14.852 1 87.44 175 PRO A O 1
ATOM 1315 N N . LYS A 1 176 ? 21.828 7.531 13.93 1 88.12 176 LYS A N 1
ATOM 1316 C CA . LYS A 1 176 ? 21.031 7.332 15.133 1 88.12 176 LYS A CA 1
ATOM 1317 C C . LYS A 1 176 ? 20.781 5.852 15.383 1 88.12 176 LYS A C 1
ATOM 1319 O O . LYS A 1 176 ? 19.875 5.262 14.797 1 88.12 176 LYS A O 1
ATOM 1324 N N . PRO A 1 177 ? 21.562 5.312 16.203 1 85.88 177 PRO A N 1
ATOM 1325 C CA . PRO A 1 177 ? 21.344 3.891 16.469 1 85.88 177 PRO A CA 1
ATOM 1326 C C . PRO A 1 177 ? 19.875 3.574 16.781 1 85.88 177 PRO A C 1
ATOM 1328 O O . PRO A 1 177 ? 19.297 4.164 17.703 1 85.88 177 PRO A O 1
ATOM 1331 N N . THR A 1 178 ? 19.297 2.752 16.016 1 91.56 178 THR A N 1
ATOM 1332 C CA . THR A 1 178 ? 17.906 2.33 16.156 1 91.56 178 THR A CA 1
ATOM 1333 C C . THR A 1 178 ? 17.781 0.823 15.953 1 91.56 178 THR A C 1
ATOM 1335 O O . THR A 1 178 ? 18.234 0.286 14.938 1 91.56 178 THR A O 1
ATOM 1338 N N . PRO A 1 179 ? 17.203 0.169 16.922 1 91.38 179 PRO A N 1
ATOM 1339 C CA . PRO A 1 179 ? 17.031 -1.277 16.766 1 91.38 179 PRO A CA 1
ATOM 1340 C C . PRO A 1 179 ? 16.312 -1.647 15.461 1 91.38 179 PRO A C 1
ATOM 1342 O O . PRO A 1 179 ? 15.336 -0.999 15.078 1 91.38 179 PRO A O 1
ATOM 1345 N N 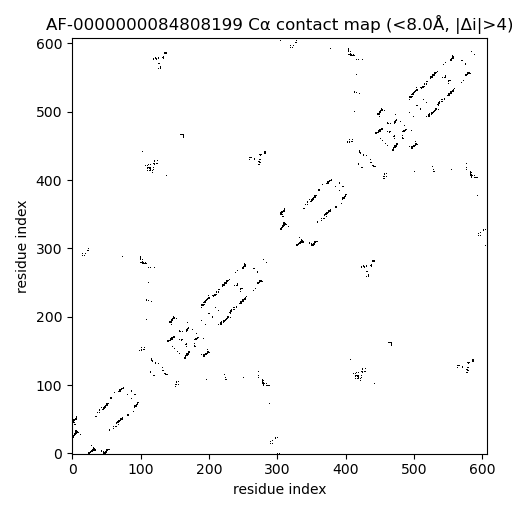. GLY A 1 180 ? 16.859 -2.637 14.711 1 93.25 180 GLY A N 1
ATOM 1346 C CA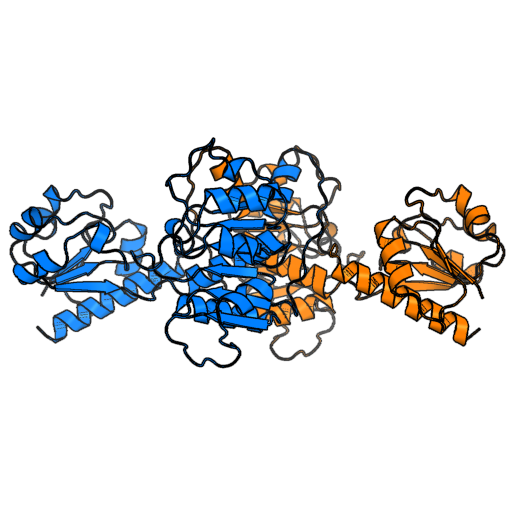 . GLY A 1 180 ? 16.234 -3.145 13.5 1 93.25 180 GLY A CA 1
ATOM 1347 C C . GLY A 1 180 ? 16.609 -2.365 12.258 1 93.25 180 GLY A C 1
ATOM 1348 O O . GLY A 1 180 ? 16.172 -2.697 11.156 1 93.25 180 GLY A O 1
ATOM 1349 N N . VAL A 1 181 ? 17.438 -1.285 12.508 1 97.06 181 VAL A N 1
ATOM 1350 C CA . VAL A 1 181 ? 17.859 -0.465 11.383 1 97.06 181 VAL A CA 1
ATOM 1351 C C . VAL A 1 181 ? 19.391 -0.416 11.328 1 97.06 181 VAL A C 1
ATOM 1353 O O . VAL A 1 181 ? 20.047 -0.12 12.336 1 97.06 181 VAL A O 1
ATOM 1356 N N . THR A 1 182 ? 19.984 -0.792 10.258 1 97.75 182 THR A N 1
ATOM 1357 C CA . THR A 1 182 ? 21.438 -0.713 10.078 1 97.75 182 THR A CA 1
ATOM 1358 C C . THR A 1 182 ? 21.812 0.557 9.32 1 97.75 182 THR A C 1
ATOM 1360 O O . THR A 1 182 ? 21.391 0.76 8.188 1 97.75 182 THR A O 1
ATOM 1363 N N . PHE A 1 183 ? 22.594 1.39 9.977 1 98.06 183 PHE A N 1
ATOM 1364 C CA . PHE A 1 183 ? 23.062 2.6 9.312 1 98.06 183 PHE A CA 1
ATOM 1365 C C . PHE A 1 183 ? 24.281 2.303 8.445 1 98.06 183 PHE A C 1
ATOM 1367 O O . PHE A 1 183 ? 25.203 1.617 8.883 1 98.06 183 PHE A O 1
ATOM 1374 N N . VAL A 1 184 ? 24.234 2.756 7.25 1 97.94 184 VAL A N 1
ATOM 1375 C CA . VAL A 1 184 ? 25.297 2.512 6.289 1 97.94 184 VAL A CA 1
ATOM 1376 C C . VAL A 1 184 ? 25.625 3.803 5.543 1 97.94 184 VAL A C 1
ATOM 1378 O O . VAL A 1 184 ? 24.938 4.812 5.699 1 97.94 184 VAL A O 1
ATOM 1381 N N . ASP A 1 185 ? 26.703 3.783 4.789 1 97.75 185 ASP A N 1
ATOM 1382 C CA . ASP A 1 185 ? 27.031 4.938 3.951 1 97.75 185 ASP A CA 1
ATOM 1383 C C . ASP A 1 185 ? 26.094 5.008 2.74 1 97.75 185 ASP A C 1
ATOM 1385 O O . ASP A 1 185 ? 25.422 4.031 2.41 1 97.75 185 ASP A O 1
ATOM 1389 N N . ILE A 1 186 ? 26.109 6.113 2.086 1 98.25 186 ILE A N 1
ATOM 1390 C CA . ILE A 1 186 ? 25.109 6.402 1.056 1 98.25 186 ILE A CA 1
ATOM 1391 C C . ILE A 1 186 ? 25.328 5.465 -0.134 1 98.25 186 ILE A C 1
ATOM 1393 O O . ILE A 1 186 ? 24.359 4.996 -0.738 1 98.25 186 ILE A O 1
ATOM 1397 N N . ASP A 1 187 ? 26.547 5.141 -0.502 1 98.5 187 ASP A N 1
ATOM 1398 C CA . ASP A 1 187 ? 26.828 4.27 -1.64 1 98.5 187 ASP A CA 1
ATOM 1399 C C . ASP A 1 187 ? 26.281 2.861 -1.398 1 98.5 187 ASP A C 1
ATOM 1401 O O . ASP A 1 187 ? 25.688 2.26 -2.291 1 98.5 187 ASP A O 1
ATOM 1405 N N . THR A 1 188 ? 26.547 2.385 -0.235 1 98.69 188 THR A N 1
ATOM 1406 C CA . THR A 1 188 ? 26.016 1.076 0.152 1 98.69 188 THR A CA 1
ATOM 1407 C C . THR A 1 188 ? 24.5 1.068 0.129 1 98.69 188 THR A C 1
ATOM 1409 O O . THR A 1 188 ? 23.891 0.119 -0.363 1 98.69 188 THR A O 1
ATOM 1412 N N . LEU A 1 189 ? 23.875 2.092 0.623 1 98.81 189 LEU A N 1
ATOM 1413 C CA . LEU A 1 189 ? 22.422 2.186 0.665 1 98.81 189 LEU A CA 1
ATOM 1414 C C . LEU A 1 189 ? 21.828 2.135 -0.742 1 98.81 189 LEU A C 1
ATOM 1416 O O . LEU A 1 189 ? 20.891 1.377 -1 1 98.81 189 LEU A O 1
ATOM 1420 N N . LEU A 1 190 ? 22.406 2.93 -1.623 1 98.81 190 LEU A N 1
ATOM 1421 C CA . LEU A 1 190 ? 21.891 3.014 -2.988 1 98.81 190 LEU A CA 1
ATOM 1422 C C . LEU A 1 190 ? 22.062 1.683 -3.715 1 98.81 190 LEU A C 1
ATOM 1424 O O . LEU A 1 190 ? 21.156 1.236 -4.422 1 98.81 190 LEU A O 1
ATOM 1428 N N . ARG A 1 191 ? 23.141 1.011 -3.492 1 98.5 191 ARG A N 1
ATOM 1429 C CA . ARG A 1 191 ? 23.469 -0.239 -4.168 1 98.5 191 ARG A CA 1
ATOM 1430 C C . ARG A 1 191 ? 22.594 -1.383 -3.664 1 98.5 191 ARG A C 1
ATOM 1432 O O . ARG A 1 191 ? 22.156 -2.227 -4.449 1 98.5 191 ARG A O 1
ATOM 1439 N N . ASP A 1 192 ? 22.344 -1.396 -2.418 1 98.62 192 ASP A N 1
ATOM 1440 C CA . ASP A 1 192 ? 21.797 -2.598 -1.8 1 98.62 192 ASP A CA 1
ATOM 1441 C C . ASP A 1 192 ? 20.281 -2.494 -1.651 1 98.62 192 ASP A C 1
ATOM 1443 O O . ASP A 1 192 ? 19.609 -3.492 -1.39 1 98.62 192 ASP A O 1
ATOM 1447 N N . SER A 1 193 ? 19.688 -1.345 -1.831 1 98.88 193 SER A N 1
ATOM 1448 C CA . SER A 1 193 ? 18.266 -1.127 -1.56 1 98.88 193 SER A CA 1
ATOM 1449 C C . SER A 1 193 ? 17.406 -1.514 -2.76 1 98.88 193 SER A C 1
ATOM 1451 O O . SER A 1 193 ? 17.656 -1.058 -3.877 1 98.88 193 SER A O 1
ATOM 1453 N N . HIS A 1 194 ? 16.406 -2.35 -2.508 1 98.88 194 HIS A N 1
ATOM 1454 C CA . HIS A 1 194 ? 15.383 -2.619 -3.504 1 98.88 194 HIS A CA 1
ATOM 1455 C C . HIS A 1 194 ? 14.398 -1.458 -3.605 1 98.88 194 HIS A C 1
ATOM 1457 O O . HIS A 1 194 ? 13.805 -1.231 -4.664 1 98.88 194 HIS A O 1
ATOM 1463 N N . VAL A 1 195 ? 14.195 -0.769 -2.486 1 98.94 195 VAL A N 1
ATOM 1464 C CA . VAL A 1 195 ? 13.398 0.449 -2.381 1 98.94 195 VAL A CA 1
ATOM 1465 C C . VAL A 1 195 ? 14.203 1.532 -1.666 1 98.94 195 VAL A C 1
ATOM 1467 O O . VAL A 1 195 ? 14.859 1.264 -0.657 1 98.94 195 VAL A O 1
ATOM 1470 N N . VAL A 1 196 ? 14.188 2.73 -2.199 1 98.94 196 VAL A N 1
ATOM 1471 C CA . VAL A 1 196 ? 14.797 3.895 -1.562 1 98.94 196 VAL A CA 1
ATOM 1472 C C . VAL A 1 196 ? 13.719 4.93 -1.244 1 98.94 196 VAL A C 1
ATOM 1474 O O . VAL A 1 196 ? 12.906 5.27 -2.102 1 98.94 196 VAL A O 1
ATOM 1477 N N . SER A 1 197 ? 13.68 5.379 -0.066 1 98.94 197 SER A N 1
ATOM 1478 C CA . SER A 1 197 ? 12.711 6.383 0.371 1 98.94 197 SER A CA 1
ATOM 1479 C C . SER A 1 197 ? 13.414 7.605 0.951 1 98.94 197 SER A C 1
ATOM 1481 O O . SER A 1 197 ? 14.375 7.473 1.709 1 98.94 197 SER A O 1
ATOM 1483 N N . LEU A 1 198 ? 12.938 8.805 0.623 1 98.69 198 LEU A N 1
ATOM 1484 C CA . LEU A 1 198 ? 13.57 10.055 1.028 1 98.69 198 LEU A CA 1
ATOM 1485 C C . LEU A 1 198 ? 12.852 10.664 2.23 1 98.69 198 LEU A C 1
ATOM 1487 O O . LEU A 1 198 ? 11.625 10.781 2.23 1 98.69 198 LEU A O 1
ATOM 1491 N N . HIS A 1 199 ? 13.633 11.07 3.201 1 97.31 199 HIS A N 1
ATOM 1492 C CA . HIS A 1 199 ? 13.086 11.641 4.434 1 97.31 199 HIS A CA 1
ATOM 1493 C C . HIS A 1 199 ? 13.969 12.766 4.957 1 97.31 199 HIS A C 1
ATOM 1495 O O . HIS A 1 199 ? 14 13.023 6.164 1 97.31 199 HIS A O 1
ATOM 1501 N N . LEU A 1 200 ? 14.688 13.422 4.09 1 96 200 LEU A N 1
ATOM 1502 C CA . LEU A 1 200 ? 15.531 14.547 4.461 1 96 200 LEU A CA 1
ATOM 1503 C C . LEU A 1 200 ? 14.742 15.852 4.434 1 96 200 LEU A C 1
ATOM 1505 O O . LEU A 1 200 ? 13.781 15.984 3.68 1 96 200 LEU A O 1
ATOM 1509 N N . LEU A 1 201 ? 15.219 16.75 5.238 1 90.06 201 LEU A N 1
ATOM 1510 C CA . LEU A 1 201 ? 14.773 18.125 5.078 1 90.06 201 LEU A CA 1
ATOM 1511 C C . LEU A 1 201 ? 15.375 18.75 3.82 1 90.06 201 LEU A C 1
ATOM 1513 O O . LEU A 1 201 ? 16.516 18.469 3.469 1 90.06 201 LEU A O 1
ATOM 1517 N N . LEU A 1 202 ? 14.617 19.531 3.143 1 90.44 202 LEU A N 1
ATOM 1518 C CA . LEU A 1 202 ? 15.148 20.25 1.99 1 90.44 202 LEU A CA 1
ATOM 1519 C C . LEU A 1 202 ? 15.789 21.562 2.418 1 90.44 202 LEU A C 1
ATOM 1521 O O . LEU A 1 202 ? 15.125 22.406 3.033 1 90.44 202 LEU A O 1
ATOM 1525 N N . ASP A 1 203 ? 16.953 21.703 2.238 1 90.12 203 ASP A N 1
ATOM 1526 C CA . ASP A 1 203 ? 17.719 22.938 2.436 1 90.12 203 ASP A CA 1
ATOM 1527 C C . ASP A 1 203 ? 18.844 23.062 1.41 1 90.12 203 ASP A C 1
ATOM 1529 O O . ASP A 1 203 ? 18.859 22.328 0.413 1 90.12 203 ASP A O 1
ATOM 1533 N N . ASP A 1 204 ? 19.703 24.047 1.572 1 92.25 204 ASP A N 1
ATOM 1534 C CA . ASP A 1 204 ? 20.75 24.297 0.581 1 92.25 204 ASP A CA 1
ATOM 1535 C C . ASP A 1 204 ? 21.703 23.109 0.5 1 92.25 204 ASP A C 1
ATOM 1537 O O . ASP A 1 204 ? 22.25 22.812 -0.57 1 92.25 204 ASP A O 1
ATOM 1541 N N . GLU A 1 205 ? 21.859 22.438 1.578 1 94.19 205 GLU A N 1
ATOM 1542 C CA . GLU A 1 205 ? 22.797 21.328 1.645 1 94.19 205 GLU A CA 1
ATOM 1543 C C . GLU A 1 205 ? 22.203 20.047 1.064 1 94.19 205 GLU A C 1
ATOM 1545 O O . GLU A 1 205 ? 22.922 19.203 0.556 1 94.19 205 GLU A O 1
ATOM 1550 N N . THR A 1 206 ? 20.891 19.906 1.083 1 95.75 206 THR A N 1
ATOM 1551 C CA . THR A 1 206 ? 20.266 18.641 0.708 1 95.75 206 THR A CA 1
ATOM 1552 C C . THR A 1 206 ? 19.578 18.75 -0.65 1 95.75 206 THR A C 1
ATOM 1554 O O . THR A 1 206 ? 19.141 17.75 -1.213 1 95.75 206 THR A O 1
ATOM 1557 N N . ARG A 1 207 ? 19.531 19.953 -1.16 1 96.38 207 ARG A N 1
ATOM 1558 C CA . ARG A 1 207 ? 18.969 20.125 -2.496 1 96.38 207 ARG A CA 1
ATOM 1559 C C . ARG A 1 207 ? 19.734 19.297 -3.523 1 96.38 207 ARG A C 1
ATOM 1561 O O . ARG A 1 207 ? 20.953 19.312 -3.568 1 96.38 207 ARG A O 1
ATOM 1568 N N . GLY A 1 208 ? 19.016 18.531 -4.289 1 97.31 208 GLY A N 1
ATOM 1569 C CA . GLY A 1 208 ? 19.625 17.688 -5.305 1 97.31 208 GLY A CA 1
ATOM 1570 C C . GLY A 1 208 ? 20.438 16.547 -4.723 1 97.31 208 GLY A C 1
ATOM 1571 O O . GLY A 1 208 ? 21.344 16.016 -5.383 1 97.31 208 GLY A O 1
ATOM 1572 N N . PHE A 1 209 ? 20.188 16.203 -3.531 1 98.06 209 PHE A N 1
ATOM 1573 C CA . PHE A 1 209 ? 20.922 15.125 -2.863 1 98.06 209 PHE A CA 1
ATOM 1574 C C . PHE A 1 209 ? 20.938 13.867 -3.723 1 98.06 209 PHE A C 1
ATOM 1576 O O . PHE A 1 209 ? 22 13.258 -3.898 1 98.06 209 PHE A O 1
ATOM 1583 N N . LEU A 1 210 ? 19.719 13.43 -4.145 1 98.62 210 LEU A N 1
ATOM 1584 C CA . LEU A 1 210 ? 19.656 12.328 -5.09 1 98.62 210 LEU A CA 1
ATOM 1585 C C . LEU A 1 210 ? 19.922 12.805 -6.512 1 98.62 210 LEU A C 1
ATOM 1587 O O . LEU A 1 210 ? 18.984 12.961 -7.305 1 98.62 210 LEU A O 1
ATOM 1591 N N . SER A 1 211 ? 21.188 13.008 -6.809 1 98.5 211 SER A N 1
ATOM 1592 C CA . SER A 1 211 ? 21.672 13.516 -8.086 1 98.5 211 SER A CA 1
ATOM 1593 C C . SER A 1 211 ? 21.578 12.453 -9.172 1 98.5 211 SER A C 1
ATOM 1595 O O . SER A 1 211 ? 21.219 11.305 -8.906 1 98.5 211 SER A O 1
ATOM 1597 N N . ARG A 1 212 ? 21.922 12.898 -10.398 1 98.5 212 ARG A N 1
ATOM 1598 C CA . ARG A 1 212 ? 21.984 11.984 -11.531 1 98.5 212 ARG A CA 1
ATOM 1599 C C . ARG A 1 212 ? 22.906 10.805 -11.242 1 98.5 212 ARG A C 1
ATOM 1601 O O . ARG A 1 212 ? 22.547 9.656 -11.5 1 98.5 212 ARG A O 1
ATOM 1608 N N . GLU A 1 213 ? 24.047 11.086 -10.672 1 98.56 213 GLU A N 1
ATOM 1609 C CA . GLU A 1 213 ? 25.031 10.055 -10.359 1 98.56 213 GLU A CA 1
ATOM 1610 C C . GLU A 1 213 ? 24.516 9.086 -9.297 1 98.56 213 GLU A C 1
ATOM 1612 O O . GLU A 1 213 ? 24.703 7.875 -9.406 1 98.56 213 GLU A O 1
ATOM 1617 N N . ARG A 1 214 ? 23.875 9.625 -8.312 1 98.81 214 ARG A N 1
ATOM 1618 C CA . ARG A 1 214 ? 23.375 8.773 -7.238 1 98.81 214 ARG A CA 1
ATOM 1619 C C . ARG A 1 214 ? 22.203 7.93 -7.719 1 98.81 214 ARG A C 1
ATOM 1621 O O . ARG A 1 214 ? 22.047 6.777 -7.309 1 98.81 214 ARG A O 1
ATOM 1628 N N . ILE A 1 215 ? 21.328 8.445 -8.562 1 98.81 215 ILE A N 1
ATOM 1629 C CA . ILE A 1 215 ? 20.25 7.672 -9.148 1 98.81 215 ILE A CA 1
ATOM 1630 C C . ILE A 1 215 ? 20.812 6.516 -9.969 1 98.81 215 ILE A C 1
ATOM 1632 O O . ILE A 1 215 ? 20.328 5.387 -9.883 1 98.81 215 ILE A O 1
ATOM 1636 N N . ALA A 1 216 ? 21.859 6.812 -10.727 1 98.5 216 ALA A N 1
ATOM 1637 C CA . ALA A 1 216 ? 22.5 5.789 -11.547 1 98.5 216 ALA A CA 1
ATOM 1638 C C . ALA A 1 216 ? 23.125 4.695 -10.672 1 98.5 216 ALA A C 1
ATOM 1640 O O . ALA A 1 216 ? 23.234 3.543 -11.102 1 98.5 216 ALA A O 1
ATOM 1641 N N . ALA A 1 217 ? 23.453 5.062 -9.445 1 98.69 217 ALA A N 1
ATOM 1642 C CA . ALA A 1 217 ? 24.125 4.133 -8.539 1 98.69 217 ALA A CA 1
ATOM 1643 C C . ALA A 1 217 ? 23.109 3.238 -7.832 1 98.69 217 ALA A C 1
ATOM 1645 O O . ALA A 1 217 ? 23.484 2.24 -7.207 1 98.69 217 ALA A O 1
ATOM 1646 N N . MET A 1 218 ? 21.828 3.549 -7.91 1 98.75 218 MET A N 1
ATOM 1647 C CA . MET A 1 218 ? 20.797 2.709 -7.305 1 98.75 218 MET A CA 1
ATOM 1648 C C . MET A 1 218 ? 20.75 1.339 -7.973 1 98.75 218 MET A C 1
ATOM 1650 O O . MET A 1 218 ? 21.109 1.2 -9.141 1 98.75 218 MET A O 1
ATOM 1654 N N . ARG A 1 219 ? 20.328 0.377 -7.262 1 98.31 219 ARG A N 1
ATOM 1655 C CA . ARG A 1 219 ? 20.109 -0.964 -7.793 1 98.31 219 ARG A CA 1
ATOM 1656 C C . ARG A 1 219 ? 19.203 -0.925 -9.023 1 98.31 219 ARG A C 1
ATOM 1658 O O . ARG A 1 219 ? 18.156 -0.289 -9 1 98.31 219 ARG A O 1
ATOM 1665 N N . PRO A 1 220 ? 19.656 -1.547 -10.164 1 98.06 220 PRO A N 1
ATOM 1666 C CA . PRO A 1 220 ? 18.703 -1.639 -11.281 1 98.06 220 PRO A CA 1
ATOM 1667 C C . PRO A 1 220 ? 17.375 -2.268 -10.867 1 98.06 220 PRO A C 1
ATOM 1669 O O . PRO A 1 220 ? 17.359 -3.287 -10.172 1 98.06 220 PRO A O 1
ATOM 1672 N N . GLY A 1 221 ? 16.281 -1.601 -11.242 1 97.94 221 GLY A N 1
ATOM 1673 C CA . GLY A 1 221 ? 14.961 -2.115 -10.914 1 97.94 221 GLY A CA 1
ATOM 1674 C C . GLY A 1 221 ? 14.469 -1.649 -9.555 1 97.94 221 GLY A C 1
ATOM 1675 O O . GLY A 1 221 ? 13.453 -2.137 -9.055 1 97.94 221 GLY A O 1
ATOM 1676 N N . ALA A 1 222 ? 15.133 -0.681 -8.93 1 98.69 222 ALA A N 1
ATOM 1677 C CA . ALA A 1 222 ? 14.734 -0.177 -7.617 1 98.69 222 ALA A CA 1
ATOM 1678 C C . ALA A 1 222 ? 13.469 0.671 -7.723 1 98.69 222 ALA A C 1
ATOM 1680 O O . ALA A 1 222 ? 13.141 1.184 -8.797 1 98.69 222 ALA A O 1
ATOM 1681 N N . ILE A 1 223 ? 12.758 0.758 -6.625 1 98.88 223 ILE A N 1
ATOM 1682 C CA . ILE A 1 223 ? 11.625 1.666 -6.461 1 98.88 223 ILE A CA 1
ATOM 1683 C C . ILE A 1 223 ? 12.062 2.898 -5.672 1 98.88 223 ILE A C 1
ATOM 1685 O O . ILE A 1 223 ? 12.797 2.787 -4.688 1 98.88 223 ILE A O 1
ATOM 1689 N N . LEU A 1 224 ? 11.688 4.066 -6.152 1 98.94 224 LEU A N 1
ATOM 1690 C CA . LEU A 1 224 ? 11.961 5.312 -5.449 1 98.94 224 LEU A CA 1
ATOM 1691 C C . LEU A 1 224 ? 10.68 5.906 -4.875 1 98.94 224 LEU A C 1
ATOM 1693 O O . LEU A 1 224 ? 9.688 6.066 -5.594 1 98.94 224 LEU A O 1
ATOM 1697 N N . VAL A 1 225 ? 10.656 6.184 -3.582 1 98.94 225 VAL A N 1
ATOM 1698 C CA . VAL A 1 225 ? 9.516 6.816 -2.922 1 98.94 225 VAL A CA 1
ATOM 1699 C C . VAL A 1 225 ? 9.938 8.18 -2.367 1 98.94 225 VAL A C 1
ATOM 1701 O O . VAL A 1 225 ? 10.977 8.297 -1.711 1 98.94 225 VAL A O 1
ATOM 1704 N N . ASN A 1 226 ? 9.156 9.203 -2.666 1 98.69 226 ASN A N 1
ATOM 1705 C CA . ASN A 1 226 ? 9.445 10.531 -2.131 1 98.69 226 ASN A CA 1
ATOM 1706 C C . ASN A 1 226 ? 8.195 11.195 -1.562 1 98.69 226 ASN A C 1
ATOM 1708 O O . ASN A 1 226 ? 7.32 11.625 -2.314 1 98.69 226 ASN A O 1
ATOM 1712 N N . THR A 1 227 ? 8.117 11.273 -0.294 1 97.94 227 THR A N 1
ATOM 1713 C CA . THR A 1 227 ? 7.062 12 0.408 1 97.94 227 THR A CA 1
ATOM 1714 C C . THR A 1 227 ? 7.641 13.203 1.153 1 97.94 227 THR A C 1
ATOM 1716 O O . THR A 1 227 ? 6.984 13.773 2.023 1 97.94 227 THR A O 1
ATOM 1719 N N . ALA A 1 228 ? 8.875 13.508 0.901 1 95.88 228 ALA A N 1
ATOM 1720 C CA . ALA A 1 228 ? 9.547 14.625 1.566 1 95.88 228 ALA A CA 1
ATOM 1721 C C . ALA A 1 228 ? 9.414 15.906 0.759 1 95.88 228 ALA A C 1
ATOM 1723 O O . ALA A 1 228 ? 8.375 16.578 0.812 1 95.88 228 ALA A O 1
ATOM 1724 N N . ARG A 1 229 ? 10.414 16.125 -0.119 1 94.56 229 ARG A N 1
ATOM 1725 C CA . ARG A 1 229 ? 10.383 17.312 -0.984 1 94.56 229 ARG A CA 1
ATOM 1726 C C . ARG A 1 229 ? 10.969 16.984 -2.357 1 94.56 229 ARG A C 1
ATOM 1728 O O . ARG A 1 229 ? 11.969 16.281 -2.463 1 94.56 229 ARG A O 1
ATOM 1735 N N . ALA A 1 230 ? 10.352 17.547 -3.391 1 96.56 230 ALA A N 1
ATOM 1736 C CA . ALA A 1 230 ? 10.758 17.234 -4.762 1 96.56 230 ALA A CA 1
ATOM 1737 C C . ALA A 1 230 ? 12.18 17.719 -5.027 1 96.56 230 ALA A C 1
ATOM 1739 O O . ALA A 1 230 ? 12.922 17.109 -5.801 1 96.56 230 ALA A O 1
ATOM 1740 N N . GLY A 1 231 ? 12.594 18.812 -4.363 1 96.38 231 GLY A N 1
ATOM 1741 C CA . GLY A 1 231 ? 13.898 19.422 -4.598 1 96.38 231 GLY A CA 1
ATOM 1742 C C . GLY A 1 231 ? 15.047 18.547 -4.156 1 96.38 231 GLY A C 1
ATOM 1743 O O . GLY A 1 231 ? 16.203 18.781 -4.523 1 96.38 231 GLY A O 1
ATOM 1744 N N . LEU A 1 232 ? 14.797 17.438 -3.48 1 97.81 232 LEU A N 1
ATOM 1745 C CA . LEU A 1 232 ? 15.828 16.516 -3.027 1 97.81 232 LEU A CA 1
ATOM 1746 C C . LEU A 1 232 ? 16.344 15.664 -4.184 1 97.81 232 LEU A C 1
ATOM 1748 O O . LEU A 1 232 ? 17.422 15.062 -4.09 1 97.81 232 LEU A O 1
ATOM 1752 N N . THR A 1 233 ? 15.562 15.562 -5.23 1 98.44 233 THR A N 1
ATOM 1753 C CA . THR A 1 233 ? 15.852 14.641 -6.32 1 98.44 233 THR A CA 1
ATOM 1754 C C . THR A 1 233 ? 16.047 15.391 -7.633 1 98.44 233 THR A C 1
ATOM 1756 O O . THR A 1 233 ? 15.305 16.328 -7.938 1 98.44 233 THR A O 1
ATOM 1759 N N . ASP A 1 234 ? 17.031 15.062 -8.383 1 98.38 234 ASP A N 1
ATOM 1760 C CA . ASP A 1 234 ? 17.141 15.508 -9.766 1 98.38 234 ASP A CA 1
ATOM 1761 C C . ASP A 1 234 ? 16.016 14.93 -10.617 1 98.38 234 ASP A C 1
ATOM 1763 O O . ASP A 1 234 ? 16.094 13.789 -11.078 1 98.38 234 ASP A O 1
ATOM 1767 N N . GLU A 1 235 ? 15.055 15.758 -10.836 1 98 235 GLU A N 1
ATOM 1768 C CA . GLU A 1 235 ? 13.836 15.281 -11.484 1 98 235 GLU A CA 1
ATOM 1769 C C . GLU A 1 235 ? 14.125 14.773 -12.891 1 98 235 GLU A C 1
ATOM 1771 O O . GLU A 1 235 ? 13.594 13.742 -13.305 1 98 235 GLU A O 1
ATOM 1776 N N . ALA A 1 236 ? 14.906 15.523 -13.617 1 98.12 236 ALA A N 1
ATOM 1777 C CA . ALA A 1 236 ? 15.227 15.117 -14.984 1 98.12 236 ALA A CA 1
ATOM 1778 C C . ALA A 1 236 ? 15.906 13.75 -15 1 98.12 236 ALA A C 1
ATOM 1780 O O . ALA A 1 236 ? 15.586 12.906 -15.844 1 98.12 236 ALA A O 1
ATOM 1781 N N . ALA A 1 237 ? 16.844 13.547 -14.148 1 98.62 237 ALA A N 1
ATOM 1782 C CA . ALA A 1 237 ? 17.547 12.266 -14.047 1 98.62 237 ALA A CA 1
ATOM 1783 C C . ALA A 1 237 ? 16.578 11.148 -13.648 1 98.62 237 ALA A C 1
ATOM 1785 O O . ALA A 1 237 ? 16.688 10.023 -14.148 1 98.62 237 ALA A O 1
ATOM 1786 N N . MET A 1 238 ? 15.727 11.43 -12.734 1 98.75 238 MET A N 1
ATOM 1787 C CA . MET A 1 238 ? 14.734 10.453 -12.305 1 98.75 238 MET A CA 1
ATOM 1788 C C . MET A 1 238 ? 13.844 10.031 -13.469 1 98.75 238 MET A C 1
ATOM 1790 O O . MET A 1 238 ? 13.609 8.836 -13.664 1 98.75 238 MET A O 1
ATOM 1794 N N . ILE A 1 239 ? 13.375 11 -14.234 1 98.69 239 ILE A N 1
ATOM 1795 C CA . ILE A 1 239 ? 12.508 10.734 -15.375 1 98.69 239 ILE A CA 1
ATOM 1796 C C . ILE A 1 239 ? 13.258 9.875 -16.391 1 98.69 239 ILE A C 1
ATOM 1798 O O . ILE A 1 239 ? 12.703 8.914 -16.938 1 98.69 239 ILE A O 1
ATOM 1802 N N . GLU A 1 240 ? 14.492 10.211 -16.641 1 98.69 240 GLU A N 1
ATOM 1803 C CA . GLU A 1 240 ? 15.312 9.414 -17.562 1 98.69 240 GLU A CA 1
ATOM 1804 C C . GLU A 1 240 ? 15.461 7.984 -17.062 1 98.69 240 GLU A C 1
ATOM 1806 O O . GLU A 1 240 ? 15.367 7.035 -17.844 1 98.69 240 GLU A O 1
ATOM 1811 N N . ALA A 1 241 ? 15.719 7.816 -15.773 1 98.75 241 ALA A N 1
ATOM 1812 C CA . ALA A 1 241 ? 15.875 6.496 -15.172 1 98.75 241 ALA A CA 1
ATOM 1813 C C . ALA A 1 241 ? 14.586 5.695 -15.25 1 98.75 241 ALA A C 1
ATOM 1815 O O . ALA A 1 241 ? 14.609 4.473 -15.406 1 98.75 241 ALA A O 1
ATOM 1816 N N . LEU A 1 242 ? 13.469 6.309 -15.148 1 98.69 242 LEU A N 1
ATOM 1817 C CA . LEU A 1 242 ? 12.164 5.66 -15.281 1 98.69 242 LEU A CA 1
ATOM 1818 C C . LEU A 1 242 ? 11.93 5.215 -16.719 1 98.69 242 LEU A C 1
ATOM 1820 O O . LEU A 1 242 ? 11.469 4.094 -16.969 1 98.69 242 LEU A O 1
ATOM 1824 N N . ARG A 1 243 ? 12.305 6.043 -17.672 1 98.31 243 ARG A N 1
ATOM 1825 C CA . ARG A 1 243 ? 12.117 5.73 -19.078 1 98.31 243 ARG A CA 1
ATOM 1826 C C . ARG A 1 243 ? 12.984 4.547 -19.5 1 98.31 243 ARG A C 1
ATOM 1828 O O . ARG A 1 243 ? 12.555 3.699 -20.281 1 98.31 243 ARG A O 1
ATOM 1835 N N . SER A 1 244 ? 14.195 4.48 -18.969 1 97.88 244 SER A N 1
ATOM 1836 C CA . SER A 1 244 ? 15.141 3.434 -19.359 1 97.88 244 SER A CA 1
ATOM 1837 C C . SER A 1 244 ? 14.836 2.123 -18.641 1 97.88 244 SER A C 1
ATOM 1839 O O . SER A 1 244 ? 15.344 1.067 -19.031 1 97.88 244 SER A O 1
ATOM 1841 N N . GLY A 1 245 ? 14.117 2.252 -17.562 1 97.38 245 GLY A N 1
ATOM 1842 C CA . GLY A 1 245 ? 13.836 1.071 -16.75 1 97.38 245 GLY A CA 1
ATOM 1843 C C . GLY A 1 245 ? 14.828 0.854 -15.633 1 97.38 245 GLY A C 1
ATOM 1844 O O . GLY A 1 245 ? 14.719 -0.109 -14.875 1 97.38 245 GLY A O 1
ATOM 1845 N N . HIS A 1 246 ? 15.781 1.765 -15.562 1 98.38 246 HIS A N 1
ATOM 1846 C CA . HIS A 1 246 ? 16.703 1.682 -14.43 1 98.38 246 HIS A CA 1
ATOM 1847 C C . HIS A 1 246 ? 15.945 1.73 -13.109 1 98.38 246 HIS A C 1
ATOM 1849 O O . HIS A 1 246 ? 16.234 0.951 -12.195 1 98.38 246 HIS A O 1
ATOM 1855 N N . LEU A 1 247 ? 15.055 2.658 -12.969 1 98.62 247 LEU A N 1
ATOM 1856 C CA . LEU A 1 247 ? 14.062 2.623 -11.906 1 98.62 247 LEU A CA 1
ATOM 1857 C C . LEU A 1 247 ? 12.812 1.859 -12.344 1 98.62 247 LEU A C 1
ATOM 1859 O O . LEU A 1 247 ? 12.211 2.186 -13.375 1 98.62 247 LEU A O 1
ATOM 1863 N N . ARG A 1 248 ? 12.477 0.896 -11.602 1 98.19 248 ARG A N 1
ATOM 1864 C CA . ARG A 1 248 ? 11.266 0.131 -11.891 1 98.19 248 ARG A CA 1
ATOM 1865 C C . ARG A 1 248 ? 10.023 0.998 -11.727 1 98.19 248 ARG A C 1
ATOM 1867 O O . ARG A 1 248 ? 9.055 0.845 -12.477 1 98.19 248 ARG A O 1
ATOM 1874 N N . HIS A 1 249 ? 10.078 1.839 -10.766 1 98.81 249 HIS A N 1
ATOM 1875 C CA . HIS A 1 249 ? 8.914 2.637 -10.414 1 98.81 249 HIS A CA 1
ATOM 1876 C C . HIS A 1 249 ? 9.289 3.803 -9.516 1 98.81 249 HIS A C 1
ATOM 1878 O O . HIS A 1 249 ? 10.242 3.707 -8.734 1 98.81 249 HIS A O 1
ATOM 1884 N N . ALA A 1 250 ? 8.641 4.922 -9.633 1 98.88 250 ALA A N 1
ATOM 1885 C CA . ALA A 1 250 ? 8.688 6.004 -8.648 1 98.88 250 ALA A CA 1
ATOM 1886 C C . ALA A 1 250 ? 7.305 6.285 -8.078 1 98.88 250 ALA A C 1
ATOM 1888 O O . ALA A 1 250 ? 6.312 6.301 -8.812 1 98.88 250 ALA A O 1
ATOM 1889 N N . ALA A 1 251 ? 7.195 6.406 -6.828 1 98.88 251 ALA A N 1
ATOM 1890 C CA . ALA A 1 251 ? 5.977 6.82 -6.133 1 98.88 251 ALA A CA 1
ATOM 1891 C C . ALA A 1 251 ? 6.176 8.156 -5.422 1 98.88 251 ALA A C 1
ATOM 1893 O O . ALA A 1 251 ? 6.98 8.25 -4.492 1 98.88 251 ALA A O 1
ATOM 1894 N N . LEU A 1 252 ? 5.398 9.156 -5.816 1 98.75 252 LEU A N 1
ATOM 1895 C CA . LEU A 1 252 ? 5.727 10.531 -5.461 1 98.75 252 LEU A CA 1
ATOM 1896 C C . LEU A 1 252 ? 4.516 11.242 -4.871 1 98.75 252 LEU A C 1
ATOM 1898 O O . LEU A 1 252 ? 3.408 11.141 -5.402 1 98.75 252 LEU A O 1
ATOM 1902 N N . ASP A 1 253 ? 4.793 11.992 -3.799 1 98.19 253 ASP A N 1
ATOM 1903 C CA . ASP A 1 253 ? 3.76 12.828 -3.199 1 98.19 253 ASP A CA 1
ATOM 1904 C C . ASP A 1 253 ? 4.098 14.312 -3.35 1 98.19 253 ASP A C 1
ATOM 1906 O O . ASP A 1 253 ? 3.309 15.18 -2.965 1 98.19 253 ASP A O 1
ATOM 1910 N N . VAL A 1 254 ? 5.266 14.586 -3.852 1 96.69 254 VAL A N 1
ATOM 1911 C CA . VAL A 1 254 ? 5.738 15.969 -3.947 1 96.69 254 VAL A CA 1
ATOM 1912 C C . VAL A 1 254 ? 6.352 16.203 -5.324 1 96.69 254 VAL A C 1
ATOM 1914 O O . VAL A 1 254 ? 6.918 15.289 -5.93 1 96.69 254 VAL A O 1
ATOM 1917 N N . PHE A 1 255 ? 6.266 17.438 -5.773 1 96.81 255 PHE A N 1
ATOM 1918 C CA . PHE A 1 255 ? 6.656 17.781 -7.137 1 96.81 255 PHE A CA 1
ATOM 1919 C C . PHE A 1 255 ? 7.293 19.172 -7.188 1 96.81 255 PHE A C 1
ATOM 1921 O O . PHE A 1 255 ? 7.016 20.016 -6.34 1 96.81 255 PHE A O 1
ATOM 1928 N N . GLU A 1 256 ? 8.086 19.375 -8.164 1 94.75 256 GLU A N 1
ATOM 1929 C CA . GLU A 1 256 ? 8.766 20.656 -8.305 1 94.75 256 GLU A CA 1
ATOM 1930 C C . GLU A 1 256 ? 7.758 21.781 -8.539 1 94.75 256 GLU A C 1
ATOM 1932 O O . GLU A 1 256 ? 7.938 22.891 -8.031 1 94.75 256 GLU A O 1
ATOM 1937 N N . ILE A 1 257 ? 6.805 21.453 -9.312 1 93.44 257 ILE A N 1
ATOM 1938 C CA . ILE A 1 257 ? 5.719 22.391 -9.562 1 93.44 257 ILE A CA 1
ATOM 1939 C C . ILE A 1 257 ? 4.406 21.828 -9.023 1 93.44 257 ILE A C 1
ATOM 1941 O O . ILE A 1 257 ? 4.008 20.719 -9.398 1 93.44 257 ILE A O 1
ATOM 1945 N N . GLU A 1 258 ? 3.824 22.562 -8.18 1 92.44 258 GLU A N 1
ATOM 1946 C CA . GLU A 1 258 ? 2.533 22.172 -7.625 1 92.44 258 GLU A CA 1
ATOM 1947 C C . GLU A 1 258 ? 1.506 23.297 -7.77 1 92.44 258 GLU A C 1
ATOM 1949 O O . GLU A 1 258 ? 1.794 24.453 -7.465 1 92.44 258 GLU A O 1
ATOM 1954 N N . PRO A 1 259 ? 0.372 23 -8.297 1 94 259 PRO A N 1
ATOM 1955 C CA . PRO A 1 259 ? -0.126 21.703 -8.75 1 94 259 PRO A 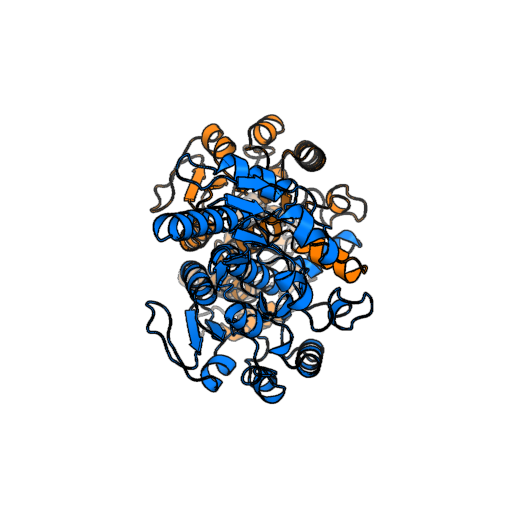CA 1
ATOM 1956 C C . PRO A 1 259 ? 0.625 21.188 -9.977 1 94 259 PRO A C 1
ATOM 1958 O O . PRO A 1 259 ? 1.094 21.969 -10.797 1 94 259 PRO A O 1
ATOM 1961 N N . LEU A 1 260 ? 0.668 19.797 -10.078 1 95.44 260 LEU A N 1
ATOM 1962 C CA . LEU A 1 260 ? 1.37 19.172 -11.195 1 95.44 260 LEU A CA 1
ATOM 1963 C C . LEU A 1 260 ? 0.638 19.422 -12.508 1 95.44 260 LEU A C 1
ATOM 1965 O O . LEU A 1 260 ? -0.543 19.094 -12.641 1 95.44 260 LEU A O 1
ATOM 1969 N N . PRO A 1 261 ? 1.352 20.031 -13.43 1 93.88 261 PRO A N 1
ATOM 1970 C CA . PRO A 1 261 ? 0.693 20.297 -14.711 1 93.88 261 PRO A CA 1
ATOM 1971 C C . PRO A 1 261 ? 0.26 19.016 -15.422 1 93.88 261 PRO A C 1
ATOM 1973 O O . PRO A 1 261 ? 0.969 18 -15.367 1 93.88 261 PRO A O 1
ATOM 1976 N N . ALA A 1 262 ? -0.84 19.047 -16.172 1 90.19 262 ALA A N 1
ATOM 1977 C CA . ALA A 1 262 ? -1.425 17.891 -16.844 1 90.19 262 ALA A CA 1
ATOM 1978 C C . ALA A 1 262 ? -0.468 17.312 -17.875 1 90.19 262 ALA A C 1
ATOM 1980 O O . ALA A 1 262 ? -0.487 16.109 -18.156 1 90.19 262 ALA A O 1
ATOM 1981 N N . ASP A 1 263 ? 0.379 18.094 -18.422 1 93 263 ASP A N 1
ATOM 1982 C CA . ASP A 1 263 ? 1.26 17.641 -19.5 1 93 263 ASP A CA 1
ATOM 1983 C C . ASP A 1 263 ? 2.666 17.359 -18.969 1 93 263 ASP A C 1
ATOM 1985 O O . ASP A 1 263 ? 3.605 17.203 -19.75 1 93 263 ASP A O 1
ATOM 1989 N N . HIS A 1 264 ? 2.73 17.406 -17.672 1 96.56 264 HIS A N 1
ATOM 1990 C CA . HIS A 1 264 ? 4.039 17.094 -17.109 1 96.56 264 HIS A CA 1
ATOM 1991 C C . HIS A 1 264 ? 4.496 15.703 -17.5 1 96.56 264 HIS A C 1
ATOM 1993 O O . HIS A 1 264 ? 3.693 14.766 -17.547 1 96.56 264 HIS A O 1
ATOM 1999 N N . PRO A 1 265 ? 5.766 15.445 -17.766 1 97.44 265 PRO A N 1
ATOM 2000 C CA . PRO A 1 265 ? 6.277 14.141 -18.188 1 97.44 265 PRO A CA 1
ATOM 2001 C C . PRO A 1 265 ? 5.934 13.023 -17.203 1 97.44 265 PRO A C 1
ATOM 2003 O O . PRO A 1 265 ? 5.664 11.891 -17.609 1 97.44 265 PRO A O 1
ATOM 2006 N N . LEU A 1 266 ? 5.859 13.266 -15.984 1 97.94 266 LEU A N 1
ATOM 2007 C CA . LEU A 1 266 ? 5.57 12.266 -14.961 1 97.94 266 LEU A CA 1
ATOM 2008 C C . LEU A 1 266 ? 4.172 11.68 -15.148 1 97.94 266 LEU A C 1
ATOM 2010 O O . LEU A 1 266 ? 3.914 10.539 -14.766 1 97.94 266 LEU A O 1
ATOM 2014 N N . THR A 1 267 ? 3.254 12.453 -15.734 1 97.19 267 THR A N 1
ATOM 2015 C CA . THR A 1 267 ? 1.875 12.008 -15.906 1 97.19 267 THR A CA 1
ATOM 2016 C C . THR A 1 267 ? 1.762 11.039 -17.078 1 97.19 267 THR A C 1
ATOM 2018 O O . THR A 1 267 ? 0.745 10.359 -17.234 1 97.19 267 THR A O 1
ATOM 2021 N N . THR A 1 268 ? 2.789 10.914 -17.891 1 96.31 268 THR A N 1
ATOM 2022 C CA . THR A 1 268 ? 2.729 10.078 -19.078 1 96.31 268 THR A CA 1
ATOM 2023 C C . THR A 1 268 ? 3.479 8.773 -18.875 1 96.31 268 THR A C 1
ATOM 2025 O O . THR A 1 268 ? 3.385 7.855 -19.703 1 96.31 268 THR A O 1
ATOM 2028 N N . LEU A 1 269 ? 4.238 8.672 -17.844 1 97.62 269 LEU A N 1
ATOM 2029 C CA . LEU A 1 269 ? 5.004 7.469 -17.547 1 97.62 269 LEU A CA 1
ATOM 2030 C C . LEU A 1 269 ? 4.137 6.434 -16.844 1 97.62 269 LEU A C 1
ATOM 2032 O O . LEU A 1 269 ? 3.48 6.742 -15.844 1 97.62 269 LEU A O 1
ATOM 2036 N N . PRO A 1 270 ? 4.105 5.227 -17.312 1 96.62 270 PRO A N 1
ATOM 2037 C CA . PRO A 1 270 ? 3.26 4.207 -16.688 1 96.62 270 PRO A CA 1
ATOM 2038 C C . PRO A 1 270 ? 3.795 3.738 -15.336 1 96.62 270 PRO A C 1
ATOM 2040 O O . PRO A 1 270 ? 3.033 3.238 -14.5 1 96.62 270 PRO A O 1
ATOM 2043 N N . ASN A 1 271 ? 5.078 3.9 -15.117 1 98.25 271 ASN A N 1
ATOM 2044 C CA . ASN A 1 271 ? 5.715 3.367 -13.922 1 98.25 271 ASN A CA 1
ATOM 2045 C C . ASN A 1 271 ? 5.961 4.461 -12.883 1 98.25 271 ASN A C 1
ATOM 2047 O O . ASN A 1 271 ? 7.031 4.512 -12.273 1 98.25 271 ASN A O 1
ATOM 2051 N N . VAL A 1 272 ? 4.992 5.352 -12.711 1 98.69 272 VAL A N 1
ATOM 2052 C CA . VAL A 1 272 ? 4.969 6.367 -11.664 1 98.69 272 VAL A CA 1
ATOM 2053 C C . VAL A 1 272 ? 3.602 6.375 -10.984 1 98.69 272 VAL A C 1
ATOM 2055 O O . VAL A 1 272 ? 2.568 6.273 -11.648 1 98.69 272 VAL A O 1
ATOM 2058 N N . THR A 1 273 ? 3.568 6.352 -9.711 1 98.81 273 THR A N 1
ATOM 2059 C CA . THR A 1 273 ? 2.359 6.59 -8.93 1 98.81 273 THR A CA 1
ATOM 2060 C C . THR A 1 273 ? 2.357 8 -8.352 1 98.81 273 THR A C 1
ATOM 2062 O O . THR A 1 273 ? 3.334 8.422 -7.727 1 98.81 273 THR A O 1
ATOM 2065 N N . LEU A 1 274 ? 1.28 8.734 -8.562 1 98.5 274 LEU A N 1
ATOM 2066 C CA . LEU A 1 274 ? 1.196 10.141 -8.203 1 98.5 274 LEU A CA 1
ATOM 2067 C C . LEU A 1 274 ? 0.186 10.359 -7.082 1 98.5 274 LEU A C 1
ATOM 2069 O O . LEU A 1 274 ? -0.936 9.852 -7.145 1 98.5 274 LEU A O 1
ATOM 2073 N N . SER A 1 275 ? 0.554 10.992 -6.039 1 98.12 275 SER A N 1
ATOM 2074 C CA . SER A 1 275 ? -0.359 11.508 -5.023 1 98.12 275 SER A CA 1
ATOM 2075 C C . SER A 1 275 ? -0.143 13 -4.789 1 98.12 275 SER A C 1
ATOM 2077 O O . SER A 1 275 ? 0.959 13.508 -4.996 1 98.12 275 SER A O 1
ATOM 2079 N N . ALA A 1 276 ? -1.119 13.75 -4.445 1 96.69 276 ALA A N 1
ATOM 2080 C CA . ALA A 1 276 ? -1.164 15.211 -4.52 1 96.69 276 ALA A CA 1
ATOM 2081 C C . ALA A 1 276 ? -0.794 15.836 -3.178 1 96.69 276 ALA A C 1
ATOM 2083 O O . ALA A 1 276 ? -1.604 16.547 -2.57 1 96.69 276 ALA A O 1
ATOM 2084 N N . HIS A 1 277 ? 0.495 15.656 -2.779 1 93.94 277 HIS A N 1
ATOM 2085 C CA . HIS A 1 277 ? 1 16.266 -1.554 1 93.94 277 HIS A CA 1
ATOM 2086 C C . HIS A 1 277 ? 0.001 16.109 -0.411 1 93.94 277 HIS A C 1
ATOM 2088 O O . HIS A 1 277 ? -0.365 17.094 0.233 1 93.94 277 HIS A O 1
ATOM 2094 N N . SER A 1 278 ? -0.451 14.891 -0.194 1 94.12 278 SER A N 1
ATOM 2095 C CA . SER A 1 278 ? -1.538 14.578 0.726 1 94.12 278 SER A CA 1
ATOM 2096 C C . SER A 1 278 ? -1.065 13.648 1.841 1 94.12 278 SER A C 1
ATOM 2098 O O . SER A 1 278 ? -1.871 13.172 2.645 1 94.12 278 SER A O 1
ATOM 2100 N N . ALA A 1 279 ? 0.182 13.414 1.944 1 94.5 279 ALA A N 1
ATOM 2101 C CA . ALA A 1 279 ? 0.719 12.398 2.848 1 94.5 279 ALA A CA 1
ATOM 2102 C C . ALA A 1 279 ? 0.365 12.711 4.297 1 94.5 279 ALA A C 1
ATOM 2104 O O . ALA A 1 279 ? 0.142 11.805 5.102 1 94.5 279 ALA A O 1
ATOM 2105 N N . PHE A 1 280 ? 0.26 13.977 4.633 1 90.88 280 PHE A N 1
ATOM 2106 C CA . PHE A 1 280 ? 0.023 14.383 6.016 1 90.88 280 PHE A CA 1
ATOM 2107 C C . PHE A 1 280 ? -1.469 14.414 6.32 1 90.88 280 PHE A C 1
ATOM 2109 O O . PHE A 1 280 ? -1.867 14.562 7.48 1 90.88 280 PHE A O 1
ATOM 2116 N N . ARG A 1 281 ? -2.256 14.266 5.293 1 90.69 281 ARG A N 1
ATOM 2117 C CA . ARG A 1 281 ? -3.678 14.562 5.43 1 90.69 281 ARG A CA 1
ATOM 2118 C C . ARG A 1 281 ? -4.449 13.336 5.906 1 90.69 281 ARG A C 1
ATOM 2120 O O . ARG A 1 281 ? -4.898 12.523 5.09 1 90.69 281 ARG A O 1
ATOM 2127 N N . THR A 1 282 ? -4.672 13.242 7.141 1 94.44 282 THR A N 1
ATOM 2128 C CA . THR A 1 282 ? -5.559 12.273 7.777 1 94.44 282 THR A CA 1
ATOM 2129 C C . THR A 1 282 ? -6.297 12.906 8.953 1 94.44 282 THR A C 1
ATOM 2131 O O . THR A 1 282 ? -5.797 13.852 9.57 1 94.44 282 THR A O 1
ATOM 2134 N N . PRO A 1 283 ? -7.52 12.414 9.195 1 93.69 283 PRO A N 1
ATOM 2135 C CA . PRO A 1 283 ? -8.203 12.906 10.391 1 93.69 283 PRO A CA 1
ATOM 2136 C C . PRO A 1 283 ? -7.363 12.75 11.656 1 93.69 283 PRO A C 1
ATOM 2138 O O . PRO A 1 283 ? -7.371 13.633 12.516 1 93.69 283 PRO A O 1
ATOM 2141 N N . GLU A 1 284 ? -6.672 11.688 11.719 1 94.19 284 GLU A N 1
ATOM 2142 C CA . GLU A 1 284 ? -5.812 11.43 12.875 1 94.19 284 GLU A CA 1
ATOM 2143 C C . GLU A 1 284 ? -4.73 12.5 13 1 94.19 284 GLU A C 1
ATOM 2145 O O . GLU A 1 284 ? -4.465 13 14.102 1 94.19 284 GLU A O 1
ATOM 2150 N N . ALA A 1 285 ? -4.117 12.852 11.914 1 93.44 285 ALA A N 1
ATOM 2151 C CA . ALA A 1 285 ? -3.088 13.883 11.922 1 93.44 285 ALA A CA 1
ATOM 2152 C C . ALA A 1 285 ? -3.672 15.234 12.328 1 93.44 285 ALA A C 1
ATOM 2154 O O . ALA A 1 285 ? -3.043 15.992 13.062 1 93.44 285 ALA A O 1
ATOM 2155 N N . SER A 1 286 ? -4.852 15.516 11.805 1 93.88 286 SER A N 1
ATOM 2156 C CA . SER A 1 286 ? -5.523 16.766 12.164 1 93.88 286 SER A CA 1
ATOM 2157 C C . SER A 1 286 ? -5.824 16.812 13.656 1 93.88 286 SER A C 1
ATOM 2159 O O . SER A 1 286 ? -5.637 17.844 14.297 1 93.88 286 SER A O 1
ATOM 2161 N N . ASP A 1 287 ? -6.285 15.727 14.141 1 95 287 ASP A N 1
ATOM 2162 C CA . ASP A 1 287 ? -6.539 15.641 15.578 1 95 287 ASP A CA 1
ATOM 2163 C C . ASP A 1 287 ? -5.262 15.891 16.375 1 95 287 ASP A C 1
ATOM 2165 O O . ASP A 1 287 ? -5.27 16.656 17.344 1 95 287 ASP A O 1
ATOM 2169 N N . ASN A 1 288 ? -4.211 15.219 15.945 1 94.44 288 ASN A N 1
ATOM 2170 C CA . ASN A 1 288 ? -2.922 15.398 16.609 1 94.44 288 ASN A CA 1
ATOM 2171 C C . ASN A 1 288 ? -2.447 16.844 16.531 1 94.44 288 ASN A C 1
ATOM 2173 O O . ASN A 1 288 ? -1.897 17.375 17.5 1 94.44 288 ASN A O 1
ATOM 2177 N N . LEU A 1 289 ? -2.627 17.406 15.391 1 94.81 289 LEU A N 1
ATOM 2178 C CA . LEU A 1 289 ? -2.209 18.781 15.133 1 94.81 289 LEU A CA 1
ATOM 2179 C C . LEU A 1 289 ? -2.889 19.75 16.094 1 94.81 289 LEU A C 1
ATOM 2181 O O . LEU A 1 289 ? -2.223 20.562 16.734 1 94.81 289 LEU A O 1
ATOM 2185 N N . ILE A 1 290 ? -4.184 19.625 16.203 1 96 290 ILE A N 1
ATOM 2186 C CA . ILE A 1 290 ? -4.961 20.531 17.047 1 96 290 ILE A CA 1
ATOM 2187 C C . ILE A 1 290 ? -4.656 20.266 18.516 1 96 290 ILE A C 1
ATOM 2189 O O . ILE A 1 290 ? -4.484 21.203 19.297 1 96 290 ILE A O 1
ATOM 2193 N N . ALA A 1 291 ? -4.551 19.031 18.875 1 95.81 291 ALA A N 1
ATOM 2194 C CA . ALA A 1 291 ? -4.203 18.688 20.25 1 95.81 291 ALA A CA 1
ATOM 2195 C C . ALA A 1 291 ? -2.871 19.297 20.656 1 95.81 291 ALA A C 1
ATOM 2197 O O . ALA A 1 291 ? -2.748 19.875 21.75 1 95.81 291 ALA A O 1
ATOM 2198 N N . ALA A 1 292 ? -1.922 19.141 19.797 1 95.31 292 ALA A N 1
ATOM 2199 C CA . ALA A 1 292 ? -0.595 19.688 20.062 1 95.31 292 ALA A CA 1
ATOM 2200 C C . ALA A 1 292 ? -0.639 21.203 20.141 1 95.31 292 ALA A C 1
ATOM 2202 O O . ALA A 1 292 ? 0.059 21.812 20.969 1 95.31 292 ALA A O 1
ATOM 2203 N N . SER A 1 293 ? -1.407 21.812 19.281 1 96.25 293 SER A N 1
ATOM 2204 C CA . SER A 1 293 ? -1.538 23.266 19.297 1 96.25 293 SER A CA 1
ATOM 2205 C C . SER A 1 293 ? -2.154 23.766 20.609 1 96.25 293 SER A C 1
ATOM 2207 O O . SER A 1 293 ? -1.695 24.75 21.188 1 96.25 293 SER A O 1
ATOM 2209 N N . LEU A 1 294 ? -3.162 23.078 21.078 1 95.88 294 LEU A N 1
ATOM 2210 C CA . LEU A 1 294 ? -3.814 23.422 22.328 1 95.88 294 LEU A CA 1
ATOM 2211 C C . LEU A 1 294 ? -2.863 23.234 23.5 1 95.88 294 LEU A C 1
ATOM 2213 O O . LEU A 1 294 ? -2.818 24.062 24.422 1 95.88 294 LEU A O 1
ATOM 2217 N N . ALA A 1 295 ? -2.166 22.156 23.469 1 95.06 295 ALA A N 1
ATOM 2218 C CA . ALA A 1 295 ? -1.175 21.906 24.516 1 95.06 295 ALA A CA 1
ATOM 2219 C C . ALA A 1 295 ? -0.137 23.031 24.562 1 95.06 295 ALA A C 1
ATOM 2221 O O . ALA A 1 295 ? 0.29 23.438 25.641 1 95.06 295 ALA A O 1
ATOM 2222 N N . HIS A 1 296 ? 0.28 23.469 23.406 1 94.75 296 HIS A N 1
ATOM 2223 C CA . HIS A 1 296 ? 1.236 24.562 23.328 1 94.75 296 HIS A CA 1
ATOM 2224 C C . HIS A 1 296 ? 0.651 25.844 23.922 1 94.75 296 HIS A C 1
ATOM 2226 O O . HIS A 1 296 ? 1.332 26.578 24.656 1 94.75 296 HIS A O 1
ATOM 2232 N N . CYS A 1 297 ? -0.564 26.109 23.609 1 95.31 297 CYS A N 1
ATOM 2233 C CA . CYS A 1 297 ? -1.234 27.297 24.141 1 95.31 297 CYS A CA 1
ATOM 2234 C C . CYS A 1 297 ? -1.329 27.25 25.656 1 95.31 297 CYS A C 1
ATOM 2236 O O . CYS A 1 297 ? -1.135 28.266 26.328 1 95.31 297 CYS A O 1
ATOM 2238 N N . ARG A 1 298 ? -1.579 26.078 26.141 1 94.75 298 ARG A N 1
ATOM 2239 C CA . ARG A 1 298 ? -1.646 25.891 27.594 1 94.75 298 ARG A CA 1
ATOM 2240 C C . ARG A 1 298 ? -0.3 26.188 28.234 1 94.75 298 ARG A C 1
ATOM 2242 O O . ARG A 1 298 ? -0.237 26.844 29.281 1 94.75 298 ARG A O 1
ATOM 2249 N N . ARG A 1 299 ? 0.694 25.703 27.625 1 94.06 299 ARG A N 1
ATOM 2250 C CA . ARG A 1 299 ? 2.035 25.906 28.156 1 94.06 299 ARG A CA 1
ATOM 2251 C C . ARG A 1 299 ? 2.402 27.391 28.156 1 94.06 299 ARG A C 1
ATOM 2253 O O . ARG A 1 299 ? 2.986 27.891 29.109 1 94.06 299 ARG A O 1
ATOM 2260 N N . ILE A 1 300 ? 2.068 28.031 27.078 1 94.31 300 ILE A N 1
ATOM 2261 C CA . ILE A 1 300 ? 2.342 29.453 26.953 1 94.31 300 ILE A CA 1
ATOM 2262 C C . ILE A 1 300 ? 1.587 30.219 28.031 1 94.31 300 ILE A C 1
ATOM 2264 O O . ILE A 1 300 ? 2.156 31.094 28.703 1 94.31 300 ILE A O 1
ATOM 2268 N N . ALA A 1 301 ? 0.349 29.906 28.234 1 91.25 301 ALA A N 1
ATOM 2269 C CA . ALA A 1 301 ? -0.508 30.609 29.188 1 91.25 301 ALA A CA 1
ATOM 2270 C C . ALA A 1 301 ? -0.041 30.375 30.625 1 91.25 301 ALA A C 1
ATOM 2272 O O . ALA A 1 301 ? -0.218 31.234 31.484 1 91.25 301 ALA A O 1
ATOM 2273 N N . ALA A 1 302 ? 0.54 29.234 30.844 1 90.06 302 ALA A N 1
ATOM 2274 C CA . ALA A 1 302 ? 0.98 28.875 32.188 1 90.06 302 ALA A CA 1
ATOM 2275 C C . ALA A 1 302 ? 2.238 29.656 32.562 1 90.06 302 ALA A C 1
ATOM 2277 O O . ALA A 1 302 ? 2.49 29.891 33.75 1 90.06 302 ALA A O 1
ATOM 2278 N N . VAL A 1 303 ? 3.068 29.938 31.625 1 85.5 303 VAL A N 1
ATOM 2279 C CA . VAL A 1 303 ? 4.332 30.625 31.906 1 85.5 303 VAL A CA 1
ATOM 2280 C C . VAL A 1 303 ? 4.117 32.125 31.938 1 85.5 303 VAL A C 1
ATOM 2282 O O . VAL A 1 303 ? 4.863 32.875 32.594 1 85.5 303 VAL A O 1
ATOM 2285 N N . GLU A 1 304 ? 3.227 32.594 31.281 1 76.44 304 GLU A N 1
ATOM 2286 C CA . GLU A 1 304 ? 3.008 34.031 31.25 1 76.44 304 GLU A CA 1
ATOM 2287 C C . GLU A 1 304 ? 2.051 34.5 32.344 1 76.44 304 GLU A C 1
ATOM 2289 O O . GLU A 1 304 ? 2.27 35.5 33 1 76.44 304 GLU A O 1
ATOM 2294 N N . MET B 1 1 ? 11.406 -42.781 -14.531 1 88.12 1 MET B N 1
ATOM 2295 C CA . MET B 1 1 ? 10.258 -41.906 -14.703 1 88.12 1 MET B CA 1
ATOM 2296 C C . MET B 1 1 ? 10.672 -40.562 -15.305 1 88.12 1 MET B C 1
ATOM 2298 O O . MET B 1 1 ? 11.727 -40.031 -14.961 1 88.12 1 MET B O 1
ATOM 2302 N N . HIS B 1 2 ? 9.984 -40.219 -16.375 1 92.94 2 HIS B N 1
ATOM 2303 C CA . HIS B 1 2 ? 10.312 -38.938 -16.953 1 92.94 2 HIS B CA 1
ATOM 2304 C C . HIS B 1 2 ? 9.117 -38 -16.922 1 92.94 2 HIS B C 1
ATOM 2306 O O . HIS B 1 2 ? 7.969 -38.438 -16.875 1 92.94 2 HIS B O 1
ATOM 2312 N N . ALA B 1 3 ? 9.422 -36.688 -16.797 1 96.94 3 ALA B N 1
ATOM 2313 C CA . ALA B 1 3 ? 8.406 -35.656 -16.656 1 96.94 3 ALA B CA 1
ATOM 2314 C C . ALA B 1 3 ? 8.414 -34.719 -17.859 1 96.94 3 ALA B C 1
ATOM 2316 O O . ALA B 1 3 ? 9.445 -34.531 -18.516 1 96.94 3 ALA B O 1
ATOM 2317 N N . VAL B 1 4 ? 7.223 -34.188 -18.172 1 98 4 VAL B N 1
ATOM 2318 C CA . VAL B 1 4 ? 7.117 -33.188 -19.219 1 98 4 VAL B CA 1
ATOM 2319 C C . VAL B 1 4 ? 6.348 -31.984 -18.688 1 98 4 VAL B C 1
ATOM 2321 O O . VAL B 1 4 ? 5.23 -32.125 -18.188 1 98 4 VAL B O 1
ATOM 2324 N N . PHE B 1 5 ? 6.953 -30.812 -18.734 1 98.5 5 PHE B N 1
ATOM 2325 C CA . PHE B 1 5 ? 6.211 -29.562 -18.609 1 98.5 5 PHE B CA 1
ATOM 2326 C C . PHE B 1 5 ? 5.527 -29.188 -19.906 1 98.5 5 PHE B C 1
ATOM 2328 O O . PHE B 1 5 ? 6.168 -28.688 -20.828 1 98.5 5 PHE B O 1
ATOM 2335 N N . VAL B 1 6 ? 4.242 -29.297 -19.938 1 98.06 6 VAL B N 1
ATOM 2336 C CA . VAL B 1 6 ? 3.576 -29.453 -21.219 1 98.06 6 VAL B CA 1
ATOM 2337 C C . VAL B 1 6 ? 3.262 -28.078 -21.797 1 98.06 6 VAL B C 1
ATOM 2339 O O . VAL B 1 6 ? 3.082 -27.938 -23.016 1 98.06 6 VAL B O 1
ATOM 2342 N N . ASP B 1 7 ? 3.172 -27.031 -20.953 1 97.69 7 ASP B N 1
ATOM 2343 C CA . ASP B 1 7 ? 2.713 -25.734 -21.422 1 97.69 7 ASP B CA 1
ATOM 2344 C C . ASP B 1 7 ? 3.553 -24.609 -20.812 1 97.69 7 ASP B C 1
ATOM 2346 O O . ASP B 1 7 ? 3.014 -23.594 -20.375 1 97.69 7 ASP B O 1
ATOM 2350 N N . ALA B 1 8 ? 4.844 -24.781 -20.859 1 96.81 8 ALA B N 1
ATOM 2351 C CA . ALA B 1 8 ? 5.766 -23.859 -20.219 1 96.81 8 ALA B CA 1
ATOM 2352 C C . ALA B 1 8 ? 5.848 -22.547 -21 1 96.81 8 ALA B C 1
ATOM 2354 O O . ALA B 1 8 ? 6.117 -22.547 -22.203 1 96.81 8 ALA B O 1
ATOM 2355 N N . SER B 1 9 ? 5.516 -21.469 -20.359 1 94.19 9 SER B N 1
ATOM 2356 C CA . SER B 1 9 ? 5.934 -20.188 -20.922 1 94.19 9 SER B CA 1
ATOM 2357 C C . SER B 1 9 ? 7.453 -20.047 -20.891 1 94.19 9 SER B C 1
ATOM 2359 O O . SER B 1 9 ? 8.141 -20.797 -20.203 1 94.19 9 SER B O 1
ATOM 2361 N N . GLU B 1 10 ? 7.941 -19.094 -21.688 1 94.19 10 GLU B N 1
ATOM 2362 C CA . GLU B 1 10 ? 9.391 -18.906 -21.703 1 94.19 10 GLU B CA 1
ATOM 2363 C C . GLU B 1 10 ? 9.914 -18.578 -20.312 1 94.19 10 GLU B C 1
ATOM 2365 O O . GLU B 1 10 ? 10.969 -19.078 -19.906 1 94.19 10 GLU B O 1
ATOM 2370 N N . THR B 1 11 ? 9.211 -17.859 -19.609 1 92 11 THR B N 1
ATOM 2371 C CA . THR B 1 11 ? 9.617 -17.469 -18.266 1 92 11 THR B CA 1
ATOM 2372 C C . THR B 1 11 ? 9.656 -18.688 -17.328 1 92 11 THR B C 1
ATOM 2374 O O . THR B 1 11 ? 10.656 -18.906 -16.641 1 92 11 THR B O 1
ATOM 2377 N N . LEU B 1 12 ? 8.641 -19.422 -17.281 1 94.88 12 LEU B N 1
ATOM 2378 C CA . LEU B 1 12 ? 8.586 -20.578 -16.391 1 94.88 12 LEU B CA 1
ATOM 2379 C C . LEU B 1 12 ? 9.609 -21.641 -16.797 1 94.88 12 LEU B C 1
ATOM 2381 O O . LEU B 1 12 ? 10.195 -22.297 -15.938 1 94.88 12 LEU B O 1
ATOM 2385 N N . ALA B 1 13 ? 9.781 -21.734 -18.109 1 96.19 13 ALA B N 1
ATOM 2386 C CA . ALA B 1 13 ? 10.797 -22.656 -18.609 1 96.19 13 ALA B CA 1
ATOM 2387 C C . ALA B 1 13 ? 12.188 -22.281 -18.094 1 96.19 13 ALA B C 1
ATOM 2389 O O . ALA B 1 13 ? 12.938 -23.141 -17.625 1 96.19 13 ALA B O 1
ATOM 2390 N N . MET B 1 14 ? 12.414 -21.016 -18.172 1 96.06 14 MET B N 1
ATOM 2391 C CA . MET B 1 14 ? 13.719 -20.531 -17.734 1 96.06 14 MET B CA 1
ATOM 2392 C C . MET B 1 14 ? 13.914 -20.75 -16.234 1 96.06 14 MET B C 1
ATOM 2394 O O . MET B 1 14 ? 15 -21.125 -15.797 1 96.06 14 MET B O 1
ATOM 2398 N N . ILE B 1 15 ? 12.922 -20.531 -15.523 1 95.69 15 ILE B N 1
ATOM 2399 C CA . ILE B 1 15 ? 12.984 -20.734 -14.078 1 95.69 15 ILE B CA 1
ATOM 2400 C C . ILE B 1 15 ? 13.219 -22.219 -13.773 1 95.69 15 ILE B C 1
ATOM 2402 O O . ILE B 1 15 ? 14.055 -22.562 -12.938 1 95.69 15 ILE B O 1
ATOM 2406 N N . MET B 1 16 ? 12.516 -23.062 -14.43 1 96.62 16 MET B N 1
ATOM 2407 C CA . MET B 1 16 ? 12.648 -24.5 -14.188 1 96.62 16 MET B CA 1
ATOM 2408 C C . MET B 1 16 ? 14.055 -24.984 -14.531 1 96.62 16 MET B C 1
ATOM 2410 O O . MET B 1 16 ? 14.641 -25.781 -13.789 1 96.62 16 MET B O 1
ATOM 2414 N N . GLU B 1 17 ? 14.555 -24.484 -15.633 1 96.62 17 GLU B N 1
ATOM 2415 C CA . GLU B 1 17 ? 15.914 -24.844 -16.031 1 96.62 17 GLU B CA 1
ATOM 2416 C C . GLU B 1 17 ? 16.938 -24.375 -14.992 1 96.62 17 GLU B C 1
ATOM 2418 O O . GLU B 1 17 ? 17.859 -25.109 -14.656 1 96.62 17 GLU B O 1
ATOM 2423 N N . ALA B 1 18 ? 16.703 -23.266 -14.516 1 96.19 18 ALA B N 1
ATOM 2424 C CA . ALA B 1 18 ? 17.641 -22.672 -13.555 1 96.19 18 ALA B CA 1
ATOM 2425 C C . ALA B 1 18 ? 17.594 -23.422 -12.227 1 96.19 18 ALA B C 1
ATOM 2427 O O . ALA B 1 18 ? 18.594 -23.469 -11.508 1 96.19 18 ALA B O 1
ATOM 2428 N N . GLN B 1 19 ? 16.484 -24.062 -11.953 1 96.5 19 GLN B N 1
ATOM 2429 C CA . GLN B 1 19 ? 16.297 -24.688 -10.648 1 96.5 19 GLN B CA 1
ATOM 2430 C C . GLN B 1 19 ? 16.5 -26.203 -10.727 1 96.5 19 GLN B C 1
ATOM 2432 O O . GLN B 1 19 ? 16.406 -26.906 -9.711 1 96.5 19 GLN B O 1
ATOM 2437 N N . ALA B 1 20 ? 16.812 -26.672 -11.867 1 94.31 20 ALA B N 1
ATOM 2438 C CA . ALA B 1 20 ? 16.953 -28.109 -12.062 1 94.31 20 ALA B CA 1
ATOM 2439 C C . ALA B 1 20 ? 18.094 -28.672 -11.219 1 94.31 20 ALA B C 1
ATOM 2441 O O . ALA B 1 20 ? 19.141 -28.031 -11.078 1 94.31 20 ALA B O 1
ATOM 2442 N N . LEU B 1 21 ? 17.859 -29.734 -10.656 1 93.38 21 LEU B N 1
ATOM 2443 C CA . LEU B 1 21 ? 18.859 -30.438 -9.859 1 93.38 21 LEU B CA 1
ATOM 2444 C C . LEU B 1 21 ? 19.156 -31.812 -10.469 1 93.38 21 LEU B C 1
ATOM 2446 O O . LEU B 1 21 ? 18.344 -32.344 -11.211 1 93.38 21 LEU B O 1
ATOM 2450 N N . PRO B 1 22 ? 20.297 -32.375 -10.141 1 91 22 PRO B N 1
ATOM 2451 C CA . PRO B 1 22 ? 20.688 -33.688 -10.688 1 91 22 PRO B CA 1
ATOM 2452 C C . PRO B 1 22 ? 19.719 -34.781 -10.297 1 91 22 PRO B C 1
ATOM 2454 O O . PRO B 1 22 ? 19.562 -35.781 -11.031 1 91 22 PRO B O 1
ATOM 2457 N N . ASP B 1 23 ? 19.094 -34.625 -9.195 1 90.06 23 ASP B N 1
ATOM 2458 C CA . ASP B 1 23 ? 18.219 -35.688 -8.703 1 90.06 23 ASP B CA 1
ATOM 2459 C C . ASP B 1 23 ? 16.812 -35.562 -9.281 1 90.06 23 ASP B C 1
ATOM 2461 O O . ASP B 1 23 ? 15.938 -36.375 -9 1 90.06 23 ASP B O 1
ATOM 2465 N N . ASP B 1 24 ? 16.625 -34.531 -10.055 1 93 24 ASP B N 1
ATOM 2466 C CA . ASP B 1 24 ? 15.336 -34.406 -10.734 1 93 24 ASP B CA 1
ATOM 2467 C C . ASP B 1 24 ? 15.148 -35.531 -11.758 1 93 24 ASP B C 1
ATOM 2469 O O . ASP B 1 24 ? 16.109 -36 -12.367 1 93 24 ASP B O 1
ATOM 2473 N N . PRO B 1 25 ? 13.922 -36 -11.875 1 93.69 25 PRO B N 1
ATOM 2474 C CA . PRO B 1 25 ? 13.703 -36.875 -13.016 1 93.69 25 PRO B CA 1
ATOM 2475 C C . PRO B 1 25 ? 13.953 -36.219 -14.359 1 93.69 25 PRO B C 1
ATOM 2477 O O . PRO B 1 25 ? 13.93 -34.969 -14.438 1 93.69 25 PRO B O 1
ATOM 2480 N N . PRO B 1 26 ? 14.32 -37.094 -15.312 1 94.44 26 PRO B N 1
ATOM 2481 C CA . PRO B 1 26 ? 14.453 -36.469 -16.625 1 94.44 26 PRO B CA 1
ATOM 2482 C C . PRO B 1 26 ? 13.25 -35.594 -17 1 94.44 26 PRO B C 1
ATOM 2484 O O . PRO B 1 26 ? 12.102 -36.031 -16.828 1 94.44 26 PRO B O 1
ATOM 2487 N N . MET B 1 27 ? 13.547 -34.375 -17.406 1 94.75 27 MET B N 1
ATOM 2488 C CA . MET B 1 27 ? 12.516 -33.375 -17.625 1 94.75 27 MET B CA 1
ATOM 2489 C C . MET B 1 27 ? 12.578 -32.844 -19.047 1 94.75 27 MET B C 1
ATOM 2491 O O . MET B 1 27 ? 13.641 -32.406 -19.5 1 94.75 27 MET B O 1
ATOM 2495 N N . VAL B 1 28 ? 11.492 -32.969 -19.719 1 96.94 28 VAL B N 1
ATOM 2496 C CA . VAL B 1 28 ? 11.344 -32.281 -20.984 1 96.94 28 VAL B CA 1
ATOM 2497 C C . VAL B 1 28 ? 10.469 -31.047 -20.812 1 96.94 28 VAL B C 1
ATOM 2499 O O . VAL B 1 28 ? 9.391 -31.125 -20.219 1 96.94 28 VAL B O 1
ATOM 2502 N N . ILE B 1 29 ? 10.93 -29.906 -21.25 1 98 29 ILE B N 1
ATOM 2503 C CA . ILE B 1 29 ? 10.172 -28.656 -21.156 1 98 29 ILE B CA 1
ATOM 2504 C C . ILE B 1 29 ? 9.602 -28.297 -22.531 1 98 29 ILE B C 1
ATOM 2506 O O . ILE B 1 29 ? 10.344 -27.922 -23.438 1 98 29 ILE B O 1
ATOM 2510 N N . HIS B 1 30 ? 8.289 -28.469 -22.641 1 98 30 HIS B N 1
ATOM 2511 C CA . HIS B 1 30 ? 7.602 -28.047 -23.859 1 98 30 HIS B CA 1
ATOM 2512 C C . HIS B 1 30 ? 7.242 -26.562 -23.812 1 98 30 HIS B C 1
ATOM 2514 O O . HIS B 1 30 ? 6.223 -26.188 -23.234 1 98 30 HIS B O 1
ATOM 2520 N N . ARG B 1 31 ? 7.969 -25.734 -24.516 1 97.12 31 ARG B N 1
ATOM 2521 C CA . ARG B 1 31 ? 7.859 -24.281 -24.438 1 97.12 31 ARG B CA 1
ATOM 2522 C C . ARG B 1 31 ? 6.758 -23.766 -25.359 1 97.12 31 ARG B C 1
ATOM 2524 O O . ARG B 1 31 ? 7.031 -23.047 -26.328 1 97.12 31 ARG B O 1
ATOM 2531 N N . ASP B 1 32 ? 5.52 -24.047 -25.016 1 96.44 32 ASP B N 1
ATOM 2532 C CA . ASP B 1 32 ? 4.328 -23.594 -25.734 1 96.44 32 ASP B CA 1
ATOM 2533 C C . ASP B 1 32 ? 3.146 -23.438 -24.781 1 96.44 32 ASP B C 1
ATOM 2535 O O . ASP B 1 32 ? 2.373 -24.375 -24.578 1 96.44 32 ASP B O 1
ATOM 2539 N N . PRO B 1 33 ? 3 -22.219 -24.328 1 93.69 33 PRO B N 1
ATOM 2540 C CA . PRO B 1 33 ? 1.906 -22 -23.375 1 93.69 33 PRO B CA 1
ATOM 2541 C C . PRO B 1 33 ? 0.529 -22.172 -24.016 1 93.69 33 PRO B C 1
ATOM 2543 O O . PRO B 1 33 ? -0.48 -22.234 -23.312 1 93.69 33 PRO B O 1
ATOM 2546 N N . ASP B 1 34 ? 0.449 -22.375 -25.344 1 94.44 34 ASP B N 1
ATOM 2547 C CA . ASP B 1 34 ? -0.834 -22.438 -26.031 1 94.44 34 ASP B CA 1
ATOM 2548 C C . ASP B 1 34 ? -1.129 -23.859 -26.516 1 94.44 34 ASP B C 1
ATOM 2550 O O . ASP B 1 34 ? -2.021 -24.078 -27.328 1 94.44 34 ASP B O 1
ATOM 2554 N N . VAL B 1 35 ? -0.395 -24.797 -26.062 1 96.25 35 VAL B N 1
ATOM 2555 C CA . VAL B 1 35 ? -0.638 -26.203 -26.406 1 96.25 35 VAL B CA 1
ATOM 2556 C C . VAL B 1 35 ? -2.102 -26.547 -26.156 1 96.25 35 VAL B C 1
ATOM 2558 O O . VAL B 1 35 ? -2.691 -26.078 -25.172 1 96.25 35 VAL B O 1
ATOM 2561 N N . THR B 1 36 ? -2.68 -27.328 -27.062 1 96.56 36 THR B N 1
ATOM 2562 C CA . THR B 1 36 ? -4.074 -27.719 -26.922 1 96.56 36 THR B CA 1
ATOM 2563 C C . THR B 1 36 ? -4.184 -29.109 -26.297 1 96.56 36 THR B C 1
ATOM 2565 O O . THR B 1 36 ? -3.23 -29.891 -26.344 1 96.56 36 THR B O 1
ATOM 2568 N N . PRO B 1 37 ? -5.352 -29.328 -25.703 1 97.5 37 PRO B N 1
ATOM 2569 C CA . PRO B 1 37 ? -5.551 -30.656 -25.125 1 97.5 37 PRO B CA 1
ATOM 2570 C C . PRO B 1 37 ? -5.25 -31.797 -26.109 1 97.5 37 PRO B C 1
ATOM 2572 O O . PRO B 1 37 ? -4.594 -32.781 -25.75 1 97.5 37 PRO B O 1
ATOM 2575 N N . GLU B 1 38 ? -5.637 -31.641 -27.312 1 96.94 38 GLU B N 1
ATOM 2576 C CA . GLU B 1 38 ? -5.488 -32.656 -28.344 1 96.94 38 GLU B CA 1
ATOM 2577 C C . GLU B 1 38 ? -4.02 -32.938 -28.625 1 96.94 38 GLU B C 1
ATOM 2579 O O . GLU B 1 38 ? -3.674 -34.031 -29.125 1 96.94 38 GLU B O 1
ATOM 2584 N N . GLU B 1 39 ? -3.205 -32.031 -28.281 1 98.06 39 GLU B N 1
ATOM 2585 C CA . GLU B 1 39 ? -1.78 -32.188 -28.562 1 98.06 39 GLU B CA 1
ATOM 2586 C C . GLU B 1 39 ? -1.056 -32.875 -27.422 1 98.06 39 GLU B C 1
ATOM 2588 O O . GLU B 1 39 ? 0.083 -33.312 -27.578 1 98.06 39 GLU B O 1
ATOM 2593 N N . LEU B 1 40 ? -1.659 -33.031 -26.297 1 98 40 LEU B N 1
ATOM 2594 C CA . LEU B 1 40 ? -1.016 -33.5 -25.062 1 98 40 LEU B CA 1
ATOM 2595 C C . LEU B 1 40 ? -0.466 -34.906 -25.234 1 98 40 LEU B C 1
ATOM 2597 O O . LEU B 1 40 ? 0.648 -35.188 -24.797 1 98 40 LEU B O 1
ATOM 2601 N N . PRO B 1 41 ? -1.21 -35.906 -25.859 1 97.75 41 PRO B N 1
ATOM 2602 C CA . PRO B 1 41 ? -0.65 -37.25 -26.016 1 97.75 41 PRO B CA 1
ATOM 2603 C C . PRO B 1 41 ? 0.685 -37.25 -26.75 1 97.75 41 PRO B C 1
ATOM 2605 O O . PRO B 1 41 ? 1.606 -37.969 -26.375 1 97.75 41 PRO B O 1
ATOM 2608 N N . GLY B 1 42 ? 0.71 -36.469 -27.75 1 97.31 42 GLY B N 1
ATOM 2609 C CA . GLY B 1 42 ? 1.954 -36.344 -28.5 1 97.31 42 GLY B CA 1
ATOM 2610 C C . GLY B 1 42 ? 3.061 -35.656 -27.703 1 97.31 42 GLY B C 1
ATOM 2611 O O . GLY B 1 42 ? 4.207 -36.125 -27.719 1 97.31 42 GLY B O 1
ATOM 2612 N N . VAL B 1 43 ? 2.758 -34.594 -27 1 97.69 43 VAL B N 1
ATOM 2613 C CA . VAL B 1 43 ? 3.717 -33.812 -26.219 1 97.69 43 VAL B CA 1
ATOM 2614 C C . VAL B 1 43 ? 4.277 -34.656 -25.078 1 97.69 43 VAL B C 1
ATOM 2616 O O . VAL B 1 43 ? 5.473 -34.625 -24.797 1 97.69 43 VAL B O 1
ATOM 2619 N N . LEU B 1 44 ? 3.449 -35.438 -24.438 1 97.5 44 LEU B N 1
ATOM 2620 C CA . LEU B 1 44 ? 3.857 -36.281 -23.312 1 97.5 44 LEU B CA 1
ATOM 2621 C C . LEU B 1 44 ? 4.672 -37.469 -23.781 1 97.5 44 LEU B C 1
ATOM 2623 O O . LEU B 1 44 ? 5.574 -37.938 -23.078 1 97.5 44 LEU B O 1
ATOM 2627 N N . ALA B 1 45 ? 4.305 -38 -24.984 1 94.69 45 ALA B N 1
ATOM 2628 C CA . ALA B 1 45 ? 5.074 -39.062 -25.641 1 94.69 45 ALA B CA 1
ATOM 2629 C C . ALA B 1 45 ? 5.434 -40.156 -24.656 1 94.69 45 ALA B C 1
ATOM 2631 O O . ALA B 1 45 ? 6.598 -40.562 -24.531 1 94.69 45 ALA B O 1
ATOM 2632 N N . GLY B 1 46 ? 4.469 -40.562 -23.844 1 94.88 46 GLY B N 1
ATOM 2633 C CA . GLY B 1 46 ? 4.664 -41.719 -22.969 1 94.88 46 GLY B CA 1
ATOM 2634 C C . GLY B 1 46 ? 5.203 -41.344 -21.609 1 94.88 46 GLY B C 1
ATOM 2635 O O . GLY B 1 46 ? 5.477 -42.188 -20.766 1 94.88 46 GLY B O 1
ATOM 2636 N N . ALA B 1 47 ? 5.348 -40.094 -21.297 1 96.5 47 ALA B N 1
ATOM 2637 C CA . ALA B 1 47 ? 5.84 -39.625 -20 1 96.5 47 ALA B CA 1
ATOM 2638 C C . ALA B 1 47 ? 4.906 -40.062 -18.875 1 96.5 47 ALA B C 1
ATOM 2640 O O . ALA B 1 47 ? 3.689 -40.125 -19.062 1 96.5 47 ALA B O 1
ATOM 2641 N N . GLU B 1 48 ? 5.488 -40.281 -17.719 1 97.12 48 GLU B N 1
ATOM 2642 C CA . GLU B 1 48 ? 4.711 -40.719 -16.562 1 97.12 48 GLU B CA 1
ATOM 2643 C C . GLU B 1 48 ? 4.203 -39.531 -15.758 1 97.12 48 GLU B C 1
ATOM 2645 O O . GLU B 1 48 ? 3.217 -39.625 -15.023 1 97.12 48 GLU B O 1
ATOM 2650 N N . ILE B 1 49 ? 4.93 -38.344 -15.875 1 97.75 49 ILE B N 1
ATOM 2651 C CA . ILE B 1 49 ? 4.566 -37.156 -15.117 1 97.75 49 ILE B CA 1
ATOM 2652 C C . ILE B 1 49 ? 4.309 -36 -16.078 1 97.75 49 ILE B C 1
ATOM 2654 O O . ILE B 1 49 ? 5.172 -35.656 -16.891 1 97.75 49 ILE B O 1
ATOM 2658 N N . ALA B 1 50 ? 3.143 -35.438 -15.992 1 98.31 50 ALA B N 1
ATOM 2659 C CA . ALA B 1 50 ? 2.812 -34.219 -16.703 1 98.31 50 ALA B CA 1
ATOM 2660 C C . ALA B 1 50 ? 2.764 -33 -15.758 1 98.31 50 ALA B C 1
ATOM 2662 O O . ALA B 1 50 ? 2.02 -33.031 -14.773 1 98.31 50 ALA B O 1
ATOM 2663 N N . ILE B 1 51 ? 3.549 -32.031 -16 1 98.06 51 ILE B N 1
ATOM 2664 C CA . ILE B 1 51 ? 3.434 -30.734 -15.312 1 98.06 51 ILE B CA 1
ATOM 2665 C C . ILE B 1 51 ? 2.57 -29.781 -16.141 1 98.06 51 ILE B C 1
ATOM 2667 O O . ILE B 1 51 ? 2.875 -29.5 -17.297 1 98.06 51 ILE B O 1
ATOM 2671 N N . ILE B 1 52 ? 1.465 -29.312 -15.547 1 97.31 52 ILE B N 1
ATOM 2672 C CA . ILE B 1 52 ? 0.491 -28.516 -16.281 1 97.31 52 ILE B CA 1
ATOM 2673 C C . ILE B 1 52 ? 0.25 -27.188 -15.57 1 97.31 52 ILE B C 1
ATOM 2675 O O . ILE B 1 52 ? -0.05 -27.172 -14.375 1 97.31 52 ILE B O 1
ATOM 2679 N N . ASP B 1 53 ? 0.398 -26.141 -16.312 1 94.5 53 ASP B N 1
ATOM 2680 C CA . ASP B 1 53 ? 0.128 -24.812 -15.766 1 94.5 53 ASP B CA 1
ATOM 2681 C C . ASP B 1 53 ? -1.336 -24.422 -15.961 1 94.5 53 ASP B C 1
ATOM 2683 O O . ASP B 1 53 ? -2.016 -24.047 -15.016 1 94.5 53 ASP B O 1
ATOM 2687 N N . HIS B 1 54 ? -1.875 -24.547 -17.281 1 91.81 54 HIS B N 1
ATOM 2688 C CA . HIS B 1 54 ? -3.232 -24.062 -17.5 1 91.81 54 HIS B CA 1
ATOM 2689 C C . HIS B 1 54 ? -3.904 -24.828 -18.641 1 91.81 54 HIS B C 1
ATOM 2691 O O . HIS B 1 54 ? -4.957 -24.406 -19.125 1 91.81 54 HIS B O 1
ATOM 2697 N N . THR B 1 55 ? -3.322 -25.844 -19.172 1 94.81 55 THR B N 1
ATOM 2698 C CA . THR B 1 55 ? -3.906 -26.594 -20.266 1 94.81 55 THR B CA 1
ATOM 2699 C C . THR B 1 55 ? -4.957 -27.578 -19.766 1 94.81 55 THR B C 1
ATOM 2701 O O . THR B 1 55 ? -4.719 -28.297 -18.797 1 94.81 55 THR B O 1
ATOM 2704 N N . TYR B 1 56 ? -6.066 -27.547 -20.422 1 95.62 56 TYR B N 1
ATOM 2705 C CA . TYR B 1 56 ? -7.137 -28.469 -20.094 1 95.62 56 TYR B CA 1
ATOM 2706 C C . TYR B 1 56 ? -6.715 -29.906 -20.375 1 95.62 56 TYR B C 1
ATOM 2708 O O . TYR B 1 56 ? -6.086 -30.188 -21.391 1 95.62 56 TYR B O 1
ATOM 2716 N N . LEU B 1 57 ? -7.02 -30.844 -19.438 1 97.38 57 LEU B N 1
ATOM 2717 C CA . LEU B 1 57 ? -6.781 -32.281 -19.594 1 97.38 57 LEU B CA 1
ATOM 2718 C C . LEU B 1 57 ? -8.078 -33.062 -19.406 1 97.38 57 LEU B C 1
ATOM 2720 O O . LEU B 1 57 ? -8.297 -33.656 -18.359 1 97.38 57 LEU B O 1
ATOM 2724 N N . PRO B 1 58 ? -8.859 -33.062 -20.516 1 96.94 58 PRO B N 1
ATOM 2725 C CA . PRO B 1 58 ? -10.078 -33.875 -20.438 1 96.94 58 PRO B CA 1
ATOM 2726 C C . PRO B 1 58 ? -9.781 -35.375 -20.266 1 96.94 58 PRO B C 1
ATOM 2728 O O . PRO B 1 58 ? -8.742 -35.844 -20.719 1 96.94 58 PRO B O 1
ATOM 2731 N N . THR B 1 59 ? -10.773 -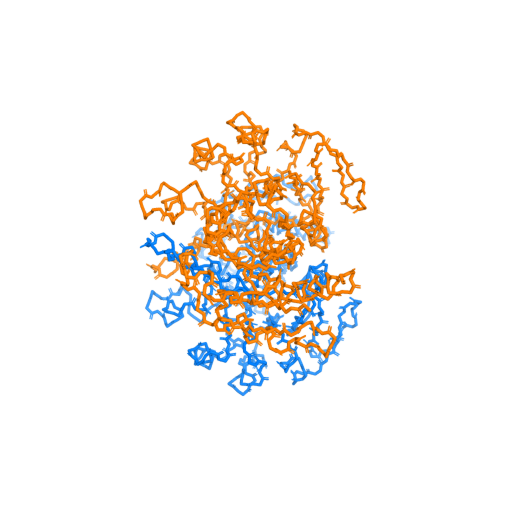36.031 -19.672 1 97.31 59 THR B N 1
ATOM 2732 C CA . THR B 1 59 ? -10.602 -37.438 -19.359 1 97.31 59 THR B CA 1
ATOM 2733 C C . THR B 1 59 ? -10.312 -38.25 -20.625 1 97.31 59 THR B C 1
ATOM 2735 O O . THR B 1 59 ? -9.492 -39.156 -20.609 1 97.31 59 THR B O 1
ATOM 2738 N N . ASP B 1 60 ? -11 -37.875 -21.672 1 97.19 60 ASP B N 1
ATOM 2739 C CA . ASP B 1 60 ? -10.828 -38.625 -22.922 1 97.19 60 ASP B CA 1
ATOM 2740 C C . ASP B 1 60 ? -9.422 -38.406 -23.484 1 97.19 60 ASP B C 1
ATOM 2742 O O . ASP B 1 60 ? -8.859 -39.344 -24.094 1 97.19 60 ASP B O 1
ATOM 2746 N N . ILE B 1 61 ? -8.859 -37.281 -23.297 1 97.75 61 ILE B N 1
ATOM 2747 C CA . ILE B 1 61 ? -7.492 -37 -23.734 1 97.75 61 ILE B CA 1
ATOM 2748 C C . ILE B 1 61 ? -6.508 -37.719 -22.812 1 97.75 61 ILE B C 1
ATOM 2750 O O . ILE B 1 61 ? -5.516 -38.281 -23.281 1 97.75 61 ILE B O 1
ATOM 2754 N N . ALA B 1 62 ? -6.754 -37.75 -21.547 1 97.88 62 ALA B N 1
ATOM 2755 C CA . ALA B 1 62 ? -5.898 -38.438 -20.578 1 97.88 62 ALA B CA 1
ATOM 2756 C C . ALA B 1 62 ? -5.77 -39.906 -20.906 1 97.88 62 ALA B C 1
ATOM 2758 O O . ALA B 1 62 ? -4.695 -40.5 -20.766 1 97.88 62 ALA B O 1
ATOM 2759 N N . ARG B 1 63 ? -6.852 -40.469 -21.375 1 96.62 63 ARG B N 1
ATOM 2760 C CA . ARG B 1 63 ? -6.867 -41.906 -21.75 1 96.62 63 ARG B CA 1
ATOM 2761 C C . ARG B 1 63 ? -5.895 -42.188 -22.891 1 96.62 63 ARG B C 1
ATOM 2763 O O . ARG B 1 63 ? -5.352 -43.281 -23 1 96.62 63 ARG B O 1
ATOM 2770 N N . GLN B 1 64 ? -5.785 -41.156 -23.625 1 97.06 64 GLN B N 1
ATOM 2771 C CA . GLN B 1 64 ? -4.914 -41.312 -24.797 1 97.06 64 GLN B CA 1
ATOM 2772 C C . GLN B 1 64 ? -3.453 -41.094 -24.422 1 97.06 64 GLN B C 1
ATOM 2774 O O . GLN B 1 64 ? -2.555 -41.344 -25.219 1 97.06 64 GLN B O 1
ATOM 2779 N N . CYS B 1 65 ? -3.154 -40.531 -23.297 1 96.25 65 CYS B N 1
ATOM 2780 C CA . CYS B 1 65 ? -1.791 -40.281 -22.844 1 96.25 65 CYS B CA 1
ATOM 2781 C C . CYS B 1 65 ? -1.206 -41.562 -22.203 1 96.25 65 CYS B C 1
ATOM 2783 O O . CYS B 1 65 ? -1.143 -41.656 -20.984 1 96.25 65 CYS B O 1
ATOM 2785 N N . ALA B 1 66 ? -0.604 -42.25 -23.141 1 90.25 66 ALA B N 1
ATOM 2786 C CA . ALA B 1 66 ? -0.092 -43.562 -22.719 1 90.25 66 ALA B CA 1
ATOM 2787 C C . ALA B 1 66 ? 1.03 -43.406 -21.688 1 90.25 66 ALA B C 1
ATOM 2789 O O . ALA B 1 66 ? 1.918 -42.562 -21.859 1 90.25 66 ALA B O 1
ATOM 2790 N N . GLY B 1 67 ? 0.975 -44.031 -20.594 1 94.12 67 GLY B N 1
ATOM 2791 C CA . GLY B 1 67 ? 2.043 -44.031 -19.609 1 94.12 67 GLY B CA 1
ATOM 2792 C C . GLY B 1 67 ? 1.817 -43.062 -18.469 1 94.12 67 GLY B C 1
ATOM 2793 O O . GLY B 1 67 ? 2.469 -43.156 -17.422 1 94.12 67 GLY B O 1
ATOM 2794 N N . LEU B 1 68 ? 0.943 -42.031 -18.703 1 97.25 68 LEU B N 1
ATOM 2795 C CA . LEU B 1 68 ? 0.713 -40.969 -17.734 1 97.25 68 LEU B CA 1
ATOM 2796 C C . LEU B 1 68 ? 0.223 -41.562 -16.406 1 97.25 68 LEU B C 1
ATOM 2798 O O . LEU B 1 68 ? -0.748 -42.312 -16.375 1 97.25 68 LEU B O 1
ATOM 2802 N N . LYS B 1 69 ? 0.925 -41.219 -15.352 1 97.31 69 LYS B N 1
ATOM 2803 C CA . LYS B 1 69 ? 0.564 -41.719 -14.023 1 97.31 69 LYS B CA 1
ATOM 2804 C C . LYS B 1 69 ? 0.293 -40.562 -13.062 1 97.31 69 LYS B C 1
ATOM 2806 O O . LYS B 1 69 ? -0.502 -40.688 -12.133 1 97.31 69 LYS B O 1
ATOM 2811 N N . HIS B 1 70 ? 0.992 -39.438 -13.273 1 97.75 70 HIS B N 1
ATOM 2812 C CA . HIS B 1 70 ? 0.898 -38.312 -12.367 1 97.75 70 HIS B CA 1
ATOM 2813 C C . HIS B 1 70 ? 0.72 -37 -13.133 1 97.75 70 HIS B C 1
ATOM 2815 O O . HIS B 1 70 ? 1.325 -36.812 -14.195 1 97.75 70 HIS B O 1
ATOM 2821 N N . VAL B 1 71 ? -0.126 -36.188 -12.633 1 98.06 71 VAL B N 1
ATOM 2822 C CA . VAL B 1 71 ? -0.236 -34.781 -13.078 1 98.06 71 VAL B CA 1
ATOM 2823 C C . VAL B 1 71 ? 0.147 -33.844 -11.938 1 98.06 71 VAL B C 1
ATOM 2825 O O . VAL B 1 71 ? -0.435 -33.906 -10.852 1 98.06 71 VAL B O 1
ATOM 2828 N N . VAL B 1 72 ? 1.146 -33.062 -12.148 1 97.56 72 VAL B N 1
ATOM 2829 C CA . VAL B 1 72 ? 1.494 -31.984 -11.242 1 97.56 72 VAL B CA 1
ATOM 2830 C C . VAL B 1 72 ? 0.944 -30.672 -11.781 1 97.56 72 VAL B C 1
ATOM 2832 O O . VAL B 1 72 ? 1.51 -30.078 -12.711 1 97.56 72 VAL B O 1
ATOM 2835 N N . PHE B 1 73 ? -0.116 -30.188 -11.18 1 96.31 73 PHE B N 1
ATOM 2836 C CA . PHE B 1 73 ? -0.748 -28.953 -11.602 1 96.31 73 PHE B CA 1
ATOM 2837 C C . PHE B 1 73 ? -0.118 -27.75 -10.898 1 96.31 73 PHE B C 1
ATOM 2839 O O . PHE B 1 73 ? -0.025 -27.734 -9.664 1 96.31 73 PHE B O 1
ATOM 2846 N N . LEU B 1 74 ? 0.269 -26.797 -11.734 1 94 74 LEU B N 1
ATOM 2847 C CA . LEU B 1 74 ? 0.922 -25.625 -11.18 1 94 74 LEU B CA 1
ATOM 2848 C C . LEU B 1 74 ? -0.104 -24.656 -10.602 1 94 74 LEU B C 1
ATOM 2850 O O . LEU B 1 74 ? -0.255 -23.531 -11.094 1 94 74 LEU B O 1
ATOM 2854 N N . GLY B 1 75 ? -0.706 -24.969 -9.453 1 87.38 75 GLY B N 1
ATOM 2855 C CA . GLY B 1 75 ? -1.711 -24.188 -8.758 1 87.38 75 GLY B CA 1
ATOM 2856 C C . GLY B 1 75 ? -2.695 -25.031 -7.973 1 87.38 75 GLY B C 1
ATOM 2857 O O . GLY B 1 75 ? -2.475 -26.219 -7.77 1 87.38 75 GLY B O 1
ATOM 2858 N N . THR B 1 76 ? -3.77 -24.406 -7.473 1 79.69 76 THR B N 1
ATOM 2859 C CA . THR B 1 76 ? -4.727 -25.109 -6.637 1 79.69 76 THR B CA 1
ATOM 2860 C C . THR B 1 76 ? -6.043 -25.328 -7.379 1 79.69 76 THR B C 1
ATOM 2862 O O . THR B 1 76 ? -6.891 -26.109 -6.938 1 79.69 76 THR B O 1
ATOM 2865 N N . GLY B 1 77 ? -6.215 -24.75 -8.492 1 79.81 77 GLY B N 1
ATOM 2866 C CA . GLY B 1 77 ? -7.488 -24.781 -9.195 1 79.81 77 GLY B CA 1
ATOM 2867 C C . GLY B 1 77 ? -7.555 -25.859 -10.266 1 79.81 77 GLY B C 1
ATOM 2868 O O . GLY B 1 77 ? -8.086 -25.625 -11.352 1 79.81 77 GLY B O 1
ATOM 2869 N N . ALA B 1 78 ? -7.047 -27 -10 1 88 78 ALA B N 1
ATOM 2870 C CA . ALA B 1 78 ? -6.941 -28.062 -10.992 1 88 78 ALA B CA 1
ATOM 2871 C C . ALA B 1 78 ? -8.32 -28.469 -11.508 1 88 78 ALA B C 1
ATOM 2873 O O . ALA B 1 78 ? -8.461 -28.859 -12.672 1 88 78 ALA B O 1
ATOM 2874 N N . ARG B 1 79 ? -9.352 -28.219 -10.727 1 85.62 79 ARG B N 1
ATOM 2875 C CA . ARG B 1 79 ? -10.695 -28.688 -11.07 1 85.62 79 ARG B CA 1
ATOM 2876 C C . ARG B 1 79 ? -11.273 -27.875 -12.227 1 85.62 79 ARG B C 1
ATOM 2878 O O . ARG B 1 79 ? -12.203 -28.328 -12.898 1 85.62 79 ARG B O 1
ATOM 2885 N N . SER B 1 80 ? -10.711 -26.734 -12.445 1 81.88 80 SER B N 1
ATOM 2886 C CA . SER B 1 80 ? -11.125 -25.938 -13.602 1 81.88 80 SER B CA 1
ATOM 2887 C C . SER B 1 80 ? -10.539 -26.5 -14.891 1 81.88 80 SER B C 1
ATOM 2889 O O . SER B 1 80 ? -11.008 -26.156 -15.984 1 81.88 80 SER B O 1
ATOM 2891 N N . TYR B 1 81 ? -9.586 -27.406 -14.789 1 91.69 81 TYR B N 1
ATOM 2892 C CA . TYR B 1 81 ? -8.828 -27.812 -15.969 1 91.69 81 TYR B CA 1
ATOM 2893 C C . TYR B 1 81 ? -8.906 -29.312 -16.172 1 91.69 81 TYR B C 1
ATOM 2895 O O . TYR B 1 81 ? -8.547 -29.828 -17.234 1 91.69 81 TYR B O 1
ATOM 2903 N N . MET B 1 82 ? -9.359 -30.047 -15.164 1 94.56 82 MET B N 1
ATOM 2904 C CA . MET B 1 82 ? -9.398 -31.5 -15.242 1 94.56 82 MET B CA 1
ATOM 2905 C C . MET B 1 82 ? -10.367 -32.062 -14.211 1 94.56 82 MET B C 1
ATOM 2907 O O . MET B 1 82 ? -10.711 -31.406 -13.234 1 94.56 82 MET B O 1
ATOM 2911 N N . ASN B 1 83 ? -10.883 -33.25 -14.484 1 95.12 83 ASN B N 1
ATOM 2912 C CA . ASN B 1 83 ? -11.688 -34 -13.531 1 95.12 83 ASN B CA 1
ATOM 2913 C C . ASN B 1 83 ? -10.82 -34.969 -12.703 1 95.12 83 ASN B C 1
ATOM 2915 O O . ASN B 1 83 ? -10.539 -36.062 -13.125 1 95.12 83 ASN B O 1
ATOM 2919 N N . ILE B 1 84 ? -10.555 -34.531 -11.531 1 96.19 84 ILE B N 1
ATOM 2920 C CA . ILE B 1 84 ? -9.57 -35.219 -10.695 1 96.19 84 ILE B CA 1
ATOM 2921 C C . ILE B 1 84 ? -10.047 -36.656 -10.383 1 96.19 84 ILE B C 1
ATOM 2923 O O . ILE B 1 84 ? -9.266 -37.594 -10.43 1 96.19 84 ILE B O 1
ATOM 2927 N N . GLU B 1 85 ? -11.312 -36.812 -10.094 1 95.81 85 GLU B N 1
ATOM 2928 C CA . GLU B 1 85 ? -11.875 -38.125 -9.758 1 95.81 85 GLU B CA 1
ATOM 2929 C C . GLU B 1 85 ? -11.812 -39.062 -10.953 1 95.81 85 GLU B C 1
ATOM 2931 O O . GLU B 1 85 ? -11.438 -40.219 -10.805 1 95.81 85 GLU B O 1
ATOM 2936 N N . GLU B 1 86 ? -12.148 -38.594 -12.07 1 97 86 GLU B N 1
ATOM 2937 C CA . GLU B 1 86 ? -12.102 -39.406 -13.273 1 97 86 GLU B CA 1
ATOM 2938 C C . GLU B 1 86 ? -10.664 -39.812 -13.609 1 97 86 GLU B C 1
ATOM 2940 O O . GLU B 1 86 ? -10.414 -40.938 -14.055 1 97 86 GLU B O 1
ATOM 2945 N N . LEU B 1 87 ? -9.742 -38.906 -13.422 1 97.69 87 LEU B N 1
ATOM 2946 C CA . LEU B 1 87 ? -8.344 -39.219 -13.672 1 97.69 87 LEU B CA 1
ATOM 2947 C C . LEU B 1 87 ? -7.848 -40.281 -12.711 1 97.69 87 LEU B C 1
ATOM 2949 O O . LEU B 1 87 ? -7.086 -41.188 -13.102 1 97.69 87 LEU B O 1
ATOM 2953 N N . ALA B 1 88 ? -8.281 -40.25 -11.484 1 97.06 88 ALA B N 1
ATOM 2954 C CA . ALA B 1 88 ? -7.914 -41.25 -10.492 1 97.06 88 ALA B CA 1
ATOM 2955 C C . ALA B 1 88 ? -8.398 -42.656 -10.914 1 97.06 88 ALA B C 1
ATOM 2957 O O . ALA B 1 88 ? -7.707 -43.625 -10.688 1 97.06 88 ALA B O 1
ATOM 2958 N N . GLU B 1 89 ? -9.586 -42.688 -11.477 1 96.69 89 GLU B N 1
ATOM 2959 C CA . GLU B 1 89 ? -10.141 -43.938 -11.961 1 96.69 89 GLU B CA 1
ATOM 2960 C C . GLU B 1 89 ? -9.281 -44.531 -13.078 1 96.69 89 GLU B C 1
ATOM 2962 O O . GLU B 1 89 ? -9.266 -45.75 -13.273 1 96.69 89 GLU B O 1
ATOM 2967 N N . LEU B 1 90 ? -8.609 -43.688 -13.789 1 96.5 90 LEU B N 1
ATOM 2968 C CA . LEU B 1 90 ? -7.711 -44.125 -14.859 1 96.5 90 LEU B CA 1
ATOM 2969 C C . LEU B 1 90 ? -6.34 -44.469 -14.305 1 96.5 90 LEU B C 1
ATOM 2971 O O . LEU B 1 90 ? -5.441 -44.875 -15.055 1 96.5 90 LEU B O 1
ATOM 2975 N N . GLY B 1 91 ? -6.207 -44.312 -12.969 1 96.19 91 GLY B N 1
ATOM 2976 C CA . GLY B 1 91 ? -4.922 -44.562 -12.352 1 96.19 91 GLY B CA 1
ATOM 2977 C C . GLY B 1 91 ? -3.979 -43.375 -12.398 1 96.19 91 GLY B C 1
ATOM 2978 O O . GLY B 1 91 ? -2.77 -43.531 -12.219 1 96.19 91 GLY B O 1
ATOM 2979 N N . ILE B 1 92 ? -4.457 -42.219 -12.719 1 97.62 92 ILE B N 1
ATOM 2980 C CA . ILE B 1 92 ? -3.662 -41 -12.789 1 97.62 92 ILE B CA 1
ATOM 2981 C C . ILE B 1 92 ? -3.863 -40.188 -11.523 1 97.62 92 ILE B C 1
ATOM 2983 O O . ILE B 1 92 ? -4.98 -39.75 -11.219 1 97.62 92 ILE B O 1
ATOM 2987 N N . SER B 1 93 ? -2.791 -39.906 -10.758 1 97.19 93 SER B N 1
ATOM 2988 C CA . SER B 1 93 ? -2.846 -39.094 -9.547 1 97.19 93 SER B CA 1
ATOM 2989 C C . SER B 1 93 ? -2.559 -37.625 -9.852 1 97.19 93 SER B C 1
ATOM 2991 O O . SER B 1 93 ? -1.599 -37.312 -10.555 1 97.19 93 SER B O 1
ATOM 2993 N N . VAL B 1 94 ? -3.4 -36.781 -9.312 1 97.25 94 VAL B N 1
ATOM 2994 C CA . VAL B 1 94 ? -3.225 -35.344 -9.516 1 97.25 94 VAL B CA 1
ATOM 2995 C C . VAL B 1 94 ? -2.658 -34.688 -8.25 1 97.25 94 VAL B C 1
ATOM 2997 O O . VAL B 1 94 ? -3.178 -34.906 -7.152 1 97.25 94 VAL B O 1
ATOM 3000 N N . HIS B 1 95 ? -1.569 -34 -8.398 1 95.88 95 HIS B N 1
ATOM 3001 C CA . HIS B 1 95 ? -0.895 -33.281 -7.32 1 95.88 95 HIS B CA 1
ATOM 3002 C C . HIS B 1 95 ? -0.998 -31.766 -7.504 1 95.88 95 HIS B C 1
ATOM 3004 O O . HIS B 1 95 ? -0.724 -31.25 -8.586 1 95.88 95 HIS B O 1
ATOM 3010 N N . LEU B 1 96 ? -1.39 -31.125 -6.438 1 93.81 96 LEU B N 1
ATOM 3011 C CA . LEU B 1 96 ? -1.523 -29.672 -6.477 1 93.81 96 LEU B CA 1
ATOM 3012 C C . LEU B 1 96 ? -0.342 -28.984 -5.789 1 93.81 96 LEU B C 1
ATOM 3014 O O . LEU B 1 96 ? 0.237 -29.547 -4.852 1 93.81 96 LEU B O 1
ATOM 3018 N N . ILE B 1 97 ? 0.082 -27.922 -6.352 1 92.81 97 ILE B N 1
ATOM 3019 C CA . ILE B 1 97 ? 1.098 -27.094 -5.703 1 92.81 97 ILE B CA 1
ATOM 3020 C C . ILE B 1 97 ? 0.426 -26 -4.887 1 92.81 97 ILE B C 1
ATOM 3022 O O . ILE B 1 97 ? -0.126 -25.047 -5.449 1 92.81 97 ILE B O 1
ATOM 3026 N N . ARG B 1 98 ? 0.502 -26.141 -3.586 1 88.06 98 ARG B N 1
ATOM 3027 C CA . ARG B 1 98 ? -0.161 -25.203 -2.678 1 88.06 98 ARG B CA 1
ATOM 3028 C C . ARG B 1 98 ? 0.849 -24.266 -2.018 1 88.06 98 ARG B C 1
ATOM 3030 O O . ARG B 1 98 ? 2.043 -24.578 -1.966 1 88.06 98 ARG B O 1
ATOM 3037 N N . GLY B 1 99 ? 0.432 -23.141 -1.659 1 89.88 99 GLY B N 1
ATOM 3038 C CA . GLY B 1 99 ? 1.192 -22.266 -0.782 1 89.88 99 GLY B CA 1
ATOM 3039 C C . GLY B 1 99 ? 2.27 -21.484 -1.509 1 89.88 99 GLY B C 1
ATOM 3040 O O . GLY B 1 99 ? 2.973 -20.672 -0.901 1 89.88 99 GLY B O 1
ATOM 3041 N N . TYR B 1 100 ? 2.479 -21.703 -2.824 1 89.25 100 TYR B N 1
ATOM 3042 C CA . TYR B 1 100 ? 3.564 -21.078 -3.568 1 89.25 100 TYR B CA 1
ATOM 3043 C C . TYR B 1 100 ? 3.391 -19.562 -3.611 1 89.25 100 TYR B C 1
ATOM 3045 O O . TYR B 1 100 ? 4.367 -18.828 -3.744 1 89.25 100 TYR B O 1
ATOM 3053 N N . GLY B 1 101 ? 2.178 -19.109 -3.447 1 92 101 GLY B N 1
ATOM 3054 C CA . GLY B 1 101 ? 1.895 -17.703 -3.652 1 92 101 GLY B CA 1
ATOM 3055 C C . GLY B 1 101 ? 1.342 -17.016 -2.416 1 92 101 GLY B C 1
ATOM 3056 O O . GLY B 1 101 ? 0.807 -15.914 -2.498 1 92 101 GLY B O 1
ATOM 3057 N N . ASP B 1 102 ? 1.488 -17.688 -1.25 1 94.19 102 ASP B N 1
ATOM 3058 C CA . ASP B 1 102 ? 0.882 -17.156 -0.037 1 94.19 102 ASP B CA 1
ATOM 3059 C C . ASP B 1 102 ? 1.42 -15.75 0.274 1 94.19 102 ASP B C 1
ATOM 3061 O O . ASP B 1 102 ? 0.647 -14.82 0.51 1 94.19 102 ASP B O 1
ATOM 3065 N N . THR B 1 103 ? 2.713 -15.617 0.177 1 95.75 103 THR B N 1
ATOM 3066 C CA . THR B 1 103 ? 3.322 -14.328 0.475 1 95.75 103 THR B CA 1
ATOM 3067 C C . THR B 1 103 ? 2.959 -13.297 -0.593 1 95.75 103 THR B C 1
ATOM 3069 O O . THR B 1 103 ? 2.648 -12.148 -0.275 1 95.75 103 THR B O 1
ATOM 3072 N N . ALA B 1 104 ? 2.975 -13.742 -1.835 1 96.62 104 ALA B N 1
ATOM 3073 C CA . ALA B 1 104 ? 2.635 -12.844 -2.932 1 96.62 104 ALA B CA 1
ATOM 3074 C C . ALA B 1 104 ? 1.213 -12.305 -2.779 1 96.62 104 ALA B C 1
ATOM 3076 O O . ALA B 1 104 ? 0.986 -11.094 -2.871 1 96.62 104 ALA B O 1
ATOM 3077 N N . VAL B 1 105 ? 0.301 -13.172 -2.535 1 97.19 105 VAL B N 1
ATOM 3078 C CA . VAL B 1 105 ? -1.1 -12.773 -2.422 1 97.19 105 VAL B CA 1
ATOM 3079 C C . VAL B 1 105 ? -1.299 -11.938 -1.163 1 97.19 105 VAL B C 1
ATOM 3081 O O . VAL B 1 105 ? -2.057 -10.961 -1.171 1 97.19 105 VAL B O 1
ATOM 3084 N N . ALA B 1 106 ? -0.637 -12.305 -0.07 1 98.25 106 ALA B N 1
ATOM 3085 C CA . ALA B 1 106 ? -0.724 -11.539 1.168 1 98.25 106 ALA B CA 1
ATOM 3086 C C . ALA B 1 106 ? -0.23 -10.109 0.96 1 98.25 106 ALA B C 1
ATOM 3088 O O . ALA B 1 106 ? -0.878 -9.148 1.393 1 98.25 106 ALA B O 1
ATOM 3089 N N . GLU B 1 107 ? 0.874 -9.977 0.265 1 98.38 107 GLU B N 1
ATOM 3090 C CA . GLU B 1 107 ? 1.433 -8.648 0.012 1 98.38 107 GLU B CA 1
ATOM 3091 C C . GLU B 1 107 ? 0.531 -7.84 -0.912 1 98.38 107 GLU B C 1
ATOM 3093 O O . GLU B 1 107 ? 0.425 -6.617 -0.769 1 98.38 107 GLU B O 1
ATOM 3098 N N . ALA B 1 108 ? -0.075 -8.531 -1.832 1 98.56 108 ALA B N 1
ATOM 3099 C CA . ALA B 1 108 ? -1.035 -7.836 -2.684 1 98.56 108 ALA B CA 1
ATOM 3100 C C . ALA B 1 108 ? -2.223 -7.324 -1.872 1 98.56 108 ALA B C 1
ATOM 3102 O O . ALA B 1 108 ? -2.717 -6.223 -2.109 1 98.56 108 ALA B O 1
ATOM 3103 N N . THR B 1 109 ? -2.676 -8.133 -0.955 1 98.81 109 THR B N 1
ATOM 3104 C CA . THR B 1 109 ? -3.75 -7.738 -0.05 1 98.81 109 THR B CA 1
ATOM 3105 C C . THR B 1 109 ? -3.363 -6.492 0.741 1 98.81 109 THR B C 1
ATOM 3107 O O . THR B 1 109 ? -4.137 -5.539 0.821 1 98.81 109 THR B O 1
ATOM 3110 N N . ILE B 1 110 ? -2.16 -6.484 1.268 1 98.81 110 ILE B N 1
ATOM 3111 C CA . ILE B 1 110 ? -1.624 -5.371 2.041 1 98.81 110 ILE B CA 1
ATOM 3112 C C . ILE B 1 110 ? -1.51 -4.133 1.154 1 98.81 110 ILE B C 1
ATOM 3114 O O . ILE B 1 110 ? -1.892 -3.031 1.561 1 98.81 110 ILE B O 1
ATOM 3118 N N . ALA B 1 111 ? -1.01 -4.328 -0.056 1 98.81 111 ALA B N 1
ATOM 3119 C CA . ALA B 1 111 ? -0.867 -3.219 -0.999 1 98.81 111 ALA B CA 1
ATOM 3120 C C . ALA B 1 111 ? -2.219 -2.584 -1.308 1 98.81 111 ALA B C 1
ATOM 3122 O O . ALA B 1 111 ? -2.355 -1.358 -1.285 1 98.81 111 ALA B O 1
ATOM 3123 N N . LEU B 1 112 ? -3.178 -3.418 -1.552 1 98.88 112 LEU B N 1
ATOM 3124 C CA . LEU B 1 112 ? -4.527 -2.953 -1.857 1 98.88 112 LEU B CA 1
ATOM 3125 C C . LEU B 1 112 ? -5.133 -2.227 -0.662 1 98.88 112 LEU B C 1
ATOM 3127 O O . LEU B 1 112 ? -5.754 -1.172 -0.819 1 98.88 112 LEU B O 1
ATOM 3131 N N . MET B 1 113 ? -4.973 -2.779 0.501 1 98.81 113 MET B N 1
ATOM 3132 C CA . MET B 1 113 ? -5.465 -2.176 1.736 1 98.81 113 MET B CA 1
ATOM 3133 C C . MET B 1 113 ? -4.902 -0.771 1.916 1 98.81 113 MET B C 1
ATOM 3135 O O . MET B 1 113 ? -5.656 0.181 2.129 1 98.81 113 MET B O 1
ATOM 3139 N N . TRP B 1 114 ? -3.619 -0.622 1.75 1 98.62 114 TRP B N 1
ATOM 3140 C CA . TRP B 1 114 ? -2.957 0.661 1.958 1 98.62 114 TRP B CA 1
ATOM 3141 C C . TRP B 1 114 ? -3.338 1.655 0.867 1 98.62 114 TRP B C 1
ATOM 3143 O O . TRP B 1 114 ? -3.566 2.834 1.145 1 98.62 114 TRP B O 1
ATOM 3153 N N . ALA B 1 115 ? -3.359 1.173 -0.381 1 98.75 115 ALA B N 1
ATOM 3154 C CA . ALA B 1 115 ? -3.758 2.045 -1.482 1 98.75 115 ALA B CA 1
ATOM 3155 C C . ALA B 1 115 ? -5.168 2.586 -1.271 1 98.75 115 ALA B C 1
ATOM 3157 O O . ALA B 1 115 ? -5.434 3.764 -1.529 1 98.75 115 ALA B O 1
ATOM 3158 N N . ALA B 1 116 ? -6.055 1.755 -0.789 1 98.75 116 ALA B N 1
ATOM 3159 C CA . ALA B 1 116 ? -7.434 2.15 -0.514 1 98.75 116 ALA B CA 1
ATOM 3160 C C . ALA B 1 116 ? -7.496 3.16 0.63 1 98.75 116 ALA B C 1
ATOM 3162 O O . ALA B 1 116 ? -8.219 4.156 0.55 1 98.75 116 ALA B O 1
ATOM 3163 N N . ALA B 1 117 ? -6.723 2.914 1.67 1 98.56 117 ALA B N 1
ATOM 3164 C CA . ALA B 1 117 ? -6.723 3.779 2.846 1 98.56 117 ALA B CA 1
ATOM 3165 C C . ALA B 1 117 ? -6.297 5.199 2.484 1 98.56 117 ALA B C 1
ATOM 3167 O O . ALA B 1 117 ? -6.742 6.164 3.105 1 98.56 117 ALA B O 1
ATOM 3168 N N . ARG B 1 118 ? -5.48 5.285 1.415 1 98.31 118 ARG B N 1
ATOM 3169 C CA . ARG B 1 118 ? -4.91 6.586 1.083 1 98.31 118 ARG B CA 1
ATOM 3170 C C . ARG B 1 118 ? -5.473 7.109 -0.236 1 98.31 118 ARG B C 1
ATOM 3172 O O . ARG B 1 118 ? -5.039 8.148 -0.731 1 98.31 118 ARG B O 1
ATOM 3179 N N . ASN B 1 119 ? -6.406 6.371 -0.836 1 98.19 119 ASN B N 1
ATOM 3180 C CA . ASN B 1 119 ? -7.055 6.754 -2.086 1 98.19 119 ASN B CA 1
ATOM 3181 C C . ASN B 1 119 ? -6.035 7.016 -3.189 1 98.19 119 ASN B C 1
ATOM 3183 O O . ASN B 1 119 ? -6.152 8 -3.926 1 98.19 119 ASN B O 1
ATOM 3187 N N . LEU B 1 120 ? -5.062 6.164 -3.318 1 98.56 120 LEU B N 1
ATOM 3188 C CA . LEU B 1 120 ? -3.939 6.426 -4.211 1 98.56 120 LEU B CA 1
ATOM 3189 C C . LEU B 1 120 ? -4.371 6.316 -5.672 1 98.56 120 LEU B C 1
ATOM 3191 O O . LEU B 1 120 ? -3.973 7.133 -6.504 1 98.56 120 LEU B O 1
ATOM 3195 N N . ALA B 1 121 ? -5.184 5.285 -5.988 1 98.25 121 ALA B N 1
ATOM 3196 C CA . ALA B 1 121 ? -5.609 5.09 -7.371 1 98.25 121 ALA B CA 1
ATOM 3197 C C . ALA B 1 121 ? -6.402 6.293 -7.875 1 98.25 121 ALA B C 1
ATOM 3199 O O . ALA B 1 121 ? -6.195 6.754 -9 1 98.25 121 ALA B O 1
ATOM 3200 N N . LEU B 1 122 ? -7.293 6.828 -7.059 1 97.94 122 LEU B N 1
ATOM 3201 C CA . LEU B 1 122 ? -8.086 8 -7.414 1 97.94 122 LEU B CA 1
ATOM 3202 C C . LEU B 1 122 ? -7.191 9.211 -7.652 1 97.94 122 LEU B C 1
ATOM 3204 O O . LEU B 1 122 ? -7.34 9.906 -8.656 1 97.94 122 LEU B O 1
ATOM 3208 N N . MET B 1 123 ? -6.285 9.492 -6.711 1 98.06 123 MET B N 1
ATOM 3209 C CA . MET B 1 123 ? -5.402 10.648 -6.836 1 98.06 123 MET B CA 1
ATOM 3210 C C . MET B 1 123 ? -4.555 10.547 -8.102 1 98.06 123 MET B C 1
ATOM 3212 O O . MET B 1 123 ? -4.418 11.531 -8.836 1 98.06 123 MET B O 1
ATOM 3216 N N . ASP B 1 124 ? -4.023 9.336 -8.391 1 98.19 124 ASP B N 1
ATOM 3217 C CA . ASP B 1 124 ? -3.193 9.141 -9.57 1 98.19 124 ASP B CA 1
ATOM 3218 C C . ASP B 1 124 ? -3.977 9.453 -10.852 1 98.19 124 ASP B C 1
ATOM 3220 O O . ASP B 1 124 ? -3.5 10.188 -11.711 1 98.19 124 ASP B O 1
ATOM 3224 N N . ARG B 1 125 ? -5.164 8.906 -10.945 1 96.56 125 ARG B N 1
ATOM 3225 C CA . ARG B 1 125 ? -5.992 9.125 -12.125 1 96.56 125 ARG B CA 1
ATOM 3226 C C . ARG B 1 125 ? -6.312 10.609 -12.305 1 96.56 125 ARG B C 1
ATOM 3228 O O . ARG B 1 125 ? -6.191 11.148 -13.406 1 96.56 125 ARG B O 1
ATOM 3235 N N . GLU B 1 126 ? -6.734 11.219 -11.227 1 96.31 126 GLU B N 1
ATOM 3236 C CA . GLU B 1 126 ? -7.16 12.617 -11.289 1 96.31 126 GLU B CA 1
ATOM 3237 C C . GLU B 1 126 ? -5.988 13.539 -11.625 1 96.31 126 GLU B C 1
ATOM 3239 O O . GLU B 1 126 ? -6.137 14.484 -12.398 1 96.31 126 GLU B O 1
ATOM 3244 N N . MET B 1 127 ? -4.848 13.289 -11.062 1 96.94 127 MET B N 1
ATOM 3245 C CA . MET B 1 127 ? -3.666 14.102 -11.344 1 96.94 127 MET B CA 1
ATOM 3246 C C . MET B 1 127 ? -3.258 13.977 -12.805 1 96.94 127 MET B C 1
ATOM 3248 O O . MET B 1 127 ? -2.904 14.969 -13.445 1 96.94 127 MET B O 1
ATOM 3252 N N . ARG B 1 128 ? -3.303 12.773 -13.352 1 96.69 128 ARG B N 1
ATOM 3253 C CA . ARG B 1 128 ? -2.971 12.562 -14.758 1 96.69 128 ARG B CA 1
ATOM 3254 C C . ARG B 1 128 ? -3.98 13.25 -15.664 1 96.69 128 ARG B C 1
ATOM 3256 O O . ARG B 1 128 ? -3.654 13.609 -16.797 1 96.69 128 ARG B O 1
ATOM 3263 N N . ALA B 1 129 ? -5.168 13.438 -15.203 1 94.19 129 ALA B N 1
ATOM 3264 C CA . ALA B 1 129 ? -6.211 14.133 -15.953 1 94.19 129 ALA B CA 1
ATOM 3265 C C . ALA B 1 129 ? -6.137 15.641 -15.727 1 94.19 129 ALA B C 1
ATOM 3267 O O . ALA B 1 129 ? -6.984 16.391 -16.219 1 94.19 129 ALA B O 1
ATOM 3268 N N . GLY B 1 130 ? -5.172 16.141 -14.922 1 94.75 130 GLY B N 1
ATOM 3269 C CA . GLY B 1 130 ? -4.938 17.562 -14.742 1 94.75 130 GLY B CA 1
ATOM 3270 C C . GLY B 1 130 ? -5.594 18.125 -13.492 1 94.75 130 GLY B C 1
ATOM 3271 O O . GLY B 1 130 ? -5.621 19.328 -13.289 1 94.75 130 GLY B O 1
ATOM 3272 N N . GLN B 1 131 ? -6.117 17.25 -12.734 1 94.5 131 GLN B N 1
ATOM 3273 C CA . GLN B 1 131 ? -6.746 17.688 -11.492 1 94.5 131 GLN B CA 1
ATOM 3274 C C . GLN B 1 131 ? -5.824 17.469 -10.297 1 94.5 131 GLN B C 1
ATOM 3276 O O . GLN B 1 131 ? -5.109 16.469 -10.234 1 94.5 131 GLN B O 1
ATOM 3281 N N . TRP B 1 132 ? -5.758 18.469 -9.492 1 93.94 132 TRP B N 1
ATOM 3282 C CA . TRP B 1 132 ? -4.984 18.375 -8.258 1 93.94 132 TRP B CA 1
ATOM 3283 C C . TRP B 1 132 ? -5.891 18.062 -7.066 1 93.94 132 TRP B C 1
ATOM 3285 O O . TRP B 1 132 ? -6.27 18.969 -6.324 1 93.94 132 TRP B O 1
ATOM 3295 N N . LEU B 1 133 ? -6.211 16.859 -6.902 1 89.38 133 LEU B N 1
ATOM 3296 C CA . LEU B 1 133 ? -7.133 16.422 -5.863 1 89.38 133 LEU B CA 1
ATOM 3297 C C . LEU B 1 133 ? -6.371 15.977 -4.617 1 89.38 133 LEU B C 1
ATOM 3299 O O . LEU B 1 133 ? -5.59 15.023 -4.664 1 89.38 133 LEU B O 1
ATOM 3303 N N . ARG B 1 134 ? -6.551 16.656 -3.531 1 87.12 134 ARG B N 1
ATOM 3304 C CA . ARG B 1 134 ? -5.953 16.297 -2.25 1 87.12 134 ARG B CA 1
ATOM 3305 C C . ARG B 1 134 ? -6.953 15.547 -1.374 1 87.12 134 ARG B C 1
ATOM 3307 O O . ARG B 1 134 ? -7.941 16.125 -0.92 1 87.12 134 ARG B O 1
ATOM 3314 N N . GLU B 1 135 ? -6.691 14.312 -1.173 1 88.88 135 GLU B N 1
ATOM 3315 C CA . GLU B 1 135 ? -7.613 13.461 -0.434 1 88.88 135 GLU B CA 1
ATOM 3316 C C . GLU B 1 135 ? -7.16 13.281 1.013 1 88.88 135 GLU B C 1
ATOM 3318 O O . GLU B 1 135 ? -5.961 13.273 1.298 1 88.88 135 GLU B O 1
ATOM 3323 N N . ASP B 1 136 ? -8.172 13.164 1.86 1 92.06 136 ASP B N 1
ATOM 3324 C CA . ASP B 1 136 ? -7.891 12.711 3.219 1 92.06 136 ASP B CA 1
ATOM 3325 C C . ASP B 1 136 ? -7.844 11.188 3.289 1 92.06 136 ASP B C 1
ATOM 3327 O O . ASP B 1 136 ? -8.766 10.508 2.834 1 92.06 136 ASP B O 1
ATOM 3331 N N . GLY B 1 137 ? -6.754 10.68 3.793 1 95.19 137 GLY B N 1
ATOM 3332 C CA . GLY B 1 137 ? -6.621 9.242 3.969 1 95.19 137 GLY B CA 1
ATOM 3333 C C . GLY B 1 137 ? -7.07 8.766 5.336 1 95.19 137 GLY B C 1
ATOM 3334 O O . GLY B 1 137 ? -7.676 9.523 6.098 1 95.19 137 GLY B O 1
ATOM 3335 N N . MET B 1 138 ? -6.895 7.57 5.574 1 96.88 138 MET B N 1
ATOM 3336 C CA . MET B 1 138 ? -7.145 6.914 6.855 1 96.88 138 MET B CA 1
ATOM 3337 C C . MET B 1 138 ? -5.859 6.332 7.43 1 96.88 138 MET B C 1
ATOM 3339 O O . MET B 1 138 ? -5.121 5.637 6.73 1 96.88 138 MET B O 1
ATOM 3343 N N . GLN B 1 139 ? -5.555 6.684 8.609 1 97.38 139 GLN B N 1
ATOM 3344 C CA . GLN B 1 139 ? -4.453 6.012 9.281 1 97.38 139 GLN B CA 1
ATOM 3345 C C . GLN B 1 139 ? -4.859 4.613 9.75 1 97.38 139 GLN B C 1
ATOM 3347 O O . GLN B 1 139 ? -5.953 4.43 10.281 1 97.38 139 GLN B O 1
ATOM 3352 N N . LEU B 1 140 ? -3.984 3.635 9.562 1 98 140 LEU B N 1
ATOM 3353 C CA . LEU B 1 140 ? -4.344 2.256 9.883 1 98 140 LEU B CA 1
ATOM 3354 C C . LEU B 1 140 ? -3.703 1.813 11.195 1 98 140 LEU B C 1
ATOM 3356 O O . LEU B 1 140 ? -4.145 0.838 11.805 1 98 140 LEU B O 1
ATOM 3360 N N . THR B 1 141 ? -2.566 2.488 11.594 1 96.12 141 THR B N 1
ATOM 3361 C CA . THR B 1 141 ? -1.975 2.17 12.891 1 96.12 141 THR B CA 1
ATOM 3362 C C . THR B 1 141 ? -3.02 2.258 14 1 96.12 141 THR B C 1
ATOM 3364 O O . THR B 1 141 ? -3.75 3.248 14.094 1 96.12 141 THR B O 1
ATOM 3367 N N . GLY B 1 142 ? -3.137 1.215 14.766 1 96.88 142 GLY B N 1
ATOM 3368 C CA . GLY B 1 142 ? -4.07 1.18 15.883 1 96.88 142 GLY B CA 1
ATOM 3369 C C . GLY B 1 142 ? -5.461 0.732 15.477 1 96.88 142 GLY B C 1
ATOM 3370 O O . GLY B 1 142 ? -6.281 0.394 16.328 1 96.88 142 GLY B O 1
ATOM 3371 N N . LYS B 1 143 ? -5.766 0.714 14.234 1 98.31 143 LYS B N 1
ATOM 3372 C CA . LYS B 1 143 ? -7.086 0.308 13.773 1 98.31 143 LYS B CA 1
ATOM 3373 C C . LYS B 1 143 ? -7.172 -1.208 13.609 1 98.31 143 LYS B C 1
ATOM 3375 O O . LYS B 1 143 ? -6.164 -1.907 13.734 1 98.31 143 LYS B O 1
ATOM 3380 N N . THR B 1 144 ? -8.344 -1.73 13.359 1 98.81 144 THR B N 1
ATOM 3381 C CA . THR B 1 144 ? -8.586 -3.168 13.398 1 98.81 144 THR B CA 1
ATOM 3382 C C . THR B 1 144 ? -8.766 -3.727 11.992 1 98.81 144 THR B C 1
ATOM 3384 O O . THR B 1 144 ? -9.562 -3.209 11.203 1 98.81 144 THR B O 1
ATOM 3387 N N . LEU B 1 145 ? -7.992 -4.715 11.695 1 98.88 145 LEU B N 1
ATOM 3388 C CA . LEU B 1 145 ? -8.172 -5.535 10.508 1 98.88 145 LEU B CA 1
ATOM 3389 C C . LEU B 1 145 ? -8.914 -6.824 10.844 1 98.88 145 LEU B C 1
ATOM 3391 O O . LEU B 1 145 ? -8.484 -7.578 11.719 1 98.88 145 LEU B O 1
ATOM 3395 N N . GLY B 1 146 ? -10.023 -7.047 10.172 1 98.88 146 GLY B N 1
ATOM 3396 C CA . GLY B 1 146 ? -10.75 -8.297 10.289 1 98.88 146 GLY B CA 1
ATOM 3397 C C . GLY B 1 146 ? -10.516 -9.234 9.117 1 98.88 146 GLY B C 1
ATOM 3398 O O . GLY B 1 146 ? -10.781 -8.883 7.965 1 98.88 146 GLY B O 1
ATOM 3399 N N . LEU B 1 147 ? -10.047 -10.414 9.383 1 98.81 147 LEU B N 1
ATOM 3400 C CA . LEU B 1 147 ? -9.797 -11.438 8.367 1 98.81 147 LEU B CA 1
ATOM 3401 C C . LEU B 1 147 ? -10.906 -12.477 8.359 1 98.81 147 LEU B C 1
ATOM 3403 O O . LEU B 1 147 ? -11.164 -13.125 9.375 1 98.81 147 LEU B O 1
ATOM 3407 N N . ILE B 1 148 ? -11.57 -12.602 7.227 1 98.62 148 ILE B N 1
ATOM 3408 C CA . ILE B 1 148 ? -12.555 -13.672 7.051 1 98.62 148 ILE B CA 1
ATOM 3409 C C . ILE B 1 148 ? -11.914 -14.836 6.301 1 98.62 148 ILE B C 1
ATOM 3411 O O . ILE B 1 148 ? -11.742 -14.773 5.078 1 98.62 148 ILE B O 1
ATOM 3415 N N . GLY B 1 149 ? -11.703 -15.891 6.98 1 97.25 149 GLY B N 1
ATOM 3416 C CA . GLY B 1 149 ? -10.844 -16.969 6.512 1 97.25 149 GLY B CA 1
ATOM 3417 C C . GLY B 1 149 ? -9.406 -16.828 6.984 1 97.25 149 GLY B C 1
ATOM 3418 O O . GLY B 1 149 ? -8.82 -15.75 6.914 1 97.25 149 GLY B O 1
ATOM 3419 N N . PHE B 1 150 ? -8.922 -17.922 7.48 1 96.75 150 PHE B N 1
ATOM 3420 C CA . PHE B 1 150 ? -7.578 -17.859 8.047 1 96.75 150 PHE B CA 1
ATOM 3421 C C . PHE B 1 150 ? -6.777 -19.094 7.68 1 96.75 150 PHE B C 1
ATOM 3423 O O . PHE B 1 150 ? -6.734 -20.062 8.445 1 96.75 150 PHE B O 1
ATOM 3430 N N . GLY B 1 151 ? -6.199 -19.094 6.582 1 94.31 151 GLY B N 1
ATOM 3431 C CA . GLY B 1 151 ? -5.23 -20.062 6.113 1 94.31 151 GLY B CA 1
ATOM 3432 C C . GLY B 1 151 ? -3.836 -19.484 5.945 1 94.31 151 GLY B C 1
ATOM 3433 O O . GLY B 1 151 ? -3.416 -18.625 6.727 1 94.31 151 GLY B O 1
ATOM 3434 N N . GLY B 1 152 ? -3.068 -20.062 5.02 1 93.69 152 GLY B N 1
ATOM 3435 C CA . GLY B 1 152 ? -1.714 -19.578 4.801 1 93.69 152 GLY B CA 1
ATOM 3436 C C . GLY B 1 152 ? -1.652 -18.109 4.418 1 93.69 152 GLY B C 1
ATOM 3437 O O . GLY B 1 152 ? -0.842 -17.359 4.961 1 93.69 152 GLY B O 1
ATOM 3438 N N . ILE B 1 153 ? -2.5 -17.688 3.525 1 95.62 153 ILE B N 1
ATOM 3439 C CA . ILE B 1 153 ? -2.512 -16.312 3.061 1 95.62 153 ILE B CA 1
ATOM 3440 C C . ILE B 1 153 ? -2.965 -15.383 4.191 1 95.62 153 ILE B C 1
ATOM 3442 O O . ILE B 1 153 ? -2.32 -14.375 4.469 1 95.62 153 ILE B O 1
ATOM 3446 N N . GLY B 1 154 ? -4.078 -15.734 4.887 1 96.75 154 GLY B N 1
ATOM 3447 C CA . GLY B 1 154 ? -4.582 -14.953 6.004 1 96.75 154 GLY B CA 1
ATOM 3448 C C . GLY B 1 154 ? -3.559 -14.75 7.105 1 96.75 154 GLY B C 1
ATOM 3449 O O . GLY B 1 154 ? -3.453 -13.664 7.676 1 96.75 154 GLY B O 1
ATOM 3450 N N . ALA B 1 155 ? -2.84 -15.797 7.367 1 96.44 155 ALA B N 1
ATOM 3451 C CA . ALA B 1 155 ? -1.814 -15.734 8.406 1 96.44 155 ALA B CA 1
ATOM 3452 C C . ALA B 1 155 ? -0.713 -14.75 8.031 1 96.44 155 ALA B C 1
ATOM 3454 O O . ALA B 1 155 ? -0.211 -14.016 8.883 1 96.44 155 ALA B O 1
ATOM 3455 N N . GLU B 1 156 ? -0.322 -14.836 6.777 1 96.31 156 GLU B N 1
ATOM 3456 C CA . GLU B 1 156 ? 0.703 -13.906 6.309 1 96.31 156 GLU B CA 1
ATOM 3457 C C . GLU B 1 156 ? 0.203 -12.461 6.348 1 96.31 156 GLU B C 1
ATOM 3459 O O . GLU B 1 156 ? 0.946 -11.555 6.719 1 96.31 156 GLU B O 1
ATOM 3464 N N . VAL B 1 157 ? -1.046 -12.219 5.98 1 98.31 157 VAL B N 1
ATOM 3465 C CA . VAL B 1 157 ? -1.644 -10.891 6.066 1 98.31 157 VAL B CA 1
ATOM 3466 C C . VAL B 1 157 ? -1.65 -10.422 7.52 1 98.31 157 VAL B C 1
ATOM 3468 O O . VAL B 1 157 ? -1.293 -9.273 7.809 1 98.31 157 VAL B O 1
ATOM 3471 N N . ALA B 1 158 ? -2.029 -11.32 8.398 1 98.12 158 ALA B N 1
ATOM 3472 C CA . ALA B 1 158 ? -2.064 -11.008 9.828 1 98.12 158 ALA B CA 1
ATOM 3473 C C . ALA B 1 158 ? -0.687 -10.578 10.328 1 98.12 158 ALA B C 1
ATOM 3475 O O . ALA B 1 158 ? -0.564 -9.602 11.062 1 98.12 158 ALA B O 1
ATOM 3476 N N . ARG B 1 159 ? 0.275 -11.312 9.938 1 96.75 159 ARG B N 1
ATOM 3477 C CA . ARG B 1 159 ? 1.639 -11.016 10.367 1 96.75 159 ARG B CA 1
ATOM 3478 C C . ARG B 1 159 ? 2.064 -9.617 9.922 1 96.75 159 ARG B C 1
ATOM 3480 O O . ARG B 1 159 ? 2.564 -8.836 10.734 1 96.75 159 ARG B O 1
ATOM 3487 N N . ILE B 1 160 ? 1.853 -9.281 8.672 1 97.5 160 ILE B N 1
ATOM 3488 C CA . ILE B 1 160 ? 2.273 -7.996 8.125 1 97.5 160 ILE B CA 1
ATOM 3489 C C . ILE B 1 160 ? 1.478 -6.867 8.773 1 97.5 160 ILE B C 1
ATOM 3491 O O . ILE B 1 160 ? 2.047 -5.852 9.188 1 97.5 160 ILE B O 1
ATOM 3495 N N . ALA B 1 161 ? 0.155 -7.047 8.898 1 97.81 161 ALA B N 1
ATOM 3496 C CA . ALA B 1 161 ? -0.705 -6.023 9.484 1 97.81 161 ALA B CA 1
ATOM 3497 C C . ALA B 1 161 ? -0.336 -5.77 10.945 1 97.81 161 ALA B C 1
ATOM 3499 O O . ALA B 1 161 ? -0.29 -4.621 11.383 1 97.81 161 ALA B O 1
ATOM 3500 N N . HIS B 1 162 ? -0.102 -6.844 11.617 1 96.12 162 HIS B N 1
ATOM 3501 C CA . HIS B 1 162 ? 0.326 -6.715 13 1 96.12 162 HIS B CA 1
ATOM 3502 C C . HIS B 1 162 ? 1.645 -5.953 13.102 1 96.12 162 HIS B C 1
ATOM 3504 O O . HIS B 1 162 ? 1.802 -5.09 13.969 1 96.12 162 HIS B O 1
ATOM 3510 N N . GLY B 1 163 ? 2.551 -6.25 12.289 1 93.62 163 GLY B N 1
ATOM 3511 C CA . GLY B 1 163 ? 3.83 -5.559 12.25 1 93.62 163 GLY B CA 1
ATOM 3512 C C . GLY B 1 163 ? 3.699 -4.082 11.922 1 93.62 163 GLY B C 1
ATOM 3513 O O . GLY B 1 163 ? 4.566 -3.283 12.281 1 93.62 163 GLY B O 1
ATOM 3514 N N . SER B 1 164 ? 2.604 -3.719 11.266 1 95.56 164 SER B N 1
ATOM 3515 C CA . SER B 1 164 ? 2.355 -2.33 10.891 1 95.56 164 SER B CA 1
ATOM 3516 C C . SER B 1 164 ? 1.677 -1.567 12.023 1 95.56 164 SER B C 1
ATOM 3518 O O . SER B 1 164 ? 1.456 -0.358 11.922 1 95.56 164 SER B O 1
ATOM 3520 N N . GLY B 1 165 ? 1.316 -2.297 13.086 1 96.5 165 GLY B N 1
ATOM 3521 C CA . GLY B 1 165 ? 0.721 -1.652 14.25 1 96.5 165 GLY B CA 1
ATOM 3522 C C . GLY B 1 165 ? -0.793 -1.738 14.266 1 96.5 165 GLY B C 1
ATOM 3523 O O . GLY B 1 165 ? -1.452 -1.023 15.023 1 96.5 165 GLY B O 1
ATOM 3524 N N . MET B 1 166 ? -1.352 -2.609 13.469 1 98 166 MET B N 1
ATOM 3525 C CA . MET B 1 166 ? -2.799 -2.805 13.477 1 98 166 MET B CA 1
ATOM 3526 C C . MET B 1 166 ? -3.195 -3.869 14.492 1 98 166 MET B C 1
ATOM 3528 O O . MET B 1 166 ? -2.371 -4.695 14.891 1 98 166 MET B O 1
ATOM 3532 N N . LYS B 1 167 ? -4.406 -3.809 14.945 1 98.44 167 LYS B N 1
ATOM 3533 C CA . LYS B 1 167 ? -5.039 -4.934 15.625 1 98.44 167 LYS B CA 1
ATOM 3534 C C . LYS B 1 167 ? -5.641 -5.914 14.617 1 98.44 167 LYS B C 1
ATOM 3536 O O . LYS B 1 167 ? -6.203 -5.504 13.602 1 98.44 167 LYS B O 1
ATOM 3541 N N . VAL B 1 168 ? -5.5 -7.215 14.891 1 98.62 168 VAL B N 1
ATOM 3542 C CA . VAL B 1 168 ? -5.992 -8.203 13.938 1 98.62 168 VAL B CA 1
ATOM 3543 C C . VAL B 1 168 ? -6.992 -9.125 14.617 1 98.62 168 VAL B C 1
ATOM 3545 O O . VAL B 1 168 ? -6.676 -9.75 15.633 1 98.62 168 VAL B O 1
ATOM 3548 N N . ILE B 1 169 ? -8.156 -9.18 14.102 1 98.69 169 ILE B N 1
ATOM 3549 C CA . ILE B 1 169 ? -9.141 -10.18 14.492 1 98.69 169 ILE B CA 1
ATOM 3550 C C . ILE B 1 169 ? -9.484 -11.062 13.289 1 98.69 169 ILE B C 1
ATOM 3552 O O . ILE B 1 169 ? -9.266 -10.672 12.141 1 98.69 169 ILE B O 1
ATOM 3556 N N . ALA B 1 170 ? -9.938 -12.266 13.523 1 98.56 170 ALA B N 1
ATOM 3557 C CA . ALA B 1 170 ? -10.18 -13.195 12.422 1 98.56 170 ALA B CA 1
ATOM 3558 C C . ALA B 1 170 ? -11.383 -14.086 12.711 1 98.56 170 ALA B C 1
ATOM 3560 O O . ALA B 1 170 ? -11.766 -14.266 13.867 1 98.56 170 ALA B O 1
ATOM 3561 N N . TRP B 1 171 ? -11.977 -14.516 11.688 1 98.06 171 TRP B N 1
ATOM 3562 C CA . TRP B 1 171 ? -13.023 -15.539 11.727 1 98.06 171 TRP B CA 1
ATOM 3563 C C . TRP B 1 171 ? -12.688 -16.688 10.789 1 98.06 171 TRP B C 1
ATOM 3565 O O . TRP B 1 171 ? -12.258 -16.484 9.656 1 98.06 171 TRP B O 1
ATOM 3575 N N . ASN B 1 172 ? -12.789 -17.828 11.211 1 95.75 172 ASN B N 1
ATOM 3576 C CA . ASN B 1 172 ? -12.68 -19.078 10.469 1 95.75 172 ASN B CA 1
ATOM 3577 C C . ASN B 1 172 ? -13.672 -20.125 10.977 1 95.75 172 ASN B C 1
ATOM 3579 O O . ASN B 1 172 ? -14.07 -20.078 12.148 1 95.75 172 ASN B O 1
ATOM 3583 N N . ARG B 1 173 ? -14.172 -21 10.102 1 91.31 173 ARG B N 1
ATOM 3584 C CA . ARG B 1 173 ? -15.078 -22.047 10.555 1 91.31 173 ARG B CA 1
ATOM 3585 C C . ARG B 1 173 ? -14.516 -22.766 11.773 1 91.31 173 ARG B C 1
ATOM 3587 O O . ARG B 1 173 ? -15.219 -22.938 12.773 1 91.31 173 ARG B O 1
ATOM 3594 N N . THR B 1 174 ? -13.32 -23.156 11.633 1 90.56 174 THR B N 1
ATOM 3595 C CA . THR B 1 174 ? -12.586 -23.703 12.766 1 90.56 174 THR B CA 1
ATOM 3596 C C . THR B 1 174 ? -11.461 -22.766 13.195 1 90.56 174 THR B C 1
ATOM 3598 O O . THR B 1 174 ? -10.477 -22.594 12.477 1 90.56 174 THR B O 1
ATOM 3601 N N . PRO B 1 175 ? -11.641 -22.234 14.336 1 87.25 175 PRO B N 1
ATOM 3602 C CA . PRO B 1 175 ? -10.617 -21.281 14.781 1 87.25 175 PRO B CA 1
ATOM 3603 C C . PRO B 1 175 ? -9.234 -21.906 14.875 1 87.25 175 PRO B C 1
ATOM 3605 O O . PRO B 1 175 ? -9.109 -23.094 15.219 1 87.25 175 PRO B O 1
ATOM 3608 N N . LYS B 1 176 ? -8.227 -21.156 14.578 1 88.19 176 LYS B N 1
ATOM 3609 C CA . LYS B 1 176 ? -6.828 -21.547 14.664 1 88.19 176 LYS B CA 1
ATOM 3610 C C . LYS B 1 176 ? -6.039 -20.594 15.562 1 88.19 176 LYS B C 1
ATOM 3612 O O . LYS B 1 176 ? -5.594 -19.547 15.109 1 88.19 176 LYS B O 1
ATOM 3617 N N . PRO B 1 177 ? -5.918 -20.969 16.75 1 85.94 177 PRO B N 1
ATOM 3618 C CA . PRO B 1 177 ? -5.164 -20.078 17.641 1 85.94 177 PRO B CA 1
ATOM 3619 C C . PRO B 1 177 ? -3.84 -19.625 17.031 1 85.94 177 PRO B C 1
ATOM 3621 O O . PRO B 1 177 ? -3.014 -20.453 16.641 1 85.94 177 PRO B O 1
ATOM 3624 N N . THR B 1 178 ? -3.697 -18.391 16.875 1 91.56 178 THR B N 1
ATOM 3625 C CA . THR B 1 178 ? -2.504 -17.766 16.297 1 91.56 178 THR B CA 1
ATOM 3626 C C . THR B 1 178 ? -2.092 -16.547 17.109 1 91.56 178 THR B C 1
ATOM 3628 O O . THR B 1 178 ? -2.906 -15.656 17.359 1 91.56 178 THR B O 1
ATOM 3631 N N . PRO B 1 179 ? -0.861 -16.531 17.547 1 91.19 179 PRO B N 1
ATOM 3632 C CA . PRO B 1 179 ? -0.406 -15.367 18.312 1 91.19 179 PRO B CA 1
ATOM 3633 C C . PRO B 1 179 ? -0.639 -14.055 17.562 1 91.19 179 PRO B C 1
ATOM 3635 O O . PRO B 1 179 ? -0.4 -13.969 16.359 1 91.19 179 PRO B O 1
ATOM 3638 N N . GLY B 1 180 ? -1.212 -13.039 18.266 1 93.19 180 GLY B N 1
ATOM 3639 C CA . GLY B 1 180 ? -1.404 -11.711 17.703 1 93.19 180 GLY B CA 1
ATOM 3640 C C . GLY B 1 180 ? -2.715 -11.562 16.953 1 93.19 180 GLY B C 1
ATOM 3641 O O . GLY B 1 180 ? -3.029 -10.484 16.453 1 93.19 180 GLY B O 1
ATOM 3642 N N . VAL B 1 181 ? -3.445 -12.734 16.891 1 97.06 181 VAL B N 1
ATOM 3643 C CA . VAL B 1 181 ? -4.727 -12.711 16.188 1 97.06 181 VAL B CA 1
ATOM 3644 C C . VAL B 1 181 ? -5.836 -13.164 17.141 1 97.06 181 VAL B C 1
ATOM 3646 O O . VAL B 1 181 ? -5.727 -14.219 17.766 1 97.06 181 VAL B O 1
ATOM 3649 N N . THR B 1 182 ? -6.84 -12.383 17.344 1 97.75 182 THR B N 1
ATOM 3650 C CA . THR B 1 182 ? -7.988 -12.75 18.156 1 97.75 182 THR B CA 1
ATOM 3651 C C . THR B 1 182 ? -9.125 -13.266 17.281 1 97.75 182 THR B C 1
ATOM 3653 O O . THR B 1 182 ? -9.633 -12.547 16.422 1 97.75 182 THR B O 1
ATOM 3656 N N . PHE B 1 183 ? -9.492 -14.508 17.5 1 98 183 PHE B N 1
ATOM 3657 C CA . PHE B 1 183 ? -10.617 -15.07 16.766 1 98 183 PHE B CA 1
ATOM 3658 C C . PHE B 1 183 ? -11.938 -14.664 17.406 1 98 183 PHE B C 1
ATOM 3660 O O . PHE B 1 183 ? -12.094 -14.75 18.625 1 98 183 PHE B O 1
ATOM 3667 N N . VAL B 1 184 ? -12.82 -14.188 16.609 1 97.94 184 VAL B N 1
ATOM 3668 C CA . VAL B 1 184 ? -14.117 -13.719 17.078 1 97.94 184 VAL B CA 1
ATOM 3669 C C . VAL B 1 184 ? -15.227 -14.242 16.156 1 97.94 184 VAL B C 1
ATOM 3671 O O . VAL B 1 184 ? -14.945 -14.836 15.125 1 97.94 184 VAL B O 1
ATOM 3674 N N . ASP B 1 185 ? -16.453 -14.062 16.578 1 97.75 185 ASP B N 1
ATOM 3675 C CA . ASP B 1 185 ? -17.578 -14.422 15.695 1 97.75 185 ASP B CA 1
ATOM 3676 C C . ASP B 1 185 ? -17.734 -13.406 14.562 1 97.75 185 ASP B C 1
ATOM 3678 O O . ASP B 1 185 ? -17.172 -12.305 14.625 1 97.75 185 ASP B O 1
ATOM 3682 N N . ILE B 1 186 ? -18.5 -13.766 13.602 1 98.19 186 ILE B N 1
ATOM 3683 C CA . ILE B 1 186 ? -18.562 -13 12.359 1 98.19 186 ILE B CA 1
ATOM 3684 C C . ILE B 1 186 ? -19.188 -11.633 12.625 1 98.19 186 ILE B C 1
ATOM 3686 O O . ILE B 1 186 ? -18.766 -10.625 12.062 1 98.19 186 ILE B O 1
ATOM 3690 N N . ASP B 1 187 ? -20.188 -11.523 13.477 1 98.5 187 ASP B N 1
ATOM 3691 C CA . ASP B 1 187 ? -20.859 -10.266 13.773 1 98.5 187 ASP B CA 1
ATOM 3692 C C . ASP B 1 187 ? -19.891 -9.273 14.43 1 98.5 187 ASP B C 1
ATOM 3694 O O . ASP B 1 187 ? -19.875 -8.094 14.078 1 98.5 187 ASP B O 1
ATOM 3698 N N . THR B 1 188 ? -19.188 -9.773 15.375 1 98.69 188 THR B N 1
ATOM 3699 C CA . THR B 1 188 ? -18.172 -8.953 16.047 1 98.69 188 THR B CA 1
ATOM 3700 C C . THR B 1 188 ? -17.125 -8.477 15.047 1 98.69 188 THR B C 1
ATOM 3702 O O . THR B 1 188 ? -16.719 -7.309 15.062 1 98.69 188 THR B O 1
ATOM 3705 N N . LEU B 1 189 ? -16.672 -9.328 14.172 1 98.81 189 LEU B N 1
ATOM 3706 C CA . LEU B 1 189 ? -15.664 -8.984 13.188 1 98.81 189 LEU B CA 1
ATOM 3707 C C . LEU B 1 189 ? -16.141 -7.855 12.273 1 98.81 189 LEU B C 1
ATOM 3709 O O . LEU B 1 189 ? -15.43 -6.879 12.055 1 98.81 189 LEU B O 1
ATOM 3713 N N . LEU B 1 190 ? -17.359 -8.008 11.773 1 98.81 190 LEU B N 1
ATOM 3714 C CA . LEU B 1 190 ? -17.906 -7.027 10.852 1 98.81 190 LEU B CA 1
ATOM 3715 C C . LEU B 1 190 ? -18.094 -5.68 11.539 1 98.81 190 LEU B C 1
ATOM 3717 O O . LEU B 1 190 ? -17.797 -4.637 10.961 1 98.81 190 LEU B O 1
ATOM 3721 N N . ARG B 1 191 ? -18.5 -5.672 12.758 1 98.56 191 ARG B N 1
ATOM 3722 C CA . ARG B 1 191 ? -18.797 -4.461 13.516 1 98.56 191 ARG B CA 1
ATOM 3723 C C . ARG B 1 191 ? -17.516 -3.723 13.891 1 98.56 191 ARG B C 1
ATOM 3725 O O . ARG B 1 191 ? -17.469 -2.492 13.836 1 98.56 191 ARG B O 1
ATOM 3732 N N . ASP B 1 192 ? -16.531 -4.445 14.227 1 98.62 192 ASP B N 1
ATOM 3733 C CA . ASP B 1 192 ? -15.375 -3.84 14.891 1 98.62 192 ASP B CA 1
ATOM 3734 C C . ASP B 1 192 ? -14.25 -3.551 13.898 1 98.62 192 ASP B C 1
ATOM 3736 O O . ASP B 1 192 ? -13.312 -2.82 14.211 1 98.62 192 ASP B O 1
ATOM 3740 N N . SER B 1 193 ? -14.312 -4.066 12.695 1 98.88 193 SER B N 1
ATOM 3741 C CA . SER B 1 193 ? -13.211 -3.969 11.742 1 98.88 193 SER B CA 1
ATOM 3742 C C . SER B 1 193 ? -13.273 -2.66 10.961 1 98.88 193 SER B C 1
ATOM 3744 O O . SER B 1 193 ? -14.312 -2.322 10.391 1 98.88 193 SER B O 1
ATOM 3746 N N . HIS B 1 194 ? -12.156 -1.933 10.953 1 98.88 194 HIS B N 1
ATOM 3747 C CA . HIS B 1 194 ? -12 -0.789 10.062 1 98.88 194 HIS B CA 1
ATOM 3748 C C . HIS B 1 194 ? -11.727 -1.238 8.633 1 98.88 194 HIS B C 1
ATOM 3750 O O . HIS B 1 194 ? -12.07 -0.533 7.676 1 98.88 194 HIS B O 1
ATOM 3756 N N . VAL B 1 195 ? -11.07 -2.389 8.5 1 98.94 195 VAL B N 1
ATOM 3757 C CA . VAL B 1 195 ? -10.812 -3.068 7.234 1 98.94 195 VAL B CA 1
ATOM 3758 C C . VAL B 1 195 ? -11.234 -4.531 7.34 1 98.94 195 VAL B C 1
ATOM 3760 O O . VAL B 1 195 ? -10.953 -5.195 8.344 1 98.94 195 VAL B O 1
ATOM 3763 N N . VAL B 1 196 ? -11.93 -5.023 6.348 1 98.94 196 VAL B N 1
ATOM 3764 C CA . VAL B 1 196 ? -12.297 -6.43 6.242 1 98.94 196 VAL B CA 1
ATOM 3765 C C . VAL B 1 196 ? -11.648 -7.039 4.996 1 98.94 196 VAL B C 1
ATOM 3767 O O . VAL B 1 196 ? -11.734 -6.473 3.906 1 98.94 196 VAL B O 1
ATOM 3770 N N . SER B 1 197 ? -10.992 -8.102 5.145 1 98.94 197 SER B N 1
ATOM 3771 C CA . SER B 1 197 ? -10.344 -8.797 4.039 1 98.94 197 SER B CA 1
ATOM 3772 C C . SER B 1 197 ? -10.828 -10.242 3.932 1 98.94 197 SER B C 1
ATOM 3774 O O . SER B 1 197 ? -10.961 -10.93 4.945 1 98.94 197 SER B O 1
ATOM 3776 N N . LEU B 1 198 ? -11.055 -10.719 2.715 1 98.69 198 LEU B N 1
ATOM 3777 C CA . LEU B 1 198 ? -11.609 -12.047 2.479 1 98.69 198 LEU B CA 1
ATOM 3778 C C . LEU B 1 198 ? -10.516 -13.039 2.094 1 98.69 198 LEU B C 1
ATOM 3780 O O . LEU B 1 198 ? -9.695 -12.75 1.222 1 98.69 198 LEU B O 1
ATOM 3784 N N . HIS B 1 199 ? -10.562 -14.195 2.707 1 97.31 199 HIS B N 1
ATOM 3785 C CA . HIS B 1 199 ? -9.555 -15.219 2.475 1 97.31 199 HIS B CA 1
ATOM 3786 C C . HIS B 1 199 ? -10.172 -16.609 2.525 1 97.31 199 HIS B C 1
ATOM 3788 O O . HIS B 1 199 ? -9.484 -17.594 2.854 1 97.31 199 HIS B O 1
ATOM 3794 N N . LEU B 1 200 ? -11.422 -16.734 2.23 1 95.94 200 LEU B N 1
ATOM 3795 C CA . LEU B 1 200 ? -12.117 -18.016 2.199 1 95.94 200 LEU B CA 1
ATOM 3796 C C . LEU B 1 200 ? -11.977 -18.672 0.83 1 95.94 200 LEU B C 1
ATOM 3798 O O . LEU B 1 200 ? -11.844 -17.984 -0.184 1 95.94 200 LEU B O 1
ATOM 3802 N N . LEU B 1 201 ? -12.055 -19.969 0.882 1 90 201 LEU B N 1
ATOM 3803 C CA . LEU B 1 201 ? -12.266 -20.688 -0.362 1 90 201 LEU B CA 1
ATOM 3804 C C . LEU B 1 201 ? -13.688 -20.5 -0.877 1 90 201 LEU B C 1
ATOM 3806 O O . LEU B 1 201 ? -14.633 -20.406 -0.089 1 90 201 LEU B O 1
ATOM 3810 N N . LEU B 1 202 ? -13.828 -20.375 -2.16 1 90.31 202 LEU B N 1
ATOM 3811 C CA . LEU B 1 202 ? -15.164 -20.281 -2.736 1 90.31 202 LEU B CA 1
ATOM 3812 C C . LEU B 1 202 ? -15.727 -21.672 -3.01 1 90.31 202 LEU B C 1
ATOM 3814 O O . LEU B 1 202 ? -15.125 -22.469 -3.74 1 90.31 202 LEU B O 1
ATOM 3818 N N . ASP B 1 203 ? -16.703 -22 -2.4 1 90.06 203 ASP B N 1
ATOM 3819 C CA . ASP B 1 203 ? -17.484 -23.219 -2.627 1 90.06 203 ASP B CA 1
ATOM 3820 C C . ASP B 1 203 ? -18.969 -22.984 -2.381 1 90.06 203 ASP B C 1
ATOM 3822 O O . ASP B 1 203 ? -19.406 -21.828 -2.283 1 90.06 203 ASP B O 1
ATOM 3826 N N . ASP B 1 204 ? -19.75 -24.047 -2.418 1 92.19 204 ASP B N 1
ATOM 3827 C CA . ASP B 1 204 ? -21.203 -23.875 -2.291 1 92.19 204 ASP B CA 1
ATOM 3828 C C . ASP B 1 204 ? -21.578 -23.297 -0.929 1 92.19 204 ASP B C 1
ATOM 3830 O O . ASP B 1 204 ? -22.547 -22.562 -0.81 1 92.19 204 ASP B O 1
ATOM 3834 N N . GLU B 1 205 ? -20.766 -23.562 0.03 1 94.12 205 GLU B N 1
ATOM 3835 C CA . GLU B 1 205 ? -21.062 -23.125 1.392 1 94.12 205 GLU B CA 1
ATOM 3836 C C . GLU B 1 205 ? -20.625 -21.672 1.6 1 94.12 205 GLU B C 1
ATOM 3838 O O . GLU B 1 205 ? -21.219 -20.953 2.422 1 94.12 205 GLU B O 1
ATOM 3843 N N . THR B 1 206 ? -19.656 -21.172 0.851 1 95.69 206 THR B N 1
ATOM 3844 C CA . THR B 1 206 ? -19.094 -19.859 1.121 1 95.69 206 THR B CA 1
ATOM 3845 C C . THR B 1 206 ? -19.531 -18.859 0.062 1 95.69 206 THR B C 1
ATOM 3847 O O . THR B 1 206 ? -19.281 -17.656 0.196 1 95.69 206 THR B O 1
ATOM 3850 N N . ARG B 1 207 ? -20.203 -19.344 -0.952 1 96.38 207 ARG B N 1
ATOM 3851 C CA . ARG B 1 207 ? -20.734 -18.438 -1.963 1 96.38 207 ARG B CA 1
ATOM 3852 C C . ARG B 1 207 ? -21.672 -17.406 -1.34 1 96.38 207 ARG B C 1
ATOM 3854 O O . ARG B 1 207 ? -22.562 -17.766 -0.578 1 96.38 207 ARG B O 1
ATOM 3861 N N . GLY B 1 208 ? -21.422 -16.156 -1.619 1 97.25 208 GLY B N 1
ATOM 3862 C CA . GLY B 1 208 ? -22.25 -15.102 -1.077 1 97.25 208 GLY B CA 1
ATOM 3863 C C . GLY B 1 208 ? -22.109 -14.93 0.423 1 97.25 208 GLY B C 1
ATOM 3864 O O . GLY B 1 208 ? -23 -14.414 1.086 1 97.25 208 GLY B O 1
ATOM 3865 N N . PHE B 1 209 ? -21.047 -15.383 0.966 1 98.06 209 PHE B N 1
ATOM 3866 C CA . PHE B 1 209 ? -20.797 -15.297 2.4 1 98.06 209 PHE B CA 1
ATOM 3867 C C . PHE B 1 209 ? -20.984 -13.867 2.893 1 98.06 209 PHE B C 1
ATOM 3869 O O . PHE B 1 209 ? -21.656 -13.633 3.904 1 98.06 209 PHE B O 1
ATOM 3876 N N . LEU B 1 210 ? -20.281 -12.914 2.223 1 98.62 210 LEU B N 1
ATOM 3877 C CA . LEU B 1 210 ? -20.516 -11.508 2.521 1 98.62 210 LEU B CA 1
ATOM 3878 C C . LEU B 1 210 ? -21.766 -11 1.814 1 98.62 210 LEU B C 1
ATOM 3880 O O . LEU B 1 210 ? -21.672 -10.305 0.797 1 98.62 210 LEU B O 1
ATOM 3884 N N . SER B 1 211 ? -22.906 -11.328 2.387 1 98.5 211 SER B N 1
ATOM 3885 C CA . SER B 1 211 ? -24.234 -11 1.871 1 98.5 211 SER B CA 1
ATOM 3886 C C . SER B 1 211 ? -24.547 -9.523 2.068 1 98.5 211 SER B C 1
ATOM 3888 O O . SER B 1 211 ? -23.781 -8.789 2.684 1 98.5 211 SER B O 1
ATOM 3890 N N . ARG B 1 212 ? -25.719 -9.148 1.508 1 98.5 212 ARG B N 1
ATOM 3891 C CA . ARG B 1 212 ? -26.219 -7.785 1.687 1 98.5 212 ARG B CA 1
ATOM 3892 C C . ARG B 1 212 ? -26.312 -7.43 3.166 1 98.5 212 ARG B C 1
ATOM 3894 O O . ARG B 1 212 ? -25.875 -6.352 3.578 1 98.5 212 ARG B O 1
ATOM 3901 N N . GLU B 1 213 ? -26.828 -8.336 3.961 1 98.56 213 GLU B N 1
ATOM 3902 C CA . GLU B 1 213 ? -27 -8.117 5.395 1 98.56 213 GLU B CA 1
ATOM 3903 C C . GLU B 1 213 ? -25.656 -7.973 6.098 1 98.56 213 GLU B C 1
ATOM 3905 O O . GLU B 1 213 ? -25.5 -7.113 6.965 1 98.56 213 GLU B O 1
ATOM 3910 N N . ARG B 1 214 ? -24.734 -8.797 5.734 1 98.81 214 ARG B N 1
ATOM 3911 C CA . ARG B 1 214 ? -23.438 -8.75 6.383 1 98.81 214 ARG B CA 1
ATOM 3912 C C . ARG B 1 214 ? -22.672 -7.492 5.977 1 98.81 214 ARG B C 1
ATOM 3914 O O . ARG B 1 214 ? -21.953 -6.906 6.789 1 98.81 214 ARG B O 1
ATOM 3921 N N . ILE B 1 215 ? -22.766 -7.043 4.742 1 98.81 215 ILE B N 1
ATOM 3922 C CA . ILE B 1 215 ? -22.156 -5.797 4.305 1 98.81 215 ILE B CA 1
ATOM 3923 C C . ILE B 1 215 ? -22.734 -4.629 5.098 1 98.81 215 ILE B C 1
ATOM 3925 O O . ILE B 1 215 ? -22 -3.748 5.547 1 98.81 215 ILE B O 1
ATOM 3929 N N . ALA B 1 216 ? -24.047 -4.656 5.289 1 98.5 216 ALA B N 1
ATOM 3930 C CA . ALA B 1 216 ? -24.719 -3.602 6.047 1 98.5 216 ALA B CA 1
ATOM 3931 C C . ALA B 1 216 ? -24.25 -3.588 7.5 1 98.5 216 ALA B C 1
ATOM 3933 O O . ALA B 1 216 ? -24.266 -2.541 8.148 1 98.5 216 ALA B O 1
ATOM 3934 N N . ALA B 1 217 ? -23.812 -4.738 7.973 1 98.69 217 ALA B N 1
ATOM 3935 C CA . ALA B 1 217 ? -23.406 -4.883 9.367 1 98.69 217 ALA B CA 1
ATOM 3936 C C . ALA B 1 217 ? -21.969 -4.406 9.57 1 98.69 217 ALA B C 1
ATOM 3938 O O . ALA B 1 217 ? -21.516 -4.227 10.711 1 98.69 217 ALA B O 1
ATOM 3939 N N . MET B 1 218 ? -21.219 -4.188 8.5 1 98.75 218 MET B N 1
ATOM 3940 C CA . MET B 1 218 ? -19.859 -3.684 8.617 1 98.75 218 MET B CA 1
ATOM 3941 C C . MET B 1 218 ? -19.844 -2.277 9.211 1 98.75 218 MET B C 1
ATOM 3943 O O . MET B 1 218 ? -20.812 -1.532 9.07 1 98.75 218 MET B O 1
ATOM 3947 N N . ARG B 1 219 ? -18.797 -1.938 9.859 1 98.31 219 ARG B N 1
ATOM 3948 C CA . ARG B 1 219 ? -18.594 -0.588 10.367 1 98.31 219 ARG B CA 1
ATOM 3949 C C . ARG B 1 219 ? -18.766 0.451 9.266 1 98.31 219 ARG B C 1
ATOM 3951 O O . ARG B 1 219 ? -18.203 0.309 8.18 1 98.31 219 ARG B O 1
ATOM 3958 N N . PRO B 1 220 ? -19.625 1.49 9.5 1 98.06 220 PRO B N 1
ATOM 3959 C CA . PRO B 1 220 ? -19.656 2.562 8.508 1 98.06 220 PRO B CA 1
ATOM 3960 C C . PRO B 1 220 ? -18.281 3.135 8.211 1 98.06 220 PRO B C 1
ATOM 3962 O O . PRO B 1 220 ? -17.5 3.4 9.133 1 98.06 220 PRO B O 1
ATOM 3965 N N . GLY B 1 221 ? -17.953 3.238 6.918 1 98 221 GLY B N 1
ATOM 3966 C CA . GLY B 1 221 ? -16.656 3.777 6.527 1 98 221 GLY B CA 1
ATOM 3967 C C . GLY B 1 221 ? -15.578 2.719 6.441 1 98 221 GLY B C 1
ATOM 3968 O O . GLY B 1 221 ? -14.398 3.045 6.289 1 98 221 GLY B O 1
ATOM 3969 N N . ALA B 1 222 ? -15.938 1.44 6.508 1 98.69 222 ALA B N 1
ATOM 3970 C CA . ALA B 1 222 ? -14.961 0.359 6.438 1 98.69 222 ALA B CA 1
ATOM 3971 C C . ALA B 1 222 ? -14.398 0.216 5.023 1 98.69 222 ALA B C 1
ATOM 3973 O O . ALA B 1 222 ? -15.023 0.653 4.055 1 98.69 222 ALA B O 1
ATOM 3974 N N . ILE B 1 223 ? -13.211 -0.341 4.938 1 98.88 223 ILE B N 1
ATOM 3975 C CA . ILE B 1 223 ? -12.594 -0.739 3.678 1 98.88 223 ILE B CA 1
ATOM 3976 C C . ILE B 1 223 ? -12.758 -2.244 3.475 1 98.88 223 ILE B C 1
ATOM 3978 O O . ILE B 1 223 ? -12.594 -3.025 4.414 1 98.88 223 ILE B O 1
ATOM 3982 N N . LEU B 1 224 ? -13.156 -2.635 2.283 1 98.94 224 LEU B N 1
ATOM 3983 C CA . LEU B 1 224 ? -13.266 -4.047 1.93 1 98.94 224 LEU B CA 1
ATOM 3984 C C . LEU B 1 224 ? -12.18 -4.445 0.941 1 98.94 224 LEU B C 1
ATOM 3986 O O . LEU B 1 224 ? -12 -3.797 -0.093 1 98.94 224 LEU B O 1
ATOM 3990 N N . VAL B 1 225 ? -11.414 -5.473 1.261 1 98.94 225 VAL B N 1
ATOM 3991 C CA . VAL B 1 225 ? -10.383 -6 0.376 1 98.94 225 VAL B CA 1
ATOM 3992 C C . VAL B 1 225 ? -10.719 -7.438 -0.014 1 98.94 225 VAL B C 1
ATOM 3994 O O . VAL B 1 225 ? -11.062 -8.258 0.843 1 98.94 225 VAL B O 1
ATOM 3997 N N . ASN B 1 226 ? -10.664 -7.734 -1.303 1 98.69 226 ASN B N 1
ATOM 3998 C CA . ASN B 1 226 ? -10.922 -9.094 -1.758 1 98.69 226 ASN B CA 1
ATOM 3999 C C . ASN B 1 226 ? -9.883 -9.555 -2.775 1 98.69 226 ASN B C 1
ATOM 4001 O O . ASN B 1 226 ? -9.883 -9.094 -3.92 1 98.69 226 ASN B O 1
ATOM 4005 N N . THR B 1 227 ? -9.031 -10.406 -2.379 1 97.94 227 THR B N 1
ATOM 4006 C CA . THR B 1 227 ? -8.062 -11.047 -3.254 1 97.94 227 THR B CA 1
ATOM 4007 C C . THR B 1 227 ? -8.344 -12.547 -3.361 1 97.94 227 THR B C 1
ATOM 4009 O O . THR B 1 227 ? -7.488 -13.312 -3.816 1 97.94 227 THR B O 1
ATOM 4012 N N . ALA B 1 228 ? -9.453 -12.969 -2.861 1 95.88 228 ALA B N 1
ATOM 4013 C CA . ALA B 1 228 ? -9.836 -14.383 -2.885 1 95.88 228 ALA B CA 1
ATOM 4014 C C . ALA B 1 228 ? -10.648 -14.711 -4.129 1 95.88 228 ALA B C 1
ATOM 4016 O O . ALA B 1 228 ? -10.094 -14.883 -5.219 1 95.88 228 ALA B O 1
ATOM 4017 N N . ARG B 1 229 ? -11.992 -14.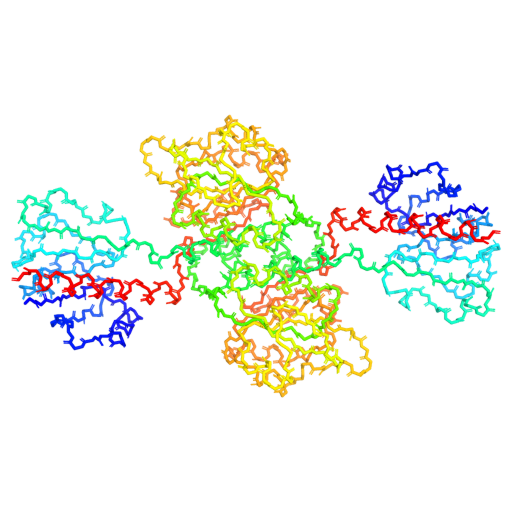617 -3.973 1 94.5 229 ARG B N 1
ATOM 4018 C CA . ARG B 1 229 ? -12.891 -14.859 -5.098 1 94.5 229 ARG B CA 1
ATOM 4019 C C . ARG B 1 229 ? -14.094 -13.922 -5.059 1 94.5 229 ARG B C 1
ATOM 4021 O O . ARG B 1 229 ? -14.641 -13.664 -3.986 1 94.5 229 ARG B O 1
ATOM 4028 N N . ALA B 1 230 ? -14.492 -13.453 -6.23 1 96.56 230 ALA B N 1
ATOM 4029 C CA . ALA B 1 230 ? -15.578 -12.477 -6.312 1 96.56 230 ALA B CA 1
ATOM 4030 C C . ALA B 1 230 ? -16.891 -13.07 -5.812 1 96.56 230 ALA B C 1
ATOM 4032 O O . ALA B 1 230 ? -17.719 -12.367 -5.238 1 96.56 230 ALA B O 1
ATOM 4033 N N . GLY B 1 231 ? -17.078 -14.383 -5.988 1 96.38 231 GLY B N 1
ATOM 4034 C CA . GLY B 1 231 ? -18.312 -15.055 -5.629 1 96.38 231 GLY B CA 1
ATOM 4035 C C . GLY B 1 231 ? -18.578 -15.07 -4.133 1 96.38 231 GLY B C 1
ATOM 4036 O O . GLY B 1 231 ? -19.688 -15.352 -3.691 1 96.38 231 GLY B O 1
ATOM 4037 N N . LEU B 1 232 ? -17.625 -14.664 -3.314 1 97.81 232 LEU B N 1
ATOM 4038 C CA . LEU B 1 232 ? -17.766 -14.617 -1.862 1 97.81 232 LEU B CA 1
ATOM 4039 C C . LEU B 1 232 ? -18.625 -13.43 -1.44 1 97.81 232 LEU B C 1
ATOM 4041 O O . LEU B 1 232 ? -19.141 -13.391 -0.317 1 97.81 232 LEU B O 1
ATOM 4045 N N . THR B 1 233 ? -18.734 -12.438 -2.293 1 98.44 233 THR B N 1
ATOM 4046 C CA . THR B 1 233 ? -19.359 -11.164 -1.938 1 98.44 233 THR B CA 1
ATOM 4047 C C . THR B 1 233 ? -20.578 -10.898 -2.822 1 98.44 233 THR B C 1
ATOM 4049 O O . THR B 1 233 ? -20.531 -11.133 -4.031 1 98.44 233 THR B O 1
ATOM 4052 N N . ASP B 1 234 ? -21.656 -10.477 -2.266 1 98.38 234 ASP B N 1
ATOM 4053 C CA . ASP B 1 234 ? -22.766 -9.93 -3.035 1 98.38 234 ASP B CA 1
ATOM 4054 C C . ASP B 1 234 ? -22.359 -8.633 -3.734 1 98.38 234 ASP B C 1
ATOM 4056 O O . ASP B 1 234 ? -22.359 -7.562 -3.119 1 98.38 234 ASP B O 1
ATOM 4060 N N . GLU B 1 235 ? -22.078 -8.789 -4.98 1 98 235 GLU B N 1
ATOM 4061 C CA . GLU B 1 235 ? -21.5 -7.668 -5.719 1 98 235 GLU B CA 1
ATOM 4062 C C . GLU B 1 235 ? -22.469 -6.488 -5.766 1 98 235 GLU B C 1
ATOM 4064 O O . GLU B 1 235 ? -22.047 -5.336 -5.602 1 98 235 GLU B O 1
ATOM 4069 N N . ALA B 1 236 ? -23.703 -6.773 -6.031 1 98.12 236 ALA B N 1
ATOM 4070 C CA . ALA B 1 236 ? -24.688 -5.703 -6.102 1 98.12 236 ALA B CA 1
ATOM 4071 C C . ALA B 1 236 ? -24.766 -4.938 -4.785 1 98.12 236 ALA B C 1
ATOM 4073 O O . ALA B 1 236 ? -24.828 -3.705 -4.777 1 98.12 236 ALA B O 1
ATOM 4074 N N . ALA B 1 237 ? -24.812 -5.633 -3.695 1 98.62 237 ALA B N 1
ATOM 4075 C CA . ALA B 1 237 ? -24.844 -5.012 -2.375 1 98.62 237 ALA B CA 1
ATOM 4076 C C . ALA B 1 237 ? -23.578 -4.199 -2.113 1 98.62 237 ALA B C 1
ATOM 4078 O O . ALA B 1 237 ? -23.641 -3.121 -1.521 1 98.62 237 ALA B O 1
ATOM 4079 N N . MET B 1 238 ? -22.469 -4.734 -2.494 1 98.75 238 MET B N 1
ATOM 4080 C CA . MET B 1 238 ? -21.203 -4.031 -2.338 1 98.75 238 MET B CA 1
ATOM 4081 C C . MET B 1 238 ? -21.219 -2.709 -3.098 1 98.75 238 MET B C 1
ATOM 4083 O O . MET B 1 238 ? -20.812 -1.676 -2.557 1 98.75 238 MET B O 1
ATOM 4087 N N . ILE B 1 239 ? -21.672 -2.752 -4.336 1 98.69 239 ILE B N 1
ATOM 4088 C CA . ILE B 1 239 ? -21.734 -1.56 -5.176 1 98.69 239 ILE B CA 1
ATOM 4089 C C . ILE B 1 239 ? -22.656 -0.523 -4.535 1 98.69 239 ILE B C 1
ATOM 4091 O O . ILE B 1 239 ? -22.328 0.664 -4.484 1 98.69 239 ILE B O 1
ATOM 4095 N N . GLU B 1 240 ? -23.781 -0.965 -4.055 1 98.69 240 GLU B N 1
ATOM 4096 C CA . GLU B 1 240 ? -24.703 -0.066 -3.367 1 98.69 240 GLU B CA 1
ATOM 4097 C C . GLU B 1 240 ? -24.047 0.565 -2.143 1 98.69 240 GLU B C 1
ATOM 4099 O O . GLU B 1 240 ? -24.203 1.764 -1.899 1 98.69 240 GLU B O 1
ATOM 4104 N N . ALA B 1 241 ? -23.344 -0.229 -1.362 1 98.75 241 ALA B N 1
ATOM 4105 C CA . ALA B 1 241 ? -22.672 0.252 -0.161 1 98.75 241 ALA B CA 1
ATOM 4106 C C . ALA B 1 241 ? -21.578 1.255 -0.514 1 98.75 241 ALA B C 1
ATOM 4108 O O . ALA B 1 241 ? -21.328 2.201 0.238 1 98.75 241 ALA B O 1
ATOM 4109 N N . LEU B 1 242 ? -20.922 1.097 -1.593 1 98.69 242 LEU B N 1
ATOM 4110 C CA . LEU B 1 242 ? -19.906 2.027 -2.072 1 98.69 242 LEU B CA 1
ATOM 4111 C C . LEU B 1 242 ? -20.547 3.344 -2.508 1 98.69 242 LEU B C 1
ATOM 4113 O O . LEU B 1 242 ? -20.031 4.422 -2.178 1 98.69 242 LEU B O 1
ATOM 4117 N N . ARG B 1 243 ? -21.656 3.268 -3.182 1 98.31 243 ARG B N 1
ATOM 4118 C CA . ARG B 1 243 ? -22.359 4.457 -3.66 1 98.31 243 ARG B CA 1
ATOM 4119 C C . ARG B 1 243 ? -22.875 5.293 -2.498 1 98.31 243 ARG B C 1
ATOM 4121 O O . ARG B 1 243 ? -22.828 6.523 -2.539 1 98.31 243 ARG B O 1
ATOM 4128 N N . SER B 1 244 ? -23.359 4.629 -1.453 1 97.88 244 SER B N 1
ATOM 4129 C CA . SER B 1 244 ? -23.953 5.328 -0.317 1 97.88 244 SER B CA 1
ATOM 4130 C C . SER B 1 244 ? -22.875 5.871 0.619 1 97.88 244 SER B C 1
ATOM 4132 O O . SER B 1 244 ? -23.172 6.703 1.482 1 97.88 244 SER B O 1
ATOM 4134 N N . GLY B 1 245 ? -21.719 5.289 0.507 1 97.38 245 GLY B N 1
ATOM 4135 C CA . GLY B 1 245 ? -20.641 5.684 1.404 1 97.38 245 GLY B CA 1
ATOM 4136 C C . GLY B 1 245 ? -20.547 4.809 2.641 1 97.38 245 GLY B C 1
ATOM 4137 O O . GLY B 1 245 ? -19.688 5.023 3.496 1 97.38 245 GLY B O 1
ATOM 4138 N N . HIS B 1 246 ? -21.438 3.844 2.695 1 98.38 246 HIS B N 1
ATOM 4139 C CA . HIS B 1 246 ? -21.312 2.893 3.795 1 98.38 246 HIS B CA 1
ATOM 4140 C C . HIS B 1 246 ? -19.938 2.229 3.801 1 98.38 246 HIS B C 1
ATOM 4142 O O . HIS B 1 246 ? -19.312 2.098 4.855 1 98.38 246 HIS B O 1
ATOM 4148 N N . LEU B 1 247 ? -19.516 1.756 2.678 1 98.62 247 LEU B N 1
ATOM 4149 C CA . LEU B 1 247 ? -18.109 1.388 2.479 1 98.62 247 LEU B CA 1
ATOM 4150 C C . LEU B 1 247 ? -17.297 2.582 1.989 1 98.62 247 LEU B C 1
ATOM 4152 O O . LEU B 1 247 ? -17.641 3.201 0.979 1 98.62 247 LEU B O 1
ATOM 4156 N N . ARG B 1 248 ? -16.297 2.873 2.693 1 98.19 248 ARG B N 1
ATOM 4157 C CA . ARG B 1 248 ? -15.406 3.957 2.287 1 98.19 248 ARG B CA 1
ATOM 4158 C C . ARG B 1 248 ? -14.695 3.621 0.98 1 98.19 248 ARG B C 1
ATOM 4160 O O . ARG B 1 248 ? -14.453 4.504 0.153 1 98.19 248 ARG B O 1
ATOM 4167 N N . HIS B 1 249 ? -14.359 2.391 0.856 1 98.81 249 HIS B N 1
ATOM 4168 C CA . HIS B 1 249 ? -13.562 1.957 -0.282 1 98.81 249 HIS B CA 1
ATOM 4169 C C . HIS B 1 249 ? -13.594 0.44 -0.434 1 98.81 249 HIS B C 1
ATOM 4171 O O . HIS B 1 249 ? -13.719 -0.285 0.556 1 98.81 249 HIS B O 1
ATOM 4177 N N . ALA B 1 250 ? -13.555 -0.065 -1.631 1 98.88 250 ALA B N 1
ATOM 4178 C CA . ALA B 1 250 ? -13.281 -1.471 -1.913 1 98.88 250 ALA B CA 1
ATOM 4179 C C . ALA B 1 250 ? -12.023 -1.621 -2.77 1 98.88 250 ALA B C 1
ATOM 4181 O O . ALA B 1 250 ? -11.82 -0.863 -3.721 1 98.88 250 ALA B O 1
ATOM 4182 N N . ALA B 1 251 ? -11.172 -2.479 -2.416 1 98.88 251 ALA B N 1
ATOM 4183 C CA . ALA B 1 251 ? -9.992 -2.848 -3.195 1 98.88 251 ALA B CA 1
ATOM 4184 C C . ALA B 1 251 ? -10.062 -4.305 -3.648 1 98.88 251 ALA B C 1
ATOM 4186 O O . ALA B 1 251 ? -10.055 -5.219 -2.82 1 98.88 251 ALA B O 1
ATOM 4187 N N . LEU B 1 252 ? -10.078 -4.508 -4.961 1 98.75 252 LEU B N 1
ATOM 4188 C CA . LEU B 1 252 ? -10.492 -5.801 -5.5 1 98.75 252 LEU B CA 1
ATOM 4189 C C . LEU B 1 252 ? -9.477 -6.32 -6.512 1 98.75 252 LEU B C 1
ATOM 4191 O O . LEU B 1 252 ? -9.008 -5.566 -7.371 1 98.75 252 LEU B O 1
ATOM 4195 N N . ASP B 1 253 ? -9.203 -7.629 -6.395 1 98.19 253 ASP B N 1
ATOM 4196 C CA . ASP B 1 253 ? -8.344 -8.289 -7.371 1 98.19 253 ASP B CA 1
ATOM 4197 C C . ASP B 1 253 ? -9.125 -9.328 -8.172 1 98.19 253 ASP B C 1
ATOM 4199 O O . ASP B 1 253 ? -8.578 -9.945 -9.094 1 98.19 253 ASP B O 1
ATOM 4203 N N . VAL B 1 254 ? -10.352 -9.555 -7.801 1 96.69 254 VAL B N 1
ATOM 4204 C CA . VAL B 1 254 ? -11.148 -10.594 -8.43 1 96.69 254 VAL B CA 1
ATOM 4205 C C . VAL B 1 254 ? -12.547 -10.062 -8.734 1 96.69 254 VAL B C 1
ATOM 4207 O O . VAL B 1 254 ? -13.062 -9.203 -8.016 1 96.69 254 VAL B O 1
ATOM 4210 N N . PHE B 1 255 ? -13.156 -10.609 -9.766 1 96.81 255 PHE B N 1
ATOM 4211 C CA . PHE B 1 255 ? -14.414 -10.086 -10.273 1 96.81 255 PHE B CA 1
ATOM 4212 C C . PHE B 1 255 ? -15.305 -11.211 -10.781 1 96.81 255 PHE B C 1
ATOM 4214 O O . PHE B 1 255 ? -14.812 -12.273 -11.18 1 96.81 255 PHE B O 1
ATOM 4221 N N . GLU B 1 256 ? -16.562 -10.953 -10.789 1 94.75 256 GLU B N 1
ATOM 4222 C CA . GLU B 1 256 ? -17.516 -11.969 -11.242 1 94.75 256 GLU B CA 1
ATOM 4223 C C . GLU B 1 256 ? -17.297 -12.305 -12.711 1 94.75 256 GLU B C 1
ATOM 4225 O O . GLU B 1 256 ? -17.422 -13.469 -13.109 1 94.75 256 GLU B O 1
ATOM 4230 N N . ILE B 1 257 ? -17.031 -11.289 -13.422 1 93.31 257 ILE B N 1
ATOM 4231 C CA . ILE B 1 257 ? -16.719 -11.453 -14.836 1 93.31 257 ILE B CA 1
ATOM 4232 C C . ILE B 1 257 ? -15.281 -11.008 -15.102 1 93.31 257 ILE B C 1
ATOM 4234 O O . ILE B 1 257 ? -14.914 -9.875 -14.789 1 93.31 257 ILE B O 1
ATOM 4238 N N . GLU B 1 258 ? -14.539 -11.898 -15.617 1 92.38 258 GLU B N 1
ATOM 4239 C CA . GLU B 1 258 ? -13.164 -11.586 -15.977 1 92.38 258 GLU B CA 1
ATOM 4240 C C . GLU B 1 258 ? -12.875 -11.961 -17.422 1 92.38 258 GLU B C 1
ATOM 4242 O O . GLU B 1 258 ? -13.219 -13.055 -17.875 1 92.38 258 GLU B O 1
ATOM 4247 N N . PRO B 1 259 ? -12.336 -11.086 -18.188 1 93.94 259 PRO B N 1
ATOM 4248 C CA . PRO B 1 259 ? -11.898 -9.734 -17.844 1 93.94 259 PRO B CA 1
ATOM 4249 C C . PRO B 1 259 ? -13.055 -8.805 -17.5 1 93.94 259 PRO B C 1
ATOM 4251 O O . PRO B 1 259 ? -14.156 -8.961 -18.031 1 93.94 259 PRO B O 1
ATOM 4254 N N . LEU B 1 260 ? -12.75 -7.773 -16.625 1 95.5 260 LEU B N 1
ATOM 4255 C CA . LEU B 1 260 ? -13.773 -6.824 -16.203 1 95.5 260 LEU B CA 1
ATOM 4256 C C . LEU B 1 260 ? -14.203 -5.934 -17.359 1 95.5 260 LEU B C 1
ATOM 4258 O O . LEU B 1 260 ? -13.367 -5.266 -17.984 1 95.5 260 LEU B O 1
ATOM 4262 N N . PRO B 1 261 ? -15.469 -5.98 -17.656 1 93.88 261 PRO B N 1
ATOM 4263 C CA . PRO B 1 261 ? -15.93 -5.137 -18.766 1 93.88 261 PRO B CA 1
ATOM 4264 C C . PRO B 1 261 ? -15.703 -3.65 -18.5 1 93.88 261 PRO B C 1
ATOM 4266 O O . PRO B 1 261 ? -15.859 -3.188 -17.359 1 93.88 261 PRO B O 1
ATOM 4269 N N . ALA B 1 262 ? -15.453 -2.855 -19.547 1 90.06 262 ALA B N 1
ATOM 4270 C CA . ALA B 1 262 ? -15.133 -1.435 -19.453 1 90.06 262 ALA B CA 1
ATOM 4271 C C . ALA B 1 262 ? -16.297 -0.645 -18.875 1 90.06 262 ALA B C 1
ATOM 4273 O O . ALA B 1 262 ? -16.109 0.384 -18.219 1 90.06 262 ALA B O 1
ATOM 4274 N N . ASP B 1 263 ? -17.469 -1.106 -19.031 1 92.88 263 ASP B N 1
ATOM 4275 C CA . ASP B 1 263 ? -18.641 -0.357 -18.594 1 92.88 263 ASP B CA 1
ATOM 4276 C C . ASP B 1 263 ? -19.203 -0.918 -17.281 1 92.88 263 ASP B C 1
ATOM 4278 O O . ASP B 1 263 ? -20.312 -0.579 -16.875 1 92.88 263 ASP B O 1
ATOM 4282 N N . HIS B 1 264 ? -18.422 -1.799 -16.766 1 96.56 264 HIS B N 1
ATOM 4283 C CA . HIS B 1 264 ? -18.875 -2.344 -15.484 1 96.56 264 HIS B CA 1
ATOM 4284 C C . HIS B 1 264 ? -19.031 -1.243 -14.438 1 96.56 264 HIS B C 1
ATOM 4286 O O . HIS B 1 264 ? -18.203 -0.321 -14.375 1 96.56 264 HIS B O 1
ATOM 4292 N N . PRO B 1 265 ? -20 -1.271 -13.555 1 97.44 265 PRO B N 1
ATOM 4293 C CA . PRO B 1 265 ? -20.234 -0.237 -12.547 1 97.44 265 PRO B CA 1
ATOM 4294 C C . PRO B 1 265 ? -19.016 0.011 -11.656 1 97.44 265 PRO B C 1
ATOM 4296 O O . PRO B 1 265 ? -18.766 1.151 -11.266 1 97.44 265 PRO B O 1
ATOM 4299 N N . LEU B 1 266 ? -18.25 -0.937 -11.375 1 97.94 266 LEU B N 1
ATOM 4300 C CA . LEU B 1 266 ? -17.078 -0.805 -10.508 1 97.94 266 LEU B CA 1
ATOM 4301 C C . LEU B 1 266 ? -16.062 0.151 -11.117 1 97.94 266 LEU B C 1
ATOM 4303 O O . LEU B 1 266 ? -15.289 0.787 -10.391 1 97.94 266 LEU B O 1
ATOM 4307 N N . THR B 1 267 ? -16.031 0.262 -12.445 1 97.19 267 THR B N 1
ATOM 4308 C CA . THR B 1 267 ? -15.039 1.099 -13.125 1 97.19 267 THR B CA 1
ATOM 4309 C C . THR B 1 267 ? -15.43 2.57 -13.039 1 97.19 267 THR B C 1
ATOM 4311 O O . THR B 1 267 ? -14.617 3.453 -13.32 1 97.19 267 THR B O 1
ATOM 4314 N N . THR B 1 268 ? -16.641 2.877 -12.602 1 96.38 268 THR B N 1
ATOM 4315 C CA . THR B 1 268 ? -17.125 4.254 -12.578 1 96.38 268 THR B CA 1
ATOM 4316 C C . THR B 1 268 ? -17.109 4.805 -11.148 1 96.38 268 THR B C 1
ATOM 4318 O O . THR B 1 268 ? -17.312 6 -10.938 1 96.38 268 THR B O 1
ATOM 4321 N N . LEU B 1 269 ? -16.938 3.971 -10.188 1 97.62 269 LEU B N 1
ATOM 4322 C CA . LEU B 1 269 ? -16.922 4.383 -8.789 1 97.62 269 LEU B CA 1
ATOM 4323 C C . LEU B 1 269 ? -15.547 4.91 -8.398 1 97.62 269 LEU B C 1
ATOM 4325 O O . LEU B 1 269 ? -14.531 4.246 -8.633 1 97.62 269 LEU B O 1
ATOM 4329 N N . PRO B 1 270 ? -15.461 6.066 -7.824 1 96.62 270 PRO B N 1
ATOM 4330 C CA . PRO B 1 270 ? -14.156 6.633 -7.469 1 96.62 270 PRO B CA 1
ATOM 4331 C C . PRO B 1 270 ? -13.508 5.922 -6.285 1 96.62 270 PRO B C 1
ATOM 4333 O O . PRO B 1 270 ? -12.281 5.961 -6.129 1 96.62 270 PRO B O 1
ATOM 4336 N N . ASN B 1 271 ? -14.312 5.277 -5.469 1 98.25 271 ASN B N 1
ATOM 4337 C CA . ASN B 1 271 ? -13.812 4.684 -4.234 1 98.25 271 ASN B CA 1
ATOM 4338 C C . ASN B 1 271 ? -13.648 3.172 -4.367 1 98.25 271 ASN B C 1
ATOM 4340 O O . ASN B 1 271 ? -14.016 2.42 -3.461 1 98.25 271 ASN B O 1
ATOM 4344 N N . VAL B 1 272 ? -13.125 2.727 -5.508 1 98.62 272 VAL B N 1
ATOM 4345 C CA . VAL B 1 272 ? -12.734 1.345 -5.766 1 98.62 272 VAL B CA 1
ATOM 4346 C C . VAL B 1 272 ? -11.336 1.309 -6.383 1 98.62 272 VAL B C 1
ATOM 4348 O O . VAL B 1 272 ? -11.016 2.125 -7.25 1 98.62 272 VAL B O 1
ATOM 4351 N N . THR B 1 273 ? -10.492 0.507 -5.891 1 98.81 273 THR B N 1
ATOM 4352 C CA . THR B 1 273 ? -9.211 0.201 -6.52 1 98.81 273 THR B CA 1
ATOM 4353 C C . THR B 1 273 ? -9.258 -1.161 -7.203 1 98.81 273 THR B C 1
ATOM 4355 O O . THR B 1 273 ? -9.664 -2.154 -6.598 1 98.81 273 THR B O 1
ATOM 4358 N N . LEU B 1 274 ? -8.852 -1.208 -8.461 1 98.5 274 LEU B N 1
ATOM 4359 C CA . LEU B 1 274 ? -8.984 -2.402 -9.289 1 98.5 274 LEU B CA 1
ATOM 4360 C C . LEU B 1 274 ? -7.613 -2.975 -9.641 1 98.5 274 LEU B C 1
ATOM 4362 O O . LEU B 1 274 ? -6.719 -2.24 -10.062 1 98.5 274 LEU B O 1
ATOM 4366 N N . SER B 1 275 ? -7.398 -4.203 -9.391 1 98.06 275 SER B N 1
ATOM 4367 C CA . SER B 1 275 ? -6.258 -4.945 -9.914 1 98.06 275 SER B CA 1
ATOM 4368 C C . SER B 1 275 ? -6.707 -6.207 -10.648 1 98.06 275 SER B C 1
ATOM 4370 O O . SER B 1 275 ? -7.762 -6.766 -10.344 1 98.06 275 SER B O 1
ATOM 4372 N N . ALA B 1 276 ? -6.023 -6.66 -11.633 1 96.62 276 ALA B N 1
ATOM 4373 C CA . ALA B 1 276 ? -6.477 -7.625 -12.633 1 96.62 276 ALA B CA 1
ATOM 4374 C C . ALA B 1 276 ? -6.051 -9.039 -12.266 1 96.62 276 ALA B C 1
ATOM 4376 O O . ALA B 1 276 ? -5.289 -9.68 -13 1 96.62 276 ALA B O 1
ATOM 4377 N N . HIS B 1 277 ? -6.641 -9.57 -11.164 1 93.94 277 HIS B N 1
ATOM 4378 C CA . HIS B 1 277 ? -6.379 -10.938 -10.742 1 93.94 277 HIS B CA 1
ATOM 4379 C C . HIS B 1 277 ? -4.895 -11.273 -10.836 1 93.94 277 HIS B C 1
ATOM 4381 O O . HIS B 1 277 ? -4.516 -12.273 -11.445 1 93.94 277 HIS B O 1
ATOM 4387 N N . SER B 1 278 ? -4.074 -10.422 -10.258 1 94.12 278 SER B N 1
ATOM 4388 C CA . SER B 1 278 ? -2.621 -10.461 -10.391 1 94.12 278 SER B CA 1
ATOM 4389 C C . SER B 1 278 ? -1.95 -10.68 -9.039 1 94.12 278 SER B C 1
ATOM 4391 O O . SER B 1 278 ? -0.723 -10.625 -8.938 1 94.12 278 SER B O 1
ATOM 4393 N N . ALA B 1 279 ? -2.686 -10.953 -8.031 1 94.5 279 ALA B N 1
ATOM 4394 C CA . ALA B 1 279 ? -2.168 -10.992 -6.664 1 94.5 279 ALA B CA 1
ATOM 4395 C C . ALA B 1 279 ? -1.076 -12.047 -6.52 1 94.5 279 ALA B C 1
ATOM 4397 O O . ALA B 1 279 ? -0.127 -11.867 -5.754 1 94.5 279 ALA B O 1
ATOM 4398 N N . PHE B 1 280 ? -1.152 -13.109 -7.273 1 90.88 280 PHE B N 1
ATOM 4399 C CA . PHE B 1 280 ? -0.214 -14.219 -7.141 1 90.88 280 PHE B CA 1
ATOM 4400 C C . PHE B 1 280 ? 1.021 -13.992 -8 1 90.88 280 PHE B C 1
ATOM 4402 O O . PHE B 1 280 ? 2.004 -14.727 -7.895 1 90.88 280 PHE B O 1
ATOM 4409 N N . ARG B 1 281 ? 0.944 -12.992 -8.82 1 90.69 281 ARG B N 1
ATOM 4410 C CA . ARG B 1 281 ? 1.938 -12.859 -9.883 1 90.69 281 ARG B CA 1
ATOM 4411 C C . ARG B 1 281 ? 3.156 -12.078 -9.398 1 90.69 281 ARG B C 1
ATOM 4413 O O . ARG B 1 281 ? 3.182 -10.852 -9.477 1 90.69 281 ARG B O 1
ATOM 4420 N N . THR B 1 282 ? 4.137 -12.742 -9.008 1 94.31 282 THR B N 1
ATOM 4421 C CA . THR B 1 282 ? 5.461 -12.211 -8.703 1 94.31 282 THR B CA 1
ATOM 4422 C C . THR B 1 282 ? 6.547 -13.203 -9.125 1 94.31 282 THR B C 1
ATOM 4424 O O . THR B 1 282 ? 6.312 -14.406 -9.18 1 94.31 282 THR B O 1
ATOM 4427 N N . PRO B 1 283 ? 7.707 -12.633 -9.508 1 93.56 283 PRO B N 1
ATOM 4428 C CA . PRO B 1 283 ? 8.812 -13.547 -9.797 1 93.56 283 PRO B CA 1
ATOM 4429 C C . PRO B 1 283 ? 9.086 -14.516 -8.648 1 93.56 283 PRO B C 1
ATOM 4431 O O . PRO B 1 283 ? 9.383 -15.695 -8.883 1 93.56 283 PRO B O 1
ATOM 4434 N N . GLU B 1 284 ? 8.969 -14.031 -7.477 1 94 284 GLU B N 1
ATOM 4435 C CA . GLU B 1 284 ? 9.188 -14.867 -6.297 1 94 284 GLU B CA 1
ATOM 4436 C C . GLU B 1 284 ? 8.188 -16.016 -6.238 1 94 284 GLU B C 1
ATOM 4438 O O . GLU B 1 284 ? 8.562 -17.156 -5.953 1 94 284 GLU B O 1
ATOM 4443 N N . ALA B 1 285 ? 6.953 -15.742 -6.5 1 93.44 285 ALA B N 1
ATOM 4444 C CA . ALA B 1 285 ? 5.926 -16.781 -6.5 1 93.44 285 ALA B CA 1
ATOM 4445 C C . ALA B 1 285 ? 6.188 -17.812 -7.594 1 93.44 285 ALA B C 1
ATOM 4447 O O . ALA B 1 285 ? 5.996 -19.016 -7.383 1 93.44 285 ALA B O 1
ATOM 4448 N N . SER B 1 286 ? 6.586 -17.312 -8.75 1 93.88 286 SER B N 1
ATOM 4449 C CA . SER B 1 286 ? 6.918 -18.219 -9.852 1 93.88 286 SER B CA 1
ATOM 4450 C C . SER B 1 286 ? 8.078 -19.125 -9.484 1 93.88 286 SER B C 1
ATOM 4452 O O . SER B 1 286 ? 8.047 -20.328 -9.773 1 93.88 286 SER B O 1
ATOM 4454 N N . ASP B 1 287 ? 9.039 -18.547 -8.891 1 95 287 ASP B N 1
ATOM 4455 C CA . ASP B 1 287 ? 10.172 -19.344 -8.43 1 95 287 ASP B CA 1
ATOM 4456 C C . ASP B 1 287 ? 9.719 -20.422 -7.445 1 95 287 ASP B C 1
ATOM 4458 O O . ASP B 1 287 ? 10.117 -21.578 -7.562 1 95 287 ASP B O 1
ATOM 4462 N N . ASN B 1 288 ? 8.906 -19.984 -6.492 1 94.38 288 ASN B N 1
ATOM 4463 C CA . ASN B 1 288 ? 8.383 -20.922 -5.504 1 94.38 288 ASN B CA 1
ATOM 4464 C C . ASN B 1 288 ? 7.562 -22.031 -6.164 1 94.38 288 ASN B C 1
ATOM 4466 O O . ASN B 1 288 ? 7.645 -23.188 -5.762 1 94.38 288 ASN B O 1
ATOM 4470 N N . LEU B 1 289 ? 6.785 -21.625 -7.094 1 94.75 289 LEU B N 1
ATOM 4471 C CA . LEU B 1 289 ? 5.91 -22.547 -7.816 1 94.75 289 LEU B CA 1
ATOM 4472 C C . LEU B 1 289 ? 6.715 -23.641 -8.5 1 94.75 289 LEU B C 1
ATOM 4474 O O . LEU B 1 289 ? 6.418 -24.828 -8.336 1 94.75 289 LEU B O 1
ATOM 4478 N N . ILE B 1 290 ? 7.723 -23.25 -9.219 1 96.06 290 ILE B N 1
ATOM 4479 C CA . ILE B 1 290 ? 8.531 -24.203 -9.977 1 96.06 290 ILE B CA 1
ATOM 4480 C C . ILE B 1 290 ? 9.352 -25.062 -9.023 1 96.06 290 ILE B C 1
ATOM 4482 O O . ILE B 1 290 ? 9.461 -26.281 -9.195 1 96.06 290 ILE B O 1
ATOM 4486 N N . ALA B 1 291 ? 9.891 -24.453 -8.008 1 95.88 291 ALA B N 1
ATOM 4487 C CA . ALA B 1 291 ? 10.641 -25.219 -7.012 1 95.88 291 ALA B CA 1
ATOM 4488 C C . ALA B 1 291 ? 9.781 -26.312 -6.387 1 95.88 291 ALA B C 1
ATOM 4490 O O . ALA B 1 291 ? 10.227 -27.453 -6.242 1 95.88 291 ALA B O 1
ATOM 4491 N N . ALA B 1 292 ? 8.617 -25.922 -6.004 1 95.25 292 ALA B N 1
ATOM 4492 C CA . ALA B 1 292 ? 7.691 -26.875 -5.395 1 95.25 292 ALA B CA 1
ATOM 4493 C C . ALA B 1 292 ? 7.32 -27.984 -6.375 1 95.25 292 ALA B C 1
ATOM 4495 O O . ALA B 1 292 ? 7.184 -29.141 -5.988 1 95.25 292 ALA B O 1
ATOM 4496 N N . SER B 1 293 ? 7.113 -27.625 -7.617 1 96.31 293 SER B N 1
ATOM 4497 C CA . SER B 1 293 ? 6.773 -28.609 -8.641 1 96.31 293 SER B CA 1
ATOM 4498 C C . SER B 1 293 ? 7.902 -29.609 -8.828 1 96.31 293 SER B C 1
ATOM 4500 O O . SER B 1 293 ? 7.656 -30.812 -8.938 1 96.31 293 SER B O 1
ATOM 4502 N N . LEU B 1 294 ? 9.117 -29.141 -8.859 1 95.88 294 LEU B N 1
ATOM 4503 C CA . LEU B 1 294 ? 10.281 -30 -9 1 95.88 294 LEU B CA 1
ATOM 4504 C C . LEU B 1 294 ? 10.438 -30.922 -7.785 1 95.88 294 LEU B C 1
ATOM 4506 O O . LEU B 1 294 ? 10.734 -32.094 -7.93 1 95.88 294 LEU B O 1
ATOM 4510 N N . ALA B 1 295 ? 10.227 -30.344 -6.652 1 95.06 295 ALA B N 1
ATOM 4511 C CA . ALA B 1 295 ? 10.289 -31.156 -5.43 1 95.06 295 ALA B CA 1
ATOM 4512 C C . ALA B 1 295 ? 9.25 -32.281 -5.461 1 95.06 295 ALA B C 1
ATOM 4514 O O . ALA B 1 295 ? 9.523 -33.375 -5.02 1 95.06 295 ALA B O 1
ATOM 4515 N N . HIS B 1 296 ? 8.078 -31.969 -5.941 1 94.69 296 HIS B N 1
ATOM 4516 C CA . HIS B 1 296 ? 7.027 -32.969 -6.062 1 94.69 296 HIS B CA 1
ATOM 4517 C C . HIS B 1 296 ? 7.434 -34.062 -7.035 1 94.69 296 HIS B C 1
ATOM 4519 O O . HIS B 1 296 ? 7.219 -35.25 -6.762 1 94.69 296 HIS B O 1
ATOM 4525 N N . CYS B 1 297 ? 8.008 -33.688 -8.117 1 95.38 297 CYS B N 1
ATOM 4526 C CA . CYS B 1 297 ? 8.461 -34.656 -9.102 1 95.38 297 CYS B CA 1
ATOM 4527 C C . CYS B 1 297 ? 9.523 -35.594 -8.516 1 95.38 297 CYS B C 1
ATOM 4529 O O . CYS B 1 297 ? 9.523 -36.781 -8.773 1 95.38 297 CYS B O 1
ATOM 4531 N N . ARG B 1 298 ? 10.375 -35 -7.73 1 94.75 298 ARG B N 1
ATOM 4532 C CA . ARG B 1 298 ? 11.414 -35.781 -7.074 1 94.75 298 ARG B CA 1
ATOM 4533 C C . ARG B 1 298 ? 10.805 -36.812 -6.129 1 94.75 298 ARG B C 1
ATOM 4535 O O . ARG B 1 298 ? 11.234 -37.969 -6.094 1 94.75 298 ARG B O 1
ATOM 4542 N N . ARG B 1 299 ? 9.852 -36.375 -5.406 1 94.06 299 ARG B N 1
ATOM 4543 C CA . ARG B 1 299 ? 9.195 -37.25 -4.457 1 94.06 299 ARG B CA 1
ATOM 4544 C C . ARG B 1 299 ? 8.484 -38.406 -5.18 1 94.06 299 ARG B C 1
ATOM 4546 O O . ARG B 1 299 ? 8.539 -39.562 -4.742 1 94.06 299 ARG B O 1
ATOM 4553 N N . ILE B 1 300 ? 7.832 -38.062 -6.238 1 94.31 300 ILE B N 1
ATOM 4554 C CA . ILE B 1 300 ? 7.125 -39.062 -7.035 1 94.31 300 ILE B CA 1
ATOM 4555 C C . ILE B 1 300 ? 8.125 -40.062 -7.586 1 94.31 300 ILE B C 1
ATOM 4557 O O . ILE B 1 300 ? 7.891 -41.281 -7.504 1 94.31 300 ILE B O 1
ATOM 4561 N N . ALA B 1 301 ? 9.219 -39.625 -8.109 1 91.25 301 ALA B N 1
ATOM 4562 C CA . ALA B 1 301 ? 10.219 -40.469 -8.734 1 91.25 301 ALA B CA 1
ATOM 4563 C C . ALA B 1 301 ? 10.891 -41.375 -7.707 1 91.25 301 ALA B C 1
ATOM 4565 O O . ALA B 1 301 ? 11.312 -42.469 -8.023 1 91.25 301 ALA B O 1
ATOM 4566 N N . ALA B 1 302 ? 10.969 -40.875 -6.5 1 90.12 302 ALA B N 1
ATOM 4567 C CA . ALA B 1 302 ? 11.633 -41.625 -5.445 1 90.12 302 ALA B CA 1
ATOM 4568 C C . ALA B 1 302 ? 10.766 -42.781 -4.969 1 90.12 302 ALA B C 1
ATOM 4570 O O . ALA B 1 302 ? 11.289 -43.812 -4.477 1 90.12 302 ALA B O 1
ATOM 4571 N N . VAL B 1 303 ? 9.492 -42.625 -4.992 1 85.38 303 VAL B N 1
ATOM 4572 C CA . VAL B 1 303 ? 8.578 -43.656 -4.496 1 85.38 303 VAL B CA 1
ATOM 4573 C C . VAL B 1 303 ? 8.297 -44.688 -5.598 1 85.38 303 VAL B C 1
ATOM 4575 O O . VAL B 1 303 ? 8 -45.844 -5.316 1 85.38 303 VAL B O 1
ATOM 4578 N N . GLU B 1 304 ? 8.359 -44.344 -6.75 1 76.19 304 GLU B N 1
ATOM 4579 C CA . GLU B 1 304 ? 8.062 -45.25 -7.832 1 76.19 304 GLU B CA 1
ATOM 4580 C C . GLU B 1 304 ? 9.32 -46 -8.297 1 76.19 304 GLU B C 1
ATOM 4582 O O . GLU B 1 304 ? 9.281 -47.188 -8.555 1 76.19 304 GLU B O 1
#

Secondary structure (DSSP, 8-state):
--EEETT--HHHHHHHHHH--TTSPPEEE---TT--GGGHHHHHTT-SEEEESS--B-HHHHHHSTT--EEEESSS-GGGTB-HHHHHHTT-EEEE--STTHHHHHHHHHHHHHHHHTTHHHHHHHHHTT----------TT-EEEEES-SHHHHHHHHHHHHTT-EEEEE-SS---BTTEEE--HHHHHHH-SEEEE-PPPSTTTTT-B-HHHHHHSPTTEEEEE-S-GGGB-HHHHHHHHHHTSEEEEEES--SSSSPPTT-GGGT-TTEEE--S-TT--HHHHHHHHHHHHHHHHHHHHH-/--EEETT--HHHHHHHHHH--TTSPPEEE---TT--GGGHHHHHTT-SEEEESS--B-HHHHHHSTT--EEEESSS-GGGTB-HHHHHHTT-EEEE--STTHHHHHHHHHHHHHHHHTTHHHHHHHHHTT----------TT-EEEEES-SHHHHHHHHHHHHTT-EEEEE-SS---BTTEEE--HHHHHHH-SEEEE-PPPSTTTTT-B-HHHHHHSPTTEEEEE-S-GGGB-HHHHHHHHHHTSEEEEEES--SSSSPPTT-GGGT-TTEEE--S-TT--HHHHHHHHHHHHHHHHHHHHH-

InterPro domains:
  IPR006140 D-isomer specific 2-hydroxyacid dehydrogenase, NAD-binding domain [PF02826] (110-279)
  IPR036291 NAD(P)-binding domain superfamily [SSF51735] (103-280)
  IPR050418 D-isomer specific 2-hydroxyacid dehydrogenase, PdxB subfamily [PTHR43761] (2-292)